Protein AF-0000000080280065 (afdb_homodimer)

Structure (mmCIF, N/CA/C/O backbone):
data_AF-0000000080280065-model_v1
#
loop_
_entity.id
_entity.type
_entity.pdbx_description
1 polymer 'Pyrroloquinoline-quinone synthase'
#
loop_
_atom_site.group_PDB
_atom_site.id
_atom_site.type_symbol
_atom_site.label_atom_id
_atom_site.label_alt_id
_atom_site.label_comp_id
_atom_site.label_asym_id
_atom_site.label_entity_id
_atom_site.label_seq_id
_atom_site.pdbx_PDB_ins_code
_atom_site.Cartn_x
_atom_site.Cartn_y
_atom_site.Cartn_z
_atom_site.occupancy
_atom_site.B_iso_or_equiv
_atom_site.auth_seq_id
_atom_site.auth_comp_id
_atom_site.auth_asym_id
_atom_site.auth_atom_id
_atom_site.pdbx_PDB_model_num
ATOM 1 N N . MET A 1 1 ? 25.406 16.094 -6.355 1 91 1 MET A N 1
ATOM 2 C CA . MET A 1 1 ? 25.875 16.781 -5.152 1 91 1 MET A CA 1
ATOM 3 C C . MET A 1 1 ? 26.5 15.789 -4.176 1 91 1 MET A C 1
ATOM 5 O O . MET A 1 1 ? 26.156 14.602 -4.191 1 91 1 MET A O 1
ATOM 9 N N . SER A 1 2 ? 27.453 16.297 -3.426 1 95.06 2 SER A N 1
ATOM 10 C CA . SER A 1 2 ? 27.906 15.477 -2.312 1 95.06 2 SER A CA 1
ATOM 11 C C . SER A 1 2 ? 26.766 15.188 -1.338 1 95.06 2 SER A C 1
ATOM 13 O O . SER A 1 2 ? 25.75 15.891 -1.328 1 95.06 2 SER A O 1
ATOM 15 N N . SER A 1 3 ? 26.875 14.117 -0.602 1 95 3 SER A N 1
ATOM 16 C CA . SER A 1 3 ? 25.859 13.797 0.395 1 95 3 SER A CA 1
ATOM 17 C C . SER A 1 3 ? 25.609 14.969 1.327 1 95 3 SER A C 1
ATOM 19 O O . SER A 1 3 ? 24.453 15.273 1.656 1 95 3 SER A O 1
ATOM 21 N N . SER A 1 4 ? 26.656 15.617 1.758 1 95.94 4 SER A N 1
ATOM 22 C CA . SER A 1 4 ? 26.531 16.75 2.668 1 95.94 4 SER A CA 1
ATOM 23 C C . SER A 1 4 ? 25.797 17.906 2.01 1 95.94 4 SER A C 1
ATOM 25 O O . SER A 1 4 ? 24.938 18.547 2.635 1 95.94 4 SER A O 1
ATOM 27 N N . ASP A 1 5 ? 26.125 18.188 0.78 1 97.25 5 ASP A N 1
ATOM 28 C CA . ASP A 1 5 ? 25.453 19.266 0.049 1 97.25 5 ASP A CA 1
ATOM 29 C C . ASP A 1 5 ? 23.969 18.938 -0.176 1 97.25 5 ASP A C 1
ATOM 31 O O . ASP A 1 5 ? 23.125 19.828 -0.107 1 97.25 5 ASP A O 1
ATOM 35 N N . PHE A 1 6 ? 23.812 17.672 -0.521 1 97.94 6 PHE A N 1
ATOM 36 C CA . PHE A 1 6 ? 22.438 17.219 -0.75 1 97.94 6 PHE A CA 1
ATOM 37 C C . PHE A 1 6 ? 21.594 17.375 0.51 1 97.94 6 PHE A C 1
ATOM 39 O O . PHE A 1 6 ? 20.5 17.922 0.461 1 97.94 6 PHE A O 1
ATOM 46 N N . ILE A 1 7 ? 22.109 16.938 1.633 1 97.44 7 ILE A N 1
ATOM 47 C CA . ILE A 1 7 ? 21.422 17.047 2.916 1 97.44 7 ILE A CA 1
ATOM 48 C C . ILE A 1 7 ? 21.172 18.516 3.252 1 97.44 7 ILE A C 1
ATOM 50 O O . ILE A 1 7 ? 20.094 18.875 3.721 1 97.44 7 ILE A O 1
ATOM 54 N N . ALA A 1 8 ? 22.125 19.359 2.992 1 97.44 8 ALA A N 1
ATOM 55 C CA . ALA A 1 8 ? 21.984 20.797 3.244 1 97.44 8 ALA A CA 1
ATOM 56 C C . ALA A 1 8 ? 20.875 21.391 2.395 1 97.44 8 ALA A C 1
ATOM 58 O O . ALA A 1 8 ? 20.125 22.266 2.859 1 97.44 8 ALA A O 1
ATOM 59 N N . ALA A 1 9 ? 20.812 21 1.175 1 97.69 9 ALA A N 1
ATOM 60 C CA . ALA A 1 9 ? 19.766 21.484 0.283 1 97.69 9 ALA A CA 1
ATOM 61 C C . ALA A 1 9 ? 18.375 21.078 0.793 1 97.69 9 ALA A C 1
ATOM 63 O O . ALA A 1 9 ? 17.453 21.891 0.766 1 97.69 9 ALA A O 1
ATOM 64 N N . LEU A 1 10 ? 18.234 19.859 1.2 1 97.69 10 LEU A N 1
ATOM 65 C CA . LEU A 1 10 ? 16.969 19.375 1.753 1 97.69 10 LEU A CA 1
ATOM 66 C C . LEU A 1 10 ? 16.609 20.156 3.016 1 97.69 10 LEU A C 1
ATOM 68 O O . LEU A 1 10 ? 15.492 20.656 3.141 1 97.69 10 LEU A O 1
ATOM 72 N N . ARG A 1 11 ? 17.609 20.297 3.891 1 96.12 11 ARG A N 1
ATOM 73 C CA . ARG A 1 11 ? 17.375 21 5.148 1 96.12 11 ARG A CA 1
ATOM 74 C C . ARG A 1 11 ? 17.109 22.469 4.902 1 96.12 11 ARG A C 1
ATOM 76 O O . ARG A 1 11 ? 16.406 23.125 5.68 1 96.12 11 ARG A O 1
ATOM 83 N N . GLY A 1 12 ? 17.641 22.969 3.828 1 96.19 12 GLY A N 1
ATOM 84 C CA . GLY A 1 12 ? 17.484 24.375 3.463 1 96.19 12 GLY A CA 1
ATOM 85 C C . GLY A 1 12 ? 16.062 24.734 3.117 1 96.19 12 GLY A C 1
ATOM 86 O O . GLY A 1 12 ? 15.719 25.922 3.053 1 96.19 12 GLY A O 1
ATOM 87 N N . LEU A 1 13 ? 15.172 23.797 2.969 1 95.81 13 LEU A N 1
ATOM 88 C CA . LEU A 1 13 ? 13.773 24.047 2.625 1 95.81 13 LEU A CA 1
ATOM 89 C C . LEU A 1 13 ? 12.93 24.219 3.881 1 95.81 13 LEU A C 1
ATOM 91 O O . LEU A 1 13 ? 11.711 24.375 3.795 1 95.81 13 LEU A O 1
ATOM 95 N N . SER A 1 14 ? 13.57 24.281 5.027 1 94.12 14 SER A N 1
ATOM 96 C CA . SER A 1 14 ? 12.859 24.375 6.297 1 94.12 14 SER A CA 1
ATOM 97 C C . SER A 1 14 ? 12.023 25.656 6.363 1 94.12 14 SER A C 1
ATOM 99 O O . SER A 1 14 ? 10.969 25.672 6.996 1 94.12 14 SER A O 1
ATOM 101 N N . HIS A 1 15 ? 12.422 26.719 5.703 1 92.5 15 HIS A N 1
ATOM 102 C CA . HIS A 1 15 ? 11.727 28 5.754 1 92.5 15 HIS A CA 1
ATOM 103 C C . HIS A 1 15 ? 10.375 27.922 5.047 1 92.5 15 HIS A C 1
ATOM 105 O O . HIS A 1 15 ? 9.5 28.75 5.27 1 92.5 15 HIS A O 1
ATOM 111 N N . ARG A 1 16 ? 10.219 26.906 4.188 1 93.44 16 ARG A N 1
ATOM 112 C CA . ARG A 1 16 ? 8.977 26.734 3.439 1 93.44 16 ARG A CA 1
ATOM 113 C C . ARG A 1 16 ? 7.953 25.938 4.238 1 93.44 16 ARG A C 1
ATOM 115 O O . ARG A 1 16 ? 6.777 25.875 3.871 1 93.44 16 ARG A O 1
ATOM 122 N N . TYR A 1 17 ? 8.422 25.344 5.258 1 93 17 TYR A N 1
ATOM 123 C CA . TYR A 1 17 ? 7.535 24.531 6.086 1 93 17 TYR A CA 1
ATOM 124 C C . TYR A 1 17 ? 6.449 25.391 6.727 1 93 17 TYR A C 1
ATOM 126 O O . TYR A 1 17 ? 6.672 26.562 7.012 1 93 17 TYR A O 1
ATOM 134 N N . TRP A 1 18 ? 5.285 24.875 6.98 1 92.69 18 TRP A N 1
ATOM 135 C CA . TRP A 1 18 ? 4.074 25.625 7.301 1 92.69 18 TRP A CA 1
ATOM 136 C C . TRP A 1 18 ? 4.09 26.094 8.75 1 92.69 18 TRP A C 1
ATOM 138 O O . TRP A 1 18 ? 3.156 26.766 9.203 1 92.69 18 TRP A O 1
ATOM 148 N N . GLY A 1 19 ? 5.137 25.875 9.461 1 89.75 19 GLY A N 1
ATOM 149 C CA . GLY A 1 19 ? 5.254 26.359 10.828 1 89.75 19 GLY A CA 1
ATOM 150 C C . GLY A 1 19 ? 5.172 27.875 10.938 1 89.75 19 GLY A C 1
ATOM 151 O O . GLY A 1 19 ? 4.723 28.406 11.953 1 89.75 19 GLY A O 1
ATOM 152 N N . THR A 1 20 ? 5.52 28.609 9.914 1 91.44 20 THR A N 1
ATOM 153 C CA . THR A 1 20 ? 5.555 30.062 9.938 1 91.44 20 THR A CA 1
ATOM 154 C C . THR A 1 20 ? 4.277 30.656 9.344 1 91.44 20 THR A C 1
ATOM 156 O O . THR A 1 20 ? 4.137 31.875 9.234 1 91.44 20 THR A O 1
ATOM 159 N N . HIS A 1 21 ? 3.412 29.812 8.898 1 96.31 21 HIS A N 1
ATOM 160 C CA . HIS A 1 21 ? 2.145 30.297 8.359 1 96.31 21 HIS A CA 1
ATOM 161 C C . HIS A 1 21 ? 1.402 31.156 9.383 1 96.31 21 HIS A C 1
ATOM 163 O O . HIS A 1 21 ? 1.38 30.828 10.57 1 96.31 21 HIS A O 1
ATOM 169 N N . PRO A 1 22 ? 0.741 32.219 8.945 1 96.5 22 PRO A N 1
ATOM 170 C CA . PRO A 1 22 ? 0.054 33.125 9.875 1 96.5 22 PRO A CA 1
ATOM 171 C C . PRO A 1 22 ? -0.961 32.406 10.758 1 96.5 22 PRO A C 1
ATOM 173 O O . PRO A 1 22 ? -1.106 32.719 11.938 1 96.5 22 PRO A O 1
ATOM 176 N N . PHE A 1 23 ? -1.636 31.484 10.258 1 96.88 23 PHE A N 1
ATOM 177 C CA . PHE A 1 23 ? -2.613 30.734 11.039 1 96.88 23 PHE A CA 1
ATOM 178 C C . PHE A 1 23 ? -1.943 30.031 12.219 1 96.88 23 PHE A C 1
ATOM 180 O O . PHE A 1 23 ? -2.449 30.062 13.336 1 96.88 23 PHE A O 1
ATOM 187 N N . HIS A 1 24 ? -0.822 29.359 11.969 1 95.19 24 HIS A N 1
ATOM 188 C CA . HIS A 1 24 ? -0.097 28.672 13.031 1 95.19 24 HIS A CA 1
ATOM 189 C C . HIS A 1 24 ? 0.495 29.672 14.023 1 95.19 24 HIS A C 1
ATOM 191 O O . HIS A 1 24 ? 0.557 29.391 15.227 1 95.19 24 HIS A O 1
ATOM 197 N N . GLN A 1 25 ? 0.958 30.766 13.484 1 95.06 25 GLN A N 1
ATOM 198 C CA . GLN A 1 25 ? 1.449 31.797 14.398 1 95.06 25 GLN A CA 1
ATOM 199 C C . GLN A 1 25 ? 0.354 32.25 15.359 1 95.06 25 GLN A C 1
ATOM 201 O O . GLN A 1 25 ? 0.596 32.375 16.562 1 95.06 25 GLN A O 1
ATOM 206 N N . ARG A 1 26 ? -0.829 32.5 14.797 1 96.12 26 ARG A N 1
ATOM 207 C CA . ARG A 1 26 ? -1.962 32.844 15.648 1 96.12 26 ARG A CA 1
ATOM 208 C C . ARG A 1 26 ? -2.301 31.719 16.625 1 96.12 26 ARG A C 1
ATOM 210 O O . ARG A 1 26 ? -2.646 31.984 17.766 1 96.12 26 ARG A O 1
ATOM 217 N N . MET A 1 27 ? -2.213 30.531 16.172 1 94.56 27 MET A N 1
ATOM 218 C CA . MET A 1 27 ? -2.465 29.391 17.031 1 94.56 27 MET A CA 1
ATOM 219 C C . MET A 1 27 ? -1.502 29.391 18.219 1 94.56 27 MET A C 1
ATOM 221 O O . MET A 1 27 ? -1.921 29.234 19.375 1 94.56 27 MET A O 1
ATOM 225 N N . HIS A 1 28 ? -0.235 29.594 17.953 1 92.19 28 HIS A N 1
ATOM 226 C CA . HIS A 1 28 ? 0.788 29.609 18.984 1 92.19 28 HIS A CA 1
ATOM 227 C C . HIS A 1 28 ? 0.581 30.766 19.953 1 92.19 28 HIS A C 1
ATOM 229 O O . HIS A 1 28 ? 0.884 30.656 21.141 1 92.19 28 HIS A O 1
ATOM 235 N N . GLY A 1 29 ? 0.07 31.797 19.406 1 93.38 29 GLY A N 1
ATOM 236 C CA . GLY A 1 29 ? -0.146 33 20.219 1 93.38 29 GLY A CA 1
ATOM 237 C C . GLY A 1 29 ? -1.433 32.938 21.016 1 93.38 29 GLY A C 1
ATOM 238 O O . GLY A 1 29 ? -1.721 33.875 21.797 1 93.38 29 GLY A O 1
ATOM 239 N N . GLY A 1 30 ? -2.252 31.922 20.875 1 94.31 30 GLY A N 1
ATOM 240 C CA . GLY A 1 30 ? -3.504 31.797 21.609 1 94.31 30 GLY A CA 1
ATOM 241 C C . GLY A 1 30 ? -4.605 32.688 21.062 1 94.31 30 GLY A C 1
ATOM 242 O O . GLY A 1 30 ? -5.539 33.031 21.781 1 94.31 30 GLY A O 1
ATOM 243 N N . GLU A 1 31 ? -4.473 33 19.859 1 95.75 31 GLU A N 1
ATOM 244 C CA . GLU A 1 31 ? -5.383 33.969 19.297 1 95.75 31 GLU A CA 1
ATOM 245 C C . GLU A 1 31 ? -6.535 33.312 18.547 1 95.75 31 GLU A C 1
ATOM 247 O O . GLU A 1 31 ? -7.469 33.969 18.109 1 95.75 31 GLU A O 1
ATOM 252 N N . LEU A 1 32 ? -6.5 32 18.406 1 95.56 32 LEU A N 1
ATOM 253 C CA . LEU A 1 32 ? -7.57 31.328 17.688 1 95.56 32 LEU A CA 1
ATOM 254 C C . LEU A 1 32 ? -8.797 31.156 18.578 1 95.56 32 LEU A C 1
ATOM 256 O O . LEU A 1 32 ? -8.672 30.844 19.766 1 95.56 32 LEU A O 1
ATOM 260 N N . SER A 1 33 ? -9.969 31.469 18 1 94.31 33 SER A N 1
ATOM 261 C CA . SER A 1 33 ? -11.227 31.141 18.672 1 94.31 33 SER A CA 1
ATOM 262 C C . SER A 1 33 ? -11.469 29.641 18.703 1 94.31 33 SER A C 1
ATOM 264 O O . SER A 1 33 ? -10.797 28.875 18 1 94.31 33 SER A O 1
ATOM 266 N N . GLU A 1 34 ? -12.43 29.234 19.516 1 93.44 34 GLU A N 1
ATOM 267 C CA . GLU A 1 34 ? -12.828 27.828 19.578 1 93.44 34 GLU A CA 1
ATOM 268 C C . GLU A 1 34 ? -13.281 27.328 18.203 1 93.44 34 GLU A C 1
ATOM 270 O O . GLU A 1 34 ? -12.953 26.203 17.812 1 93.44 34 GLU A O 1
ATOM 275 N N . HIS A 1 35 ? -14.016 28.156 17.547 1 95.5 35 HIS A N 1
ATOM 276 C CA . HIS A 1 35 ? -14.5 27.797 16.219 1 95.5 35 HIS A CA 1
ATOM 277 C C . HIS A 1 35 ? -13.344 27.578 15.25 1 95.5 35 HIS A C 1
ATOM 279 O O . HIS A 1 35 ? -13.328 26.594 14.5 1 95.5 35 HIS A O 1
ATOM 285 N N . GLU A 1 36 ? -12.383 28.453 15.273 1 96.5 36 GLU A N 1
ATOM 286 C CA . GLU A 1 36 ? -11.234 28.328 14.391 1 96.5 36 GLU A CA 1
ATOM 287 C C . GLU A 1 36 ? -10.461 27.031 14.664 1 96.5 36 GLU A C 1
ATOM 289 O O . GLU A 1 36 ? -10.016 26.359 13.734 1 96.5 36 GLU A O 1
ATOM 294 N N . LEU A 1 37 ? -10.312 26.734 15.914 1 95.44 37 LEU A N 1
ATOM 295 C CA . LEU A 1 37 ? -9.602 25.516 16.281 1 95.44 37 LEU A CA 1
ATOM 296 C C . LEU A 1 37 ? -10.375 24.266 15.836 1 95.44 37 LEU A C 1
ATOM 298 O O . LEU A 1 37 ? -9.781 23.297 15.391 1 95.44 37 LEU A O 1
ATOM 302 N N . LYS A 1 38 ? -11.672 24.328 16 1 96.25 38 LYS A N 1
ATOM 303 C CA . LYS A 1 38 ? -12.516 23.234 15.539 1 96.25 38 LYS A CA 1
ATOM 304 C C . LYS A 1 38 ? -12.367 23 14.039 1 96.25 38 LYS A C 1
ATOM 306 O O . LYS A 1 38 ? -12.219 21.875 13.586 1 96.25 38 LYS A O 1
ATOM 311 N N . ILE A 1 39 ? -12.359 24.094 13.281 1 97.75 39 ILE A N 1
ATOM 312 C CA . ILE A 1 39 ? -12.227 24.016 11.828 1 97.75 39 ILE A CA 1
ATOM 313 C C . ILE A 1 39 ? -10.844 23.469 11.469 1 97.75 39 ILE A C 1
ATOM 315 O O . ILE A 1 39 ? -10.711 22.641 10.562 1 97.75 39 ILE A O 1
ATOM 319 N N . TRP A 1 40 ? -9.852 23.891 12.172 1 97.81 40 TRP A N 1
ATOM 320 C CA . TRP A 1 40 ? -8.508 23.375 11.953 1 97.81 40 TRP A CA 1
ATOM 321 C C . TRP A 1 40 ? -8.445 21.875 12.18 1 97.81 40 TRP A C 1
ATOM 323 O O . TRP A 1 40 ? -7.965 21.125 11.32 1 97.81 40 TRP A O 1
ATOM 333 N N . ALA A 1 41 ? -8.938 21.406 13.312 1 96.94 41 ALA A N 1
ATOM 334 C CA . ALA A 1 41 ? -8.891 20 13.672 1 96.94 41 ALA A CA 1
ATOM 335 C C . ALA A 1 41 ? -9.664 19.141 12.672 1 96.94 41 ALA A C 1
ATOM 337 O O . ALA A 1 41 ? -9.18 18.094 12.234 1 96.94 41 ALA A O 1
ATOM 338 N N . ALA A 1 42 ? -10.836 19.641 12.289 1 98.25 42 ALA A N 1
ATOM 339 C CA . ALA A 1 42 ? -11.688 18.906 11.359 1 98.25 42 ALA A CA 1
ATOM 340 C C . ALA A 1 42 ? -11.023 18.766 10 1 98.25 42 ALA A C 1
ATOM 342 O O . ALA A 1 42 ? -11.164 17.75 9.328 1 98.25 42 ALA A O 1
ATOM 343 N N . ASN A 1 43 ? -10.367 19.812 9.586 1 98.62 43 ASN A N 1
ATOM 344 C CA . ASN A 1 43 ? -9.711 19.781 8.281 1 98.62 43 ASN A CA 1
ATOM 345 C C . ASN A 1 43 ? -8.438 18.953 8.312 1 98.62 43 ASN A C 1
ATOM 347 O O . ASN A 1 43 ? -8.156 18.203 7.371 1 98.62 43 ASN A O 1
ATOM 351 N N . ARG A 1 44 ? -7.688 19.031 9.359 1 97.62 44 ARG A N 1
ATOM 352 C CA . ARG A 1 44 ? -6.5 18.188 9.508 1 97.62 44 ARG A CA 1
ATOM 353 C C . ARG A 1 44 ? -6.871 16.719 9.562 1 97.62 44 ARG A C 1
ATOM 355 O O . ARG A 1 44 ? -6.051 15.852 9.242 1 97.62 44 ARG A O 1
ATOM 362 N N . TRP A 1 45 ? -8.086 16.469 10 1 97.94 45 TRP A N 1
ATOM 363 C CA . TRP A 1 45 ? -8.594 15.094 10 1 97.94 45 TRP A CA 1
ATOM 364 C C . TRP A 1 45 ? -8.5 14.477 8.609 1 97.94 45 TRP A C 1
ATOM 366 O O . TRP A 1 45 ? -8.062 13.336 8.461 1 97.94 45 TRP A O 1
ATOM 376 N N . TYR A 1 46 ? -8.938 15.219 7.625 1 98.25 46 TYR A N 1
ATOM 377 C CA . TYR A 1 46 ? -8.914 14.688 6.266 1 98.25 46 TYR A CA 1
ATOM 378 C C . TYR A 1 46 ? -7.512 14.266 5.863 1 98.25 46 TYR A C 1
ATOM 380 O O . TYR A 1 46 ? -7.328 13.234 5.219 1 98.25 46 TYR A O 1
ATOM 388 N N . TYR A 1 47 ? -6.539 15.078 6.238 1 98.06 47 TYR A N 1
ATOM 389 C CA . TYR A 1 47 ? -5.137 14.758 6.004 1 98.06 47 TYR A CA 1
ATOM 390 C C . TYR A 1 47 ? -4.734 13.477 6.73 1 98.06 47 TYR A C 1
ATOM 392 O O . TYR A 1 47 ? -4.16 12.57 6.129 1 98.06 47 TYR A O 1
ATOM 400 N N . GLN A 1 48 ? -5.094 13.344 7.977 1 96.62 48 GLN A N 1
ATOM 401 C CA . GLN A 1 48 ? -4.703 12.211 8.812 1 96.62 48 GLN A CA 1
ATOM 402 C C . GLN A 1 48 ? -5.301 10.906 8.297 1 96.62 48 GLN A C 1
ATOM 404 O O . GLN A 1 48 ? -4.629 9.875 8.266 1 96.62 48 GLN A O 1
ATOM 409 N N . CYS A 1 49 ? -6.516 10.953 7.848 1 96.62 49 CYS A N 1
ATOM 410 C CA . CYS A 1 49 ? -7.246 9.719 7.578 1 96.62 49 CYS A CA 1
ATOM 411 C C . CYS A 1 49 ? -6.797 9.094 6.262 1 96.62 49 CYS A C 1
ATOM 413 O O . CYS A 1 49 ? -7.07 7.922 6 1 96.62 49 CYS A O 1
ATOM 415 N N . VAL A 1 50 ? -6.066 9.836 5.418 1 97.5 50 VAL A N 1
ATOM 416 C CA . VAL A 1 50 ? -5.707 9.281 4.121 1 97.5 50 VAL A CA 1
ATOM 417 C C . VAL A 1 50 ? -4.23 8.891 4.117 1 97.5 50 VAL A C 1
ATOM 419 O O . VAL A 1 50 ? -3.742 8.289 3.156 1 97.5 50 VAL A O 1
ATOM 422 N N . LEU A 1 51 ? -3.518 9.172 5.168 1 97.88 51 LEU A N 1
ATOM 423 C CA . LEU A 1 51 ? -2.078 8.945 5.207 1 97.88 51 LEU A CA 1
ATOM 424 C C . LEU A 1 51 ? -1.756 7.465 5.031 1 97.88 51 LEU A C 1
ATOM 426 O O . LEU A 1 51 ? -0.784 7.113 4.359 1 97.88 51 LEU A O 1
ATOM 430 N N . PRO A 1 52 ? -2.572 6.547 5.652 1 98.25 52 PRO A N 1
ATOM 431 C CA . PRO A 1 52 ? -2.275 5.137 5.402 1 98.25 52 PRO A CA 1
ATOM 432 C C . PRO A 1 52 ? -2.355 4.766 3.924 1 98.25 52 PRO A C 1
ATOM 434 O O . PRO A 1 52 ? -1.523 4.004 3.428 1 98.25 52 PRO A O 1
ATOM 437 N N . GLN A 1 53 ? -3.326 5.293 3.246 1 98.62 53 GLN A N 1
ATOM 438 C CA . GLN A 1 53 ? -3.441 5.035 1.814 1 98.62 53 GLN A CA 1
ATOM 439 C C . GLN A 1 53 ? -2.26 5.629 1.053 1 98.62 53 GLN A C 1
ATOM 441 O O . GLN A 1 53 ? -1.732 5.004 0.131 1 98.62 53 GLN A O 1
ATOM 446 N N . LYS A 1 54 ? -1.888 6.832 1.474 1 98.81 54 LYS A N 1
ATOM 447 C CA . LYS A 1 54 ? -0.718 7.465 0.869 1 98.81 54 LYS A CA 1
ATOM 448 C C . LYS A 1 54 ? 0.53 6.605 1.058 1 98.81 54 LYS A C 1
ATOM 450 O O . LYS A 1 54 ? 1.286 6.387 0.11 1 98.81 54 LYS A O 1
ATOM 455 N N . ASP A 1 55 ? 0.757 6.113 2.195 1 98.62 55 ASP A N 1
ATOM 456 C CA . ASP A 1 55 ? 1.938 5.301 2.473 1 98.62 55 ASP A CA 1
ATOM 457 C C . ASP A 1 55 ? 1.868 3.963 1.739 1 98.62 55 ASP A C 1
ATOM 459 O O . ASP A 1 55 ? 2.887 3.453 1.27 1 98.62 55 ASP A O 1
ATOM 463 N N . ALA A 1 56 ? 0.687 3.418 1.7 1 98.81 56 ALA A N 1
ATOM 464 C CA . ALA A 1 56 ? 0.515 2.184 0.94 1 98.81 56 ALA A CA 1
ATOM 465 C C . ALA A 1 56 ? 0.816 2.402 -0.54 1 98.81 56 ALA A C 1
ATOM 467 O O . ALA A 1 56 ? 1.341 1.511 -1.212 1 98.81 56 ALA A O 1
ATOM 468 N N . ALA A 1 57 ? 0.457 3.549 -1.103 1 98.75 57 ALA A N 1
ATOM 469 C CA . ALA A 1 57 ? 0.777 3.875 -2.49 1 98.75 57 ALA A CA 1
ATOM 470 C C . ALA A 1 57 ? 2.285 3.871 -2.721 1 98.75 57 ALA A C 1
ATOM 472 O O . ALA A 1 57 ? 2.764 3.367 -3.74 1 98.75 57 ALA A O 1
ATOM 473 N N . ILE A 1 58 ? 3.023 4.387 -1.771 1 98.75 58 ILE A N 1
ATOM 474 C CA . ILE A 1 58 ? 4.48 4.395 -1.871 1 98.75 58 ILE A CA 1
ATOM 475 C C . ILE A 1 58 ? 5 2.961 -1.908 1 98.75 58 ILE A C 1
ATOM 477 O O . ILE A 1 58 ? 5.824 2.615 -2.762 1 98.75 58 ILE A O 1
ATOM 481 N N . ILE A 1 59 ? 4.488 2.141 -1.04 1 98.69 59 ILE A N 1
ATOM 482 C CA . ILE A 1 59 ? 4.906 0.745 -0.963 1 98.69 59 ILE A CA 1
ATOM 483 C C . ILE A 1 59 ? 4.57 0.032 -2.27 1 98.69 59 ILE A C 1
ATOM 485 O O . ILE A 1 59 ? 5.367 -0.76 -2.777 1 98.69 59 ILE A O 1
ATOM 489 N N . SER A 1 60 ? 3.428 0.355 -2.799 1 98.62 60 SER A N 1
ATOM 490 C CA . SER A 1 60 ? 2.973 -0.303 -4.02 1 98.62 60 SER A CA 1
ATOM 491 C C . SER A 1 60 ? 3.914 -0.018 -5.184 1 98.62 60 SER A C 1
ATOM 493 O O . SER A 1 60 ? 3.973 -0.789 -6.145 1 98.62 60 SER A O 1
ATOM 495 N N . ASN A 1 61 ? 4.688 1.041 -5.129 1 98.31 61 ASN A N 1
ATOM 496 C CA . ASN A 1 61 ? 5.586 1.434 -6.211 1 98.31 61 ASN A CA 1
ATOM 497 C C . ASN A 1 61 ? 7.031 1.048 -5.91 1 98.31 61 ASN A C 1
ATOM 499 O O . ASN A 1 61 ? 7.914 1.223 -6.754 1 98.31 61 ASN A O 1
ATOM 503 N N . CYS A 1 62 ? 7.285 0.496 -4.773 1 98.5 62 CYS A N 1
ATOM 504 C CA . CYS A 1 62 ? 8.656 0.276 -4.316 1 98.5 62 CYS A CA 1
ATOM 505 C C . CYS A 1 62 ? 9.094 -1.161 -4.574 1 98.5 62 CYS A C 1
ATOM 507 O O . CYS A 1 62 ? 8.539 -2.096 -3.998 1 98.5 62 CYS A O 1
ATOM 509 N N . PRO A 1 63 ? 10.109 -1.385 -5.344 1 96.88 63 PRO A N 1
ATOM 510 C CA . PRO A 1 63 ? 10.539 -2.75 -5.645 1 96.88 63 PRO A CA 1
ATOM 511 C C . PRO A 1 63 ? 11.438 -3.336 -4.555 1 96.88 63 PRO A C 1
ATOM 513 O O . PRO A 1 63 ? 11.828 -4.504 -4.629 1 96.88 63 PRO A O 1
ATOM 516 N N . LEU A 1 64 ? 11.797 -2.635 -3.488 1 97.12 64 LEU A N 1
ATOM 517 C CA . LEU A 1 64 ? 12.781 -3.055 -2.494 1 97.12 64 LEU A CA 1
ATOM 518 C C . LEU A 1 64 ? 12.094 -3.508 -1.21 1 97.12 64 LEU A C 1
ATOM 520 O O . LEU A 1 64 ? 11.547 -2.686 -0.469 1 97.12 64 LEU A O 1
ATOM 524 N N . PRO A 1 65 ? 12.188 -4.773 -0.875 1 96.94 65 PRO A N 1
ATOM 525 C CA . PRO A 1 65 ? 11.492 -5.289 0.306 1 96.94 65 PRO A CA 1
ATOM 526 C C . PRO A 1 65 ? 11.945 -4.613 1.599 1 96.94 65 PRO A C 1
ATOM 528 O O . PRO A 1 65 ? 11.141 -4.43 2.516 1 96.94 65 PRO A O 1
ATOM 531 N N . GLU A 1 66 ? 13.219 -4.254 1.69 1 96.38 66 GLU A N 1
ATOM 532 C CA . GLU A 1 66 ? 13.727 -3.635 2.912 1 96.38 66 GLU A CA 1
ATOM 533 C C . GLU A 1 66 ? 13.062 -2.287 3.168 1 96.38 66 GLU A C 1
ATOM 535 O O . GLU A 1 66 ? 12.789 -1.931 4.316 1 96.38 66 GLU A O 1
ATOM 540 N N . ILE A 1 67 ? 12.836 -1.546 2.098 1 97.5 67 ILE A N 1
ATOM 541 C CA . ILE A 1 67 ? 12.164 -0.255 2.223 1 97.5 67 ILE A CA 1
ATOM 542 C C . ILE A 1 67 ? 10.688 -0.469 2.547 1 97.5 67 ILE A C 1
ATOM 544 O O . ILE A 1 67 ? 10.125 0.225 3.398 1 97.5 67 ILE A O 1
ATOM 548 N N . ARG A 1 68 ? 10.078 -1.458 1.885 1 98.06 68 ARG A N 1
ATOM 549 C CA . ARG A 1 68 ? 8.664 -1.742 2.141 1 98.06 68 ARG A CA 1
ATOM 550 C C . ARG A 1 68 ? 8.445 -2.148 3.594 1 98.06 68 ARG A C 1
ATOM 552 O O . ARG A 1 68 ? 7.512 -1.672 4.242 1 98.06 68 ARG A O 1
ATOM 559 N N . ARG A 1 69 ? 9.336 -2.941 4.188 1 96.38 69 ARG A N 1
ATOM 560 C CA . ARG A 1 69 ? 9.242 -3.359 5.582 1 96.38 69 ARG A CA 1
ATOM 561 C C . ARG A 1 69 ? 9.281 -2.156 6.516 1 96.38 69 ARG A C 1
ATOM 563 O O . ARG A 1 69 ? 8.477 -2.053 7.441 1 96.38 69 ARG A O 1
ATOM 570 N N . GLU A 1 70 ? 10.219 -1.315 6.199 1 94.5 70 GLU A N 1
ATOM 571 C CA . GLU A 1 70 ? 10.406 -0.137 7.043 1 94.5 70 GLU A CA 1
ATOM 572 C C . GLU A 1 70 ? 9.195 0.79 6.961 1 94.5 70 GLU A C 1
ATOM 574 O O . GLU A 1 70 ? 8.773 1.362 7.969 1 94.5 70 GLU A O 1
ATOM 579 N N . TRP A 1 71 ? 8.633 0.856 5.82 1 96.62 71 TRP A N 1
ATOM 580 C CA . TRP A 1 71 ? 7.598 1.852 5.57 1 96.62 71 TRP A CA 1
ATOM 581 C C . TRP A 1 71 ? 6.242 1.366 6.074 1 96.62 71 TRP A C 1
ATOM 583 O O . TRP A 1 71 ? 5.316 2.16 6.242 1 96.62 71 TRP A O 1
ATOM 593 N N . LEU A 1 72 ? 6.039 0.075 6.348 1 96.38 72 LEU A N 1
ATOM 594 C CA . LEU A 1 72 ? 4.789 -0.512 6.809 1 96.38 72 LEU A CA 1
ATOM 595 C C . LEU A 1 72 ? 4.391 0.057 8.164 1 96.38 72 LEU A C 1
ATOM 597 O O . LEU A 1 72 ? 3.201 0.189 8.461 1 96.38 72 LEU A O 1
ATOM 601 N N . ASP A 1 73 ? 5.395 0.408 8.93 1 94.38 73 ASP A N 1
ATOM 602 C CA . ASP A 1 73 ? 5.152 0.91 10.281 1 94.38 73 ASP A CA 1
ATOM 603 C C . ASP A 1 73 ? 4.309 2.182 10.25 1 94.38 73 ASP A C 1
ATOM 605 O O . ASP A 1 73 ? 3.535 2.441 11.18 1 94.38 73 ASP A O 1
ATOM 609 N N . ARG A 1 74 ? 4.438 2.92 9.219 1 95.56 74 ARG A N 1
ATOM 610 C CA . ARG A 1 74 ? 3.705 4.18 9.109 1 95.56 74 ARG A CA 1
ATOM 611 C C . ARG A 1 74 ? 2.209 3.928 8.945 1 95.56 74 ARG A C 1
ATOM 613 O O . ARG A 1 74 ? 1.387 4.688 9.461 1 95.56 74 ARG A O 1
ATOM 620 N N . ILE A 1 75 ? 1.876 2.871 8.188 1 97.5 75 ILE A N 1
ATOM 621 C CA . ILE A 1 75 ? 0.474 2.498 8.031 1 97.5 75 ILE A CA 1
ATOM 622 C C . ILE A 1 75 ? -0.081 2.018 9.375 1 97.5 75 ILE A C 1
ATOM 624 O O . ILE A 1 75 ? -1.151 2.453 9.797 1 97.5 75 ILE A O 1
ATOM 628 N N . VAL A 1 76 ? 0.704 1.242 10.07 1 96.31 76 VAL A N 1
ATOM 629 C CA . VAL A 1 76 ? 0.286 0.677 11.352 1 96.31 76 VAL A CA 1
ATOM 630 C C . VAL A 1 76 ? 0.125 1.793 12.375 1 96.31 76 VAL A C 1
ATOM 632 O O . VAL A 1 76 ? -0.796 1.762 13.195 1 96.31 76 VAL A O 1
ATOM 635 N N . TYR A 1 77 ? 0.999 2.727 12.375 1 94.69 77 TYR A N 1
ATOM 636 C CA . TYR A 1 77 ? 0.915 3.846 13.305 1 94.69 77 TYR A CA 1
ATOM 637 C C . TYR A 1 77 ? -0.437 4.543 13.203 1 94.69 77 TYR A C 1
ATOM 639 O O . TYR A 1 77 ? -1.048 4.883 14.219 1 94.69 77 TYR A O 1
ATOM 647 N N . HIS A 1 78 ? -0.928 4.75 12 1 96.06 78 HIS A N 1
ATOM 648 C CA . HIS A 1 78 ? -2.154 5.512 11.789 1 96.06 78 HIS A CA 1
ATOM 649 C C . HIS A 1 78 ? -3.387 4.629 11.969 1 96.06 78 HIS A C 1
ATOM 651 O O . HIS A 1 78 ? -4.309 4.984 12.711 1 96.06 78 HIS A O 1
ATOM 657 N N . ASP A 1 79 ? -3.348 3.475 11.352 1 96.94 79 ASP A N 1
ATOM 658 C CA . ASP A 1 79 ? -4.516 2.6 11.375 1 96.94 79 ASP A CA 1
ATOM 659 C C . ASP A 1 79 ? -4.633 1.87 12.711 1 96.94 79 ASP A C 1
ATOM 661 O O . ASP A 1 79 ? -5.711 1.404 13.078 1 96.94 79 ASP A O 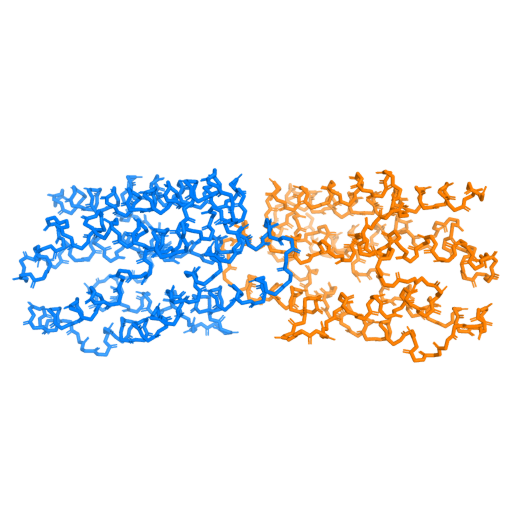1
ATOM 665 N N . GLY A 1 80 ? -3.479 1.739 13.406 1 94.75 80 GLY A N 1
ATOM 666 C CA . GLY A 1 80 ? -3.438 0.908 14.594 1 94.75 80 GLY A CA 1
ATOM 667 C C . GLY A 1 80 ? -3.344 -0.574 14.289 1 94.75 80 GLY A C 1
ATOM 668 O O . GLY A 1 80 ? -3.607 -0.996 13.164 1 94.75 80 GLY A O 1
ATOM 669 N N . ALA A 1 81 ? -2.977 -1.402 15.281 1 91.69 81 ALA A N 1
ATOM 670 C CA . ALA A 1 81 ? -2.939 -2.857 15.148 1 91.69 81 ALA A CA 1
ATOM 671 C C . ALA A 1 81 ? -4.32 -3.463 15.375 1 91.69 81 ALA A C 1
ATOM 673 O O . ALA A 1 81 ? -4.602 -4.57 14.906 1 91.69 81 ALA A O 1
ATOM 674 N N . GLN A 1 82 ? -5.094 -2.713 16.094 1 94 82 GLN A N 1
ATOM 675 C CA . GLN A 1 82 ? -6.473 -3.115 16.344 1 94 82 GLN A CA 1
ATOM 676 C C . GLN A 1 82 ? -7.414 -1.913 16.312 1 94 82 GLN A C 1
ATOM 678 O O . GLN A 1 82 ? -6.961 -0.767 16.375 1 94 82 GLN A O 1
ATOM 683 N N . ALA A 1 83 ? -8.672 -2.256 16.266 1 91.19 83 ALA A N 1
ATOM 684 C CA . ALA A 1 83 ? -9.68 -1.194 16.297 1 91.19 83 ALA A CA 1
ATOM 685 C C . ALA A 1 83 ? -9.523 -0.319 17.531 1 91.19 83 ALA A C 1
ATOM 687 O O . ALA A 1 83 ? -9.297 -0.825 18.625 1 91.19 83 ALA A O 1
ATOM 688 N N . GLY A 1 84 ? -9.656 0.959 17.297 1 89.75 84 GLY A N 1
ATOM 689 C CA . GLY A 1 84 ? -9.641 1.876 18.438 1 89.75 84 GLY A CA 1
ATOM 690 C C . GLY A 1 84 ? -8.25 2.377 18.781 1 89.75 84 GLY A C 1
ATOM 691 O O . GLY A 1 84 ? -8.094 3.234 19.641 1 89.75 84 GLY A O 1
ATOM 692 N N . ASP A 1 85 ? -7.312 1.793 18.078 1 90.19 85 ASP A N 1
ATOM 693 C CA . ASP A 1 85 ? -5.938 2.234 18.297 1 90.19 85 ASP A CA 1
ATOM 694 C C . ASP A 1 85 ? -5.383 2.938 17.062 1 90.19 85 ASP A C 1
ATOM 696 O O . ASP A 1 85 ? -6.059 3.033 16.047 1 90.19 85 ASP A O 1
ATOM 700 N N . GLY A 1 86 ? -4.207 3.641 17.25 1 92.25 86 GLY A N 1
ATOM 701 C CA . GLY A 1 86 ? -3.521 4.254 16.125 1 92.25 86 GLY A CA 1
ATOM 702 C C . GLY A 1 86 ? -3.67 5.766 16.094 1 92.25 86 GLY A C 1
ATOM 703 O O . GLY A 1 86 ? -4.41 6.34 16.891 1 92.25 86 GLY A O 1
ATOM 704 N N . GLY A 1 87 ? -2.969 6.324 15.219 1 92.94 87 GLY A N 1
ATOM 705 C CA . GLY A 1 87 ? -2.951 7.77 15.078 1 92.94 87 GLY A CA 1
ATOM 706 C C . GLY A 1 87 ? -4.293 8.344 14.656 1 92.94 87 GLY A C 1
ATOM 707 O O . GLY A 1 87 ? -4.668 9.438 15.094 1 92.94 87 GLY A O 1
ATOM 708 N N . ILE A 1 88 ? -5.008 7.648 13.828 1 94.38 88 ILE A N 1
ATOM 709 C CA . ILE A 1 88 ? -6.312 8.094 13.344 1 94.38 88 ILE A CA 1
ATOM 710 C C . ILE A 1 88 ? -7.285 8.211 14.516 1 94.38 88 ILE A C 1
ATOM 712 O O . ILE A 1 88 ? -7.973 9.227 14.664 1 94.38 88 ILE A O 1
ATOM 716 N N . GLU A 1 89 ? -7.305 7.191 15.359 1 94.06 89 GLU A N 1
ATOM 717 C CA . GLU A 1 89 ? -8.188 7.227 16.516 1 94.06 89 GLU A CA 1
ATOM 718 C C . GLU A 1 89 ? -7.773 8.328 17.5 1 94.06 89 GLU A C 1
ATOM 720 O O . GLU A 1 89 ? -8.625 9 18.078 1 94.06 89 GLU A O 1
ATOM 725 N N . ARG A 1 90 ? -6.504 8.492 17.688 1 92.56 90 ARG A N 1
ATOM 726 C CA . ARG A 1 90 ? -6.016 9.547 18.578 1 92.56 90 ARG A CA 1
ATOM 727 C C . ARG A 1 90 ? -6.402 10.922 18.047 1 92.56 90 ARG A C 1
ATOM 729 O O . ARG A 1 90 ? -6.746 11.812 18.828 1 92.56 90 ARG A O 1
ATOM 736 N N . TRP A 1 91 ? -6.395 11.086 16.75 1 94.75 91 TRP A N 1
ATOM 737 C CA . TRP A 1 91 ? -6.801 12.367 16.172 1 94.75 91 TRP A CA 1
ATOM 738 C C . TRP A 1 91 ? -8.289 12.602 16.375 1 94.75 91 TRP A C 1
ATOM 740 O O . TRP A 1 91 ? -8.711 13.727 16.656 1 94.75 91 TRP A O 1
ATOM 750 N N . LEU A 1 92 ? -9.055 11.578 16.219 1 95.06 92 LEU A N 1
ATOM 751 C CA . LEU A 1 92 ? -10.484 11.711 16.453 1 95.06 92 LEU A CA 1
ATOM 752 C C . LEU A 1 92 ? -10.773 12.117 17.891 1 95.06 92 LEU A C 1
ATOM 754 O O . LEU A 1 92 ? -11.68 12.922 18.141 1 95.06 92 LEU A O 1
ATOM 758 N N . ARG A 1 93 ? -10.008 11.578 18.797 1 92.31 93 ARG A N 1
ATOM 759 C CA . ARG A 1 93 ? -10.148 11.977 20.203 1 92.31 93 ARG A CA 1
ATOM 760 C C . ARG A 1 93 ? -9.812 13.453 20.375 1 92.31 93 ARG A C 1
ATOM 762 O O . ARG A 1 93 ? -10.469 14.156 21.156 1 92.31 93 ARG A O 1
ATOM 769 N N . LEU A 1 94 ? -8.789 13.859 19.688 1 91.5 94 LEU A N 1
ATOM 770 C CA . LEU A 1 94 ? -8.43 15.273 19.734 1 91.5 94 LEU A CA 1
ATOM 771 C C . LEU A 1 94 ? -9.57 16.125 19.188 1 91.5 94 LEU A C 1
ATOM 773 O O . LEU A 1 94 ? -9.875 17.188 19.75 1 91.5 94 LEU A O 1
ATOM 777 N N . CYS A 1 95 ? -10.148 15.719 18.094 1 95.56 95 CYS A N 1
ATOM 778 C CA . CYS A 1 95 ? -11.281 16.453 17.531 1 95.56 95 CYS A CA 1
ATOM 779 C C . CYS A 1 95 ? -12.406 16.562 18.547 1 95.56 95 CYS A C 1
ATOM 781 O O . CYS A 1 95 ? -13 17.641 18.703 1 95.56 95 CYS A O 1
ATOM 783 N N . THR A 1 96 ? -12.672 15.477 19.25 1 93.62 96 THR A N 1
ATOM 784 C CA . THR A 1 96 ? -13.703 15.484 20.281 1 93.62 96 THR A CA 1
ATOM 785 C C . THR A 1 96 ? -13.328 16.453 21.406 1 93.62 96 THR A C 1
ATOM 787 O O . THR A 1 96 ? -14.18 17.172 21.922 1 93.62 96 THR A O 1
ATOM 790 N N . ALA A 1 97 ? -12.109 16.469 21.719 1 89.88 97 ALA A N 1
ATOM 791 C CA . ALA A 1 97 ? -11.617 17.312 22.812 1 89.88 97 ALA A CA 1
ATOM 792 C C . ALA A 1 97 ? -11.812 18.797 22.5 1 89.88 97 ALA A C 1
ATOM 794 O O . ALA A 1 97 ? -12.023 19.594 23.406 1 89.88 97 ALA A O 1
ATOM 795 N N . VAL A 1 98 ? -11.805 19.156 21.266 1 91.81 98 VAL A N 1
ATOM 796 C CA . VAL A 1 98 ? -11.93 20.578 20.922 1 91.81 98 VAL A CA 1
ATOM 797 C C . VAL A 1 98 ? -13.398 20.906 20.656 1 91.81 98 VAL A C 1
ATOM 799 O O . VAL A 1 98 ? -13.727 22.016 20.219 1 91.81 98 VAL A O 1
ATOM 802 N N . GLY A 1 99 ? -14.281 19.891 20.797 1 93.12 99 GLY A N 1
ATOM 803 C CA . GLY A 1 99 ? -15.703 20.188 20.828 1 93.12 99 GLY A CA 1
ATOM 804 C C . GLY A 1 99 ? -16.438 19.688 19.594 1 93.12 99 GLY A C 1
ATOM 805 O O . GLY A 1 99 ? -17.594 20.047 19.375 1 93.12 99 GLY A O 1
ATOM 806 N N . LEU A 1 100 ? -15.781 18.875 18.797 1 96.38 100 LEU A N 1
ATOM 807 C CA . LEU A 1 100 ? -16.438 18.312 17.625 1 96.38 100 LEU A CA 1
ATOM 808 C C . LEU A 1 100 ? -17.062 16.953 17.953 1 96.38 100 LEU A C 1
ATOM 810 O O . LEU A 1 100 ? -16.484 16.156 18.688 1 96.38 100 LEU A O 1
ATOM 814 N N . ASP A 1 101 ? -18.203 16.75 17.391 1 96.44 101 ASP A N 1
ATOM 815 C CA . ASP A 1 101 ? -18.766 15.398 17.422 1 96.44 101 ASP A CA 1
ATOM 816 C C . ASP A 1 101 ? -18.031 14.469 16.469 1 96.44 101 ASP A C 1
ATOM 818 O O . ASP A 1 101 ? -17.688 14.867 15.352 1 96.44 101 ASP A O 1
ATOM 822 N N . ARG A 1 102 ? -17.859 13.297 16.938 1 96 102 ARG A N 1
ATOM 823 C CA . ARG A 1 102 ? -17.156 12.312 16.109 1 96 102 ARG A CA 1
ATOM 824 C C . ARG A 1 102 ? -17.812 12.164 14.75 1 96 102 ARG A C 1
ATOM 826 O O . ARG A 1 102 ? -17.109 12.117 13.727 1 96 102 ARG A O 1
ATOM 833 N N . GLU A 1 103 ? -19.094 12.102 14.711 1 96.5 103 GLU A N 1
ATOM 834 C CA . GLU A 1 103 ? -19.844 11.891 13.477 1 96.5 103 GLU A CA 1
ATOM 835 C C . GLU A 1 103 ? -19.609 13.039 12.5 1 96.5 103 GLU A C 1
ATOM 837 O O . GLU A 1 103 ? -19.5 12.828 11.289 1 96.5 103 GLU A O 1
ATOM 842 N N . GLU A 1 104 ? -19.531 14.305 12.977 1 96 104 GLU A N 1
ATOM 843 C CA . GLU A 1 104 ? -19.359 15.445 12.086 1 96 104 GLU A CA 1
ATOM 844 C C . GLU A 1 104 ? -17.953 15.484 11.5 1 96 104 GLU A C 1
ATOM 846 O O . GLU A 1 104 ? -17.734 16.094 10.453 1 96 104 GLU A O 1
ATOM 851 N N . VAL A 1 105 ? -17 14.891 12.266 1 97.75 105 VAL A N 1
ATOM 852 C CA . VAL A 1 105 ? -15.641 14.781 11.734 1 97.75 105 VAL A CA 1
ATOM 853 C C . VAL A 1 105 ? -15.594 13.711 10.648 1 97.75 105 VAL A C 1
ATOM 855 O O . VAL A 1 105 ? -15.047 13.938 9.57 1 97.75 105 VAL A O 1
ATOM 858 N N . LEU A 1 106 ? -16.266 12.594 10.867 1 96.81 106 LEU A N 1
ATOM 859 C CA . LEU A 1 106 ? -16.203 11.422 10 1 96.81 106 LEU A CA 1
ATOM 860 C C . LEU A 1 106 ? -16.922 11.68 8.688 1 96.81 106 LEU A C 1
ATOM 862 O O . LEU A 1 106 ? -16.531 11.164 7.637 1 96.81 106 LEU A O 1
ATOM 866 N N . ASP A 1 107 ? -17.953 12.477 8.742 1 96.62 107 ASP A N 1
ATOM 867 C CA . ASP A 1 107 ? -18.656 12.719 7.496 1 96.62 107 ASP A CA 1
ATOM 868 C C . ASP A 1 107 ? -18.047 13.883 6.727 1 96.62 107 ASP A C 1
ATOM 870 O O . ASP A 1 107 ? -18.531 14.25 5.652 1 96.62 107 ASP A O 1
ATOM 874 N N . GLN A 1 108 ? -17.094 14.609 7.289 1 97.69 108 GLN A N 1
ATOM 875 C CA . GLN A 1 108 ? -16.203 15.562 6.637 1 97.69 108 GLN A CA 1
ATOM 876 C C . GLN A 1 108 ? -16.969 16.812 6.176 1 97.69 108 GLN A C 1
ATOM 878 O O . GLN A 1 108 ? -16.609 17.422 5.164 1 97.69 108 GLN A O 1
ATOM 883 N N . ARG A 1 109 ? -18 17.172 6.891 1 97.69 109 ARG A N 1
ATOM 884 C CA . ARG A 1 109 ? -18.844 18.297 6.465 1 97.69 109 ARG A CA 1
ATOM 885 C C . ARG A 1 109 ? -18.109 19.625 6.617 1 97.69 109 ARG A C 1
ATOM 887 O O . ARG A 1 109 ? -18.469 20.609 5.969 1 97.69 109 ARG A O 1
ATOM 894 N N . HIS A 1 110 ? -17.047 19.625 7.445 1 97.44 110 HIS A N 1
ATOM 895 C CA . HIS A 1 110 ? -16.359 20.875 7.707 1 97.44 110 HIS A CA 1
ATOM 896 C C . HIS A 1 110 ? -15.094 21 6.859 1 97.44 110 HIS A C 1
ATOM 898 O O . HIS A 1 110 ? -14.383 22 6.941 1 97.44 110 HIS A O 1
ATOM 904 N N . VAL A 1 111 ? -14.797 19.984 6.074 1 98.5 111 VAL A N 1
ATOM 905 C CA . VAL A 1 111 ? -13.562 19.984 5.293 1 98.5 111 VAL A CA 1
ATOM 906 C C . VAL A 1 111 ? -13.688 20.969 4.129 1 98.5 111 VAL A C 1
ATOM 908 O O . VAL A 1 111 ? -14.633 20.875 3.336 1 98.5 111 VAL A O 1
ATOM 911 N N . ALA A 1 112 ? -12.766 21.891 4.082 1 98.44 112 ALA A N 1
ATOM 912 C CA . ALA A 1 112 ? -12.758 22.891 3.014 1 98.44 112 ALA A CA 1
ATOM 913 C C . ALA A 1 112 ? -12.305 22.281 1.693 1 98.44 112 ALA A C 1
ATOM 915 O O . ALA A 1 112 ? -11.438 21.406 1.675 1 98.44 112 ALA A O 1
ATOM 916 N N . PRO A 1 113 ? -12.891 22.734 0.531 1 98.12 113 PRO A N 1
ATOM 917 C CA . PRO A 1 113 ? -12.484 22.188 -0.769 1 98.12 113 PRO A CA 1
ATOM 918 C C . PRO A 1 113 ? -10.984 22.312 -1.018 1 98.12 113 PRO A C 1
ATOM 920 O O . PRO A 1 113 ? -10.375 21.391 -1.569 1 98.12 113 PRO A O 1
ATOM 923 N N . GLY A 1 114 ? -10.359 23.422 -0.608 1 98.56 114 GLY A N 1
ATOM 924 C CA . GLY A 1 114 ? -8.93 23.609 -0.798 1 98.56 114 GLY A CA 1
ATOM 925 C C . GLY A 1 114 ? -8.102 22.562 -0.072 1 98.56 114 GLY A C 1
ATOM 926 O O . GLY A 1 114 ? -7.055 22.141 -0.567 1 98.56 114 GLY A O 1
ATOM 927 N N . VAL A 1 115 ? -8.555 22.141 1.138 1 98.75 115 VAL A N 1
ATOM 928 C CA . VAL A 1 115 ? -7.875 21.094 1.891 1 98.75 115 VAL A CA 1
ATOM 929 C C . VAL A 1 115 ? -7.996 19.766 1.151 1 98.75 115 VAL A C 1
ATOM 931 O O . VAL A 1 115 ? -7.008 19.047 0.983 1 98.75 115 VAL A O 1
ATOM 934 N N . ARG A 1 116 ? -9.203 19.469 0.657 1 98.44 116 ARG A N 1
ATOM 935 C CA . ARG A 1 116 ? -9.422 18.234 -0.086 1 98.44 116 ARG A CA 1
ATOM 936 C C . ARG A 1 116 ? -8.508 18.172 -1.31 1 98.44 116 ARG A C 1
ATOM 938 O O . ARG A 1 116 ? -7.883 17.141 -1.568 1 98.44 116 ARG A O 1
ATOM 945 N N . PHE A 1 117 ? -8.414 19.25 -2.051 1 98.62 117 PHE A N 1
ATOM 946 C CA . PHE A 1 117 ? -7.605 19.281 -3.264 1 98.62 117 PHE A CA 1
ATOM 947 C C . PHE A 1 117 ? -6.125 19.109 -2.93 1 98.62 117 PHE A C 1
ATOM 949 O O . PHE A 1 117 ? -5.41 18.375 -3.611 1 98.62 117 PHE A O 1
ATOM 956 N N . ALA A 1 118 ? -5.668 19.766 -1.917 1 98.75 118 ALA A N 1
ATOM 957 C CA . ALA A 1 118 ? -4.262 19.688 -1.539 1 98.75 118 ALA A CA 1
ATOM 958 C C . ALA A 1 118 ? -3.895 18.281 -1.078 1 98.75 118 ALA A C 1
ATOM 960 O O . ALA A 1 118 ? -2.893 17.703 -1.524 1 98.75 118 ALA A O 1
ATOM 961 N N . VAL A 1 119 ? -4.723 17.719 -0.215 1 98.75 119 VAL A N 1
ATOM 962 C CA . VAL A 1 119 ? -4.457 16.406 0.342 1 98.75 119 VAL A CA 1
ATOM 963 C C . VAL A 1 119 ? -4.543 15.352 -0.761 1 98.75 119 VAL A C 1
ATOM 965 O O . VAL A 1 119 ? -3.701 14.453 -0.839 1 98.75 119 VAL A O 1
ATOM 968 N N . ASP A 1 120 ? -5.543 15.484 -1.641 1 98.44 120 ASP A N 1
ATOM 969 C CA . ASP A 1 120 ? -5.684 14.547 -2.752 1 98.44 120 ASP A CA 1
ATOM 970 C C . ASP A 1 120 ? -4.48 14.625 -3.689 1 98.44 120 ASP A C 1
ATOM 972 O O . ASP A 1 120 ? -4.066 13.617 -4.258 1 98.44 120 ASP A O 1
ATOM 976 N N . ALA A 1 121 ? -3.996 15.789 -3.891 1 98.75 121 ALA A N 1
ATOM 977 C CA . ALA A 1 121 ? -2.807 15.953 -4.719 1 98.75 121 ALA A CA 1
ATOM 978 C C . ALA A 1 121 ? -1.62 15.195 -4.133 1 98.75 121 ALA A C 1
ATOM 980 O O . ALA A 1 121 ? -0.827 14.602 -4.871 1 98.75 121 ALA A O 1
ATOM 981 N N . TYR A 1 122 ? -1.497 15.219 -2.857 1 98.75 122 TYR A N 1
ATOM 982 C CA . TYR A 1 122 ? -0.413 14.516 -2.178 1 98.75 122 TYR A CA 1
ATOM 983 C C . TYR A 1 122 ? -0.545 13.008 -2.352 1 98.75 122 TYR A C 1
ATOM 985 O O . TYR A 1 122 ? 0.426 12.328 -2.697 1 98.75 122 TYR A O 1
ATOM 993 N N . VAL A 1 123 ? -1.767 12.461 -2.125 1 98.5 123 VAL A N 1
ATOM 994 C CA . VAL A 1 123 ? -2.01 11.039 -2.295 1 98.5 123 VAL A CA 1
ATOM 995 C C . VAL A 1 123 ? -1.756 10.633 -3.746 1 98.5 123 VAL A C 1
ATOM 997 O O . VAL A 1 123 ? -1.117 9.617 -4.012 1 98.5 123 VAL A O 1
ATOM 1000 N N . ASN A 1 124 ? -2.232 11.492 -4.645 1 98.25 124 ASN A N 1
ATOM 1001 C CA . ASN A 1 124 ? -2.018 11.219 -6.062 1 98.25 124 ASN A CA 1
ATOM 1002 C C . ASN A 1 124 ? -0.536 11.258 -6.422 1 98.25 124 ASN A C 1
ATOM 1004 O O . ASN A 1 124 ? -0.073 10.477 -7.254 1 98.25 124 ASN A O 1
ATOM 1008 N N . PHE A 1 125 ? 0.172 12.203 -5.867 1 98.75 125 PHE A N 1
ATOM 1009 C CA . PHE A 1 125 ? 1.615 12.281 -6.055 1 98.75 125 PHE A CA 1
ATOM 1010 C C . PHE A 1 125 ? 2.281 10.961 -5.668 1 98.75 125 PHE A C 1
ATOM 1012 O O . PHE A 1 125 ? 3.072 10.414 -6.438 1 98.75 125 PHE A O 1
ATOM 1019 N N . ALA A 1 126 ? 1.927 10.414 -4.484 1 98.38 126 ALA A N 1
ATOM 1020 C CA . ALA A 1 126 ? 2.498 9.164 -3.992 1 98.38 126 ALA A CA 1
ATOM 1021 C C . ALA A 1 126 ? 2.131 7.996 -4.906 1 98.38 126 ALA A C 1
ATOM 1023 O O . ALA A 1 126 ? 2.924 7.066 -5.082 1 98.38 126 ALA A O 1
ATOM 1024 N N . ARG A 1 127 ? 0.953 8.062 -5.508 1 97.38 127 ARG A N 1
ATOM 1025 C CA . ARG A 1 127 ? 0.451 6.992 -6.359 1 97.38 127 ARG A CA 1
ATOM 1026 C C . ARG A 1 127 ? 1.174 6.98 -7.703 1 97.38 127 ARG A C 1
ATOM 1028 O O . ARG A 1 127 ? 1.409 5.914 -8.273 1 97.38 127 ARG A O 1
ATOM 1035 N N . THR A 1 128 ? 1.623 8.164 -8.188 1 97.56 128 THR A N 1
ATOM 1036 C CA . THR A 1 128 ? 1.97 8.242 -9.609 1 97.56 128 THR A CA 1
ATOM 1037 C C . THR A 1 128 ? 3.463 8.5 -9.781 1 97.56 128 THR A C 1
ATOM 1039 O O . THR A 1 128 ? 4.02 8.242 -10.852 1 97.56 128 THR A O 1
ATOM 1042 N N . LYS A 1 129 ? 4.078 9.016 -8.812 1 98.19 129 LYS A N 1
ATOM 1043 C CA . LYS A 1 129 ? 5.508 9.289 -8.914 1 98.19 129 LYS A CA 1
ATOM 1044 C C . LYS A 1 129 ? 6.332 8.07 -8.508 1 98.19 129 LYS A C 1
ATOM 1046 O O . LYS A 1 129 ? 5.828 7.172 -7.828 1 98.19 129 LYS A O 1
ATOM 1051 N N . PRO A 1 130 ? 7.629 8.039 -8.977 1 98.12 130 PRO A N 1
ATOM 1052 C CA . PRO A 1 130 ? 8.516 6.98 -8.492 1 98.12 130 PRO A CA 1
ATOM 1053 C C . PRO A 1 130 ? 8.609 6.945 -6.965 1 98.12 130 PRO A C 1
ATOM 1055 O O . PRO A 1 130 ? 8.547 7.996 -6.316 1 98.12 130 PRO A O 1
ATOM 1058 N N . TRP A 1 131 ? 8.82 5.766 -6.438 1 98.56 131 TRP A N 1
ATOM 1059 C CA . TRP A 1 131 ? 8.766 5.547 -4.996 1 98.56 131 TRP A CA 1
ATOM 1060 C C . TRP A 1 131 ? 9.742 6.465 -4.266 1 98.56 131 TRP A C 1
ATOM 1062 O O . TRP A 1 131 ? 9.43 6.977 -3.188 1 98.56 131 TRP A O 1
ATOM 1072 N N . LEU A 1 132 ? 10.898 6.715 -4.832 1 98.69 132 LEU A N 1
ATOM 1073 C CA . LEU A 1 132 ? 11.922 7.527 -4.18 1 98.69 132 LEU A CA 1
ATOM 1074 C C . LEU A 1 132 ? 11.453 8.969 -4.027 1 98.69 132 LEU A C 1
ATOM 1076 O O . LEU A 1 132 ? 11.641 9.578 -2.975 1 98.69 132 LEU A O 1
ATOM 1080 N N . GLU A 1 133 ? 10.805 9.523 -5.059 1 98.81 133 GLU A N 1
ATOM 1081 C CA . GLU A 1 133 ? 10.234 10.867 -4.98 1 98.81 133 GLU A CA 1
ATOM 1082 C C . GLU A 1 133 ? 9.117 10.93 -3.945 1 98.81 133 GLU A C 1
ATOM 1084 O O . GLU A 1 133 ? 9.039 11.891 -3.172 1 98.81 133 GLU A O 1
ATOM 1089 N N . ALA A 1 134 ? 8.32 9.914 -3.953 1 98.81 134 ALA A N 1
ATOM 1090 C CA . ALA A 1 134 ? 7.211 9.867 -2.998 1 98.81 134 ALA A CA 1
ATOM 1091 C C . ALA A 1 134 ? 7.727 9.789 -1.564 1 98.81 134 ALA A C 1
ATOM 1093 O O . ALA A 1 134 ? 7.195 10.453 -0.672 1 98.81 134 ALA A O 1
ATOM 1094 N N . VAL A 1 135 ? 8.766 8.984 -1.317 1 98.69 135 VAL A N 1
ATOM 1095 C CA . VAL A 1 135 ? 9.398 8.922 -0.007 1 98.69 135 VAL A CA 1
ATOM 1096 C C . VAL A 1 135 ? 9.969 10.289 0.361 1 98.69 135 VAL A C 1
ATOM 1098 O O . VAL A 1 135 ? 9.797 10.758 1.49 1 98.69 135 VAL A O 1
ATOM 1101 N N . ALA A 1 136 ? 10.594 10.953 -0.591 1 98.69 136 ALA A N 1
ATOM 1102 C CA . ALA A 1 136 ? 11.227 12.25 -0.344 1 98.69 136 ALA A CA 1
ATOM 1103 C C . ALA A 1 136 ? 10.188 13.297 0.056 1 98.69 136 ALA A C 1
ATOM 1105 O O . ALA A 1 136 ? 10.484 14.203 0.831 1 98.69 136 ALA A O 1
ATOM 1106 N N . SER A 1 137 ? 9 13.141 -0.476 1 98.38 137 SER A N 1
ATOM 1107 C CA . SER A 1 137 ? 7.941 14.07 -0.085 1 98.38 137 SER A CA 1
ATOM 1108 C C . SER A 1 137 ? 7.633 13.953 1.405 1 98.38 137 SER A C 1
ATOM 1110 O O . SER A 1 137 ? 7.09 14.891 2.002 1 98.38 137 SER A O 1
ATOM 1112 N N . GLY A 1 138 ? 8 12.867 2.064 1 96.94 138 GLY A N 1
ATOM 1113 C CA . GLY A 1 138 ? 7.797 12.664 3.49 1 96.94 138 GLY A CA 1
ATOM 1114 C C . GLY A 1 138 ? 8.875 13.305 4.34 1 96.94 138 GLY A C 1
ATOM 1115 O O . GLY A 1 138 ? 8.805 13.281 5.57 1 96.94 138 GLY A O 1
ATOM 1116 N N . LEU A 1 139 ? 9.82 13.969 3.795 1 96.69 139 LEU A N 1
ATOM 1117 C CA . LEU A 1 139 ? 10.984 14.508 4.492 1 96.69 139 LEU A CA 1
ATOM 1118 C C . LEU A 1 139 ? 10.602 15.727 5.324 1 96.69 139 LEU A C 1
ATOM 1120 O O . LEU A 1 139 ? 11.406 16.219 6.117 1 96.69 139 LEU A O 1
ATOM 1124 N N . THR A 1 140 ? 9.375 16.203 5.148 1 94 140 THR A N 1
ATOM 1125 C CA . THR A 1 140 ? 8.938 17.297 6.008 1 94 140 THR A CA 1
ATOM 1126 C C . THR A 1 140 ? 9.023 16.906 7.477 1 94 140 THR A C 1
ATOM 1128 O O . THR A 1 140 ? 9.047 17.766 8.359 1 94 140 THR A O 1
ATOM 1131 N N . GLU A 1 141 ? 9.078 15.648 7.723 1 89.94 141 GLU A N 1
ATOM 1132 C CA . GLU A 1 141 ? 9.219 15.133 9.078 1 89.94 141 GLU A CA 1
ATOM 1133 C C . GLU A 1 141 ? 10.492 15.664 9.734 1 89.94 141 GLU A C 1
ATOM 1135 O O . GLU A 1 141 ? 10.594 15.719 10.961 1 89.94 141 GLU A O 1
ATOM 1140 N N . MET A 1 142 ? 11.414 16.016 8.938 1 89 142 MET A N 1
ATOM 1141 C CA . MET A 1 142 ? 12.656 16.594 9.461 1 89 142 MET A CA 1
ATOM 1142 C C . MET A 1 142 ? 12.391 17.891 10.195 1 89 142 MET A C 1
ATOM 1144 O O . MET A 1 142 ? 13.156 18.266 11.086 1 89 142 MET A O 1
ATOM 1148 N N . PHE A 1 143 ? 11.305 18.516 9.836 1 88.81 143 PHE A N 1
ATOM 1149 C CA . PHE A 1 143 ? 10.992 19.844 10.359 1 88.81 143 PHE A CA 1
ATOM 1150 C C . PHE A 1 143 ? 9.922 19.766 11.438 1 88.81 143 PHE A C 1
ATOM 1152 O O . PHE A 1 143 ? 9.719 20.734 12.188 1 88.81 143 PHE A O 1
ATOM 1159 N N . ALA A 1 144 ? 9.25 18.641 11.562 1 85.38 144 ALA A N 1
ATOM 1160 C CA . ALA A 1 144 ? 7.98 18.547 12.281 1 85.38 144 ALA A CA 1
ATOM 1161 C C . ALA A 1 144 ? 8.203 18.469 13.789 1 85.38 144 ALA A C 1
ATOM 1163 O O . ALA A 1 144 ? 7.379 18.938 14.57 1 85.38 144 ALA A O 1
ATOM 1164 N N . GLY A 1 145 ? 9.312 17.859 14.203 1 80.69 145 GLY A N 1
ATOM 1165 C CA . GLY A 1 145 ? 9.516 17.578 15.617 1 80.69 145 GLY A CA 1
ATOM 1166 C C . GLY A 1 145 ? 9.438 18.828 16.484 1 80.69 145 GLY A C 1
ATOM 1167 O O . GLY A 1 145 ? 8.641 18.875 17.438 1 80.69 145 GLY A O 1
ATOM 1168 N N . HIS A 1 146 ? 10.086 19.812 16.203 1 78.94 146 HIS A N 1
ATOM 1169 C CA . HIS A 1 146 ? 10.125 21.047 16.984 1 78.94 146 HIS A CA 1
ATOM 1170 C C . HIS A 1 146 ? 8.781 21.766 16.953 1 78.94 146 HIS A C 1
ATOM 1172 O O . HIS A 1 146 ? 8.336 22.281 17.984 1 78.94 146 HIS A O 1
ATOM 1178 N N . LEU A 1 147 ? 8.172 21.719 15.836 1 82.19 147 LEU A N 1
ATOM 1179 C CA . LEU A 1 147 ? 6.879 22.391 15.703 1 82.19 147 LEU A CA 1
ATOM 1180 C C . LEU A 1 147 ? 5.816 21.703 16.547 1 82.19 147 LEU A C 1
ATOM 1182 O O . LEU A 1 147 ? 5 22.375 17.188 1 82.19 147 LEU A O 1
ATOM 1186 N N . MET A 1 148 ? 5.824 20.438 16.531 1 84.19 148 MET A N 1
ATOM 1187 C CA . MET A 1 148 ? 4.828 19.688 17.312 1 84.19 148 MET A CA 1
ATOM 1188 C C . MET A 1 148 ? 5.02 19.906 18.797 1 84.19 148 MET A C 1
ATOM 1190 O O . MET A 1 148 ? 4.047 20.078 19.547 1 84.19 148 MET A O 1
ATOM 1194 N N . GLN A 1 149 ? 6.254 19.891 19.219 1 82.19 149 GLN A N 1
ATOM 1195 C CA . GLN A 1 149 ? 6.543 20.172 20.609 1 82.19 149 GLN A CA 1
ATOM 1196 C C . GLN A 1 149 ? 6.047 21.562 21.016 1 82.19 149 GLN A C 1
ATOM 1198 O O . GLN A 1 149 ? 5.41 21.719 22.062 1 82.19 149 GLN A O 1
ATOM 1203 N N . ARG A 1 150 ? 6.312 22.484 20.219 1 84.88 150 ARG A N 1
ATOM 1204 C CA . ARG A 1 150 ? 5.855 23.844 20.469 1 84.88 150 ARG A CA 1
ATOM 1205 C C . ARG A 1 150 ? 4.332 23.922 20.484 1 84.88 150 ARG A C 1
ATOM 1207 O O . ARG A 1 150 ? 3.746 24.594 21.328 1 84.88 150 ARG A O 1
ATOM 1214 N N . ARG A 1 151 ? 3.729 23.25 19.547 1 87.06 151 ARG A N 1
ATOM 1215 C CA . ARG A 1 151 ? 2.271 23.266 19.453 1 87.06 151 ARG A CA 1
ATOM 1216 C C . ARG A 1 151 ? 1.635 22.75 20.734 1 87.06 151 ARG A C 1
ATOM 1218 O O . ARG A 1 151 ? 0.721 23.375 21.281 1 87.06 151 ARG A O 1
ATOM 1225 N N . VAL A 1 152 ? 2.139 21.641 21.25 1 85.06 152 VAL A N 1
ATOM 1226 C CA . VAL A 1 152 ? 1.594 21.062 22.469 1 85.06 152 VAL A CA 1
ATOM 1227 C C . VAL A 1 152 ? 1.726 22.062 23.609 1 85.06 152 VAL A C 1
ATOM 1229 O O . VAL A 1 152 ? 0.751 22.328 24.312 1 85.06 152 VAL A O 1
ATOM 1232 N N . ALA A 1 153 ? 2.902 22.625 23.75 1 86.06 153 ALA A N 1
ATOM 1233 C CA . ALA A 1 153 ? 3.162 23.578 24.828 1 86.06 153 ALA A CA 1
ATOM 1234 C C . ALA A 1 153 ? 2.262 24.797 24.719 1 86.06 153 ALA A C 1
ATOM 1236 O O . ALA A 1 153 ? 1.642 25.219 25.703 1 86.06 153 ALA A O 1
ATOM 1237 N N . ASP A 1 154 ? 2.189 25.344 23.594 1 89.44 154 ASP A N 1
ATOM 1238 C CA . ASP A 1 154 ? 1.421 26.578 23.359 1 89.44 154 ASP A CA 1
ATOM 1239 C C . ASP A 1 154 ? -0.077 26.312 23.516 1 89.44 154 ASP A C 1
ATOM 1241 O O . ASP A 1 154 ? -0.808 27.156 24.031 1 89.44 154 ASP A O 1
ATOM 1245 N N . MET A 1 155 ? -0.53 25.203 23.016 1 87.25 155 MET A N 1
ATOM 1246 C CA . MET A 1 155 ? -1.946 24.875 23.156 1 87.25 155 MET A CA 1
ATOM 1247 C C . MET A 1 155 ? -2.332 24.719 24.625 1 87.25 155 MET A C 1
ATOM 1249 O O . MET A 1 155 ? -3.379 25.219 25.047 1 87.25 155 MET A O 1
ATOM 1253 N N . LEU A 1 156 ? -1.486 24.078 25.391 1 86.31 156 LEU A N 1
ATOM 1254 C CA . LEU A 1 156 ? -1.743 23.906 26.812 1 86.31 156 LEU A CA 1
ATOM 1255 C C . LEU A 1 156 ? -1.73 25.25 27.531 1 86.31 156 LEU A C 1
ATOM 1257 O O . LEU A 1 156 ? -2.518 25.469 28.453 1 86.31 156 LEU A O 1
ATOM 1261 N N . ALA A 1 157 ? -0.969 26.141 27.094 1 89.88 157 ALA A N 1
ATOM 1262 C CA . ALA A 1 157 ? -0.803 27.438 27.75 1 89.88 157 ALA A CA 1
ATOM 1263 C C . ALA A 1 157 ? -1.929 28.391 27.359 1 89.88 157 ALA A C 1
ATOM 1265 O O . ALA A 1 157 ? -2.363 29.203 28.172 1 89.88 157 ALA A O 1
ATOM 1266 N N . ASN A 1 158 ? -2.412 28.25 26.172 1 91.75 158 ASN A N 1
ATOM 1267 C CA . ASN A 1 158 ? -3.229 29.328 25.641 1 91.75 158 ASN A CA 1
ATOM 1268 C C . ASN A 1 158 ? -4.684 28.906 25.469 1 91.75 158 ASN A C 1
ATOM 1270 O O . ASN A 1 158 ? -5.566 29.75 25.297 1 91.75 158 ASN A O 1
ATOM 1274 N N . TYR A 1 159 ? -4.891 27.672 25.469 1 91.75 159 TYR A N 1
ATOM 1275 C CA . TYR A 1 159 ? -6.246 27.172 25.297 1 91.75 159 TYR A CA 1
ATOM 1276 C C . TYR A 1 159 ? -6.656 26.281 26.469 1 91.75 159 TYR A C 1
ATOM 1278 O O . TYR A 1 159 ? -6.734 25.062 26.328 1 91.75 159 TYR A O 1
ATOM 1286 N N . PRO A 1 160 ? -7.055 26.844 27.547 1 88.06 160 PRO A N 1
ATOM 1287 C CA . PRO A 1 160 ? -7.25 26.141 28.812 1 88.06 160 PRO A CA 1
ATOM 1288 C C . PRO A 1 160 ? -8.406 25.156 28.781 1 88.06 160 PRO A C 1
ATOM 1290 O O . PRO A 1 160 ? -8.508 24.266 29.641 1 88.06 160 PRO A O 1
ATOM 1293 N N . TRP A 1 161 ? -9.195 25.297 27.844 1 84.31 161 TRP A N 1
ATOM 1294 C CA . TRP A 1 161 ? -10.344 24.406 27.766 1 84.31 161 TRP A CA 1
ATOM 1295 C C . TRP A 1 161 ? -9.953 23.062 27.141 1 84.31 161 TRP A C 1
ATOM 1297 O O . TRP A 1 161 ? -10.781 22.156 27.047 1 84.31 161 TRP A O 1
ATOM 1307 N N . ILE A 1 162 ? -8.789 22.984 26.641 1 85.69 162 ILE A N 1
ATOM 1308 C CA . ILE A 1 162 ? -8.266 21.719 26.141 1 85.69 162 ILE A CA 1
ATOM 1309 C C . ILE A 1 162 ? -7.516 20.984 27.266 1 85.69 162 ILE A C 1
ATOM 1311 O O . ILE A 1 162 ? -6.574 21.531 27.844 1 85.69 162 ILE A O 1
ATOM 1315 N N . ALA A 1 163 ? -7.992 19.766 27.531 1 84.75 163 ALA A N 1
ATOM 1316 C CA . ALA A 1 163 ? -7.324 18.969 28.562 1 84.75 163 ALA A CA 1
ATOM 1317 C C . ALA A 1 163 ? -6.012 18.391 28.047 1 84.75 163 ALA A C 1
ATOM 1319 O O . ALA A 1 163 ? -5.898 18.047 26.875 1 84.75 163 ALA A O 1
ATOM 1320 N N . ARG A 1 164 ? -5.113 18.25 28.953 1 83.88 164 ARG A N 1
ATOM 1321 C CA . ARG A 1 164 ? -3.793 17.719 28.625 1 83.88 164 ARG A CA 1
ATOM 1322 C C . ARG A 1 164 ? -3.902 16.328 28 1 83.88 164 ARG A C 1
ATOM 1324 O O . ARG A 1 164 ? -3.184 16.016 27.047 1 83.88 164 ARG A O 1
ATOM 1331 N N . GLU A 1 165 ? -4.703 15.516 28.516 1 83.62 165 GLU A N 1
ATOM 1332 C CA . GLU A 1 165 ? -4.863 14.141 28.047 1 83.62 165 GLU A CA 1
ATOM 1333 C C . GLU A 1 165 ? -5.324 14.109 26.594 1 83.62 165 GLU A C 1
ATOM 1335 O O . GLU A 1 165 ? -5.008 13.172 25.859 1 83.62 165 GLU A O 1
ATOM 1340 N N . ASP A 1 166 ? -5.949 15.18 26.25 1 81.25 166 ASP A N 1
ATOM 1341 C CA . ASP A 1 166 ? -6.484 15.234 24.906 1 81.25 166 ASP A CA 1
ATOM 1342 C C . ASP A 1 166 ? -5.391 15.578 23.891 1 81.25 166 ASP A C 1
ATOM 1344 O O . ASP A 1 166 ? -5.574 15.406 22.688 1 81.25 166 ASP A O 1
ATOM 1348 N N . LEU A 1 167 ? -4.312 16.078 24.359 1 82.25 167 LEU A N 1
ATOM 1349 C CA . LEU A 1 167 ? -3.197 16.438 23.484 1 82.25 167 LEU A CA 1
ATOM 1350 C C . LEU A 1 167 ? -2.191 15.289 23.406 1 82.25 167 LEU A C 1
ATOM 1352 O O . LEU A 1 167 ? -1.115 15.445 22.812 1 82.25 167 LEU A O 1
ATOM 1356 N N . ALA A 1 168 ? -2.559 14.164 23.922 1 78.5 168 ALA A N 1
ATOM 1357 C CA . ALA A 1 168 ? -1.708 12.977 23.953 1 78.5 168 ALA A CA 1
ATOM 1358 C C . ALA A 1 168 ? -1.296 12.555 22.547 1 78.5 168 ALA A C 1
ATOM 1360 O O . ALA A 1 168 ? -0.205 12.016 22.359 1 78.5 168 ALA A O 1
ATOM 1361 N N . TYR A 1 169 ? -2.086 12.781 21.594 1 76.31 169 TYR A N 1
ATOM 1362 C CA . TYR A 1 169 ? -1.743 12.492 20.203 1 76.31 169 TYR A CA 1
ATOM 1363 C C . TYR A 1 169 ? -0.413 13.125 19.828 1 76.31 169 TYR A C 1
ATOM 1365 O O . TYR A 1 169 ? 0.454 12.469 19.25 1 76.31 169 TYR A O 1
ATOM 1373 N N . PHE A 1 170 ? -0.325 14.352 20.125 1 79.69 170 PHE A N 1
ATOM 1374 C CA . PHE A 1 170 ? 0.858 15.086 19.688 1 79.69 170 PHE A CA 1
ATOM 1375 C C . PHE A 1 170 ? 2.1 14.594 20.422 1 79.69 170 PHE A C 1
ATOM 1377 O O . PHE A 1 170 ? 3.174 14.484 19.828 1 79.69 170 PHE A O 1
ATOM 1384 N N . THR A 1 171 ? 1.951 14.336 21.703 1 77 171 THR A N 1
ATOM 1385 C CA . THR A 1 171 ? 3.1 13.875 22.484 1 77 171 THR A CA 1
ATOM 1386 C C . THR A 1 171 ? 3.586 12.523 21.969 1 77 171 THR A C 1
ATOM 1388 O O . THR A 1 171 ? 4.789 12.297 21.844 1 77 171 THR A O 1
ATOM 1391 N N . ASN A 1 172 ? 2.734 11.688 21.594 1 77.44 172 ASN A N 1
ATOM 1392 C CA . ASN A 1 172 ? 3.08 10.391 21.016 1 77.44 172 ASN A CA 1
ATOM 1393 C C . ASN A 1 172 ? 3.682 10.539 19.625 1 77.44 172 ASN A C 1
ATOM 1395 O O . ASN A 1 172 ? 4.602 9.805 19.266 1 77.44 172 ASN A O 1
ATOM 1399 N N . ARG A 1 173 ? 3.197 11.43 18.922 1 78.75 173 ARG A N 1
ATOM 1400 C CA . ARG A 1 173 ? 3.615 11.609 17.531 1 78.75 173 ARG A CA 1
ATOM 1401 C C . ARG A 1 173 ? 5.027 12.18 17.453 1 78.75 173 ARG A C 1
ATOM 1403 O O . ARG A 1 173 ? 5.793 11.828 16.547 1 78.75 173 ARG A O 1
ATOM 1410 N N . ILE A 1 174 ? 5.438 12.992 18.422 1 75.69 174 ILE A N 1
ATOM 1411 C CA . ILE A 1 174 ? 6.742 13.641 18.438 1 75.69 174 ILE A CA 1
ATOM 1412 C C . ILE A 1 174 ? 7.848 12.594 18.469 1 75.69 174 ILE A C 1
ATOM 1414 O O . ILE A 1 174 ? 8.789 12.648 17.672 1 75.69 174 ILE A O 1
ATOM 1418 N N . ASP A 1 175 ? 7.699 11.648 19.297 1 72.5 175 ASP A N 1
ATOM 1419 C CA . ASP A 1 175 ? 8.711 10.602 19.406 1 72.5 175 ASP A CA 1
ATOM 1420 C C . ASP A 1 175 ? 8.805 9.797 18.125 1 72.5 175 ASP A C 1
ATOM 1422 O O . ASP A 1 175 ? 9.898 9.492 17.656 1 72.5 175 ASP A O 1
ATOM 1426 N N . LYS A 1 176 ? 7.719 9.562 17.531 1 74.81 176 LYS A N 1
ATOM 1427 C CA . LYS A 1 176 ? 7.668 8.75 16.312 1 74.81 176 LYS A CA 1
ATOM 1428 C C . LYS A 1 176 ? 8.242 9.5 15.125 1 74.81 176 LYS A C 1
ATOM 1430 O O . LYS A 1 176 ? 9.008 8.945 14.336 1 74.81 176 LYS A O 1
ATOM 1435 N N . VAL A 1 177 ? 7.977 10.695 15.07 1 76.88 177 VAL A N 1
ATOM 1436 C CA . VAL A 1 177 ? 8.32 11.5 13.898 1 76.88 177 VAL A CA 1
ATOM 1437 C C . VAL A 1 177 ? 9.828 11.734 13.867 1 76.88 177 VAL A C 1
ATOM 1439 O O . VAL A 1 177 ? 10.43 11.805 12.789 1 76.88 177 VAL A O 1
ATOM 1442 N N . SER A 1 178 ? 10.43 11.938 15.023 1 74.75 178 SER A N 1
ATOM 1443 C CA . SER A 1 178 ? 11.875 12.148 15.047 1 74.75 178 SER A CA 1
ATOM 1444 C C . SER A 1 178 ? 12.617 10.961 14.438 1 74.75 178 SER A C 1
ATOM 1446 O O . SER A 1 178 ? 13.523 11.141 13.617 1 74.75 178 SER A O 1
ATOM 1448 N N . GLY A 1 179 ? 12.273 9.797 14.797 1 77.81 179 GLY A N 1
ATOM 1449 C CA . GLY A 1 179 ? 12.875 8.602 14.227 1 77.81 179 GLY A CA 1
ATOM 1450 C C . GLY A 1 179 ? 12.578 8.43 12.75 1 77.81 179 GLY A C 1
ATOM 1451 O O . GLY A 1 179 ? 13.469 8.094 11.969 1 77.81 179 GLY A O 1
ATOM 1452 N N . GLU A 1 180 ? 11.445 8.789 12.383 1 82.81 180 GLU A N 1
ATOM 1453 C CA . GLU A 1 180 ? 11.023 8.648 10.992 1 82.81 180 GLU A CA 1
ATOM 1454 C C . GLU A 1 180 ? 11.773 9.617 10.086 1 82.81 180 GLU A C 1
ATOM 1456 O O . GLU A 1 180 ? 12.109 9.281 8.953 1 82.81 180 GLU A O 1
ATOM 1461 N N . GLY A 1 181 ? 11.961 10.844 10.617 1 89 181 GLY A N 1
ATOM 1462 C CA . GLY A 1 181 ? 12.688 11.836 9.836 1 89 181 GLY A CA 1
ATOM 1463 C C . GLY A 1 181 ? 14.094 11.406 9.484 1 89 181 GLY A C 1
ATOM 1464 O O . GLY A 1 181 ? 14.516 11.531 8.328 1 89 181 GLY A O 1
ATOM 1465 N N . LYS A 1 182 ? 14.773 10.922 10.461 1 90.56 182 LYS A N 1
ATOM 1466 C CA . LYS A 1 182 ? 16.125 10.445 10.234 1 90.56 182 LYS A CA 1
ATOM 1467 C C . LYS A 1 182 ? 16.141 9.258 9.281 1 90.56 182 LYS A C 1
ATOM 1469 O O . LYS A 1 182 ? 16.953 9.203 8.352 1 90.56 182 LYS A O 1
ATOM 1474 N N . GLY A 1 183 ? 15.242 8.367 9.508 1 93.38 183 GLY A N 1
ATOM 1475 C CA . GLY A 1 183 ? 15.148 7.207 8.633 1 93.38 183 GLY A CA 1
ATOM 1476 C C . GLY A 1 183 ? 14.844 7.566 7.195 1 93.38 183 GLY A C 1
ATOM 1477 O O . GLY A 1 183 ? 15.461 7.035 6.27 1 93.38 183 GLY A O 1
ATOM 1478 N N . THR A 1 184 ? 13.891 8.414 7.012 1 96.94 184 THR A N 1
ATOM 1479 C CA . THR A 1 184 ? 13.508 8.852 5.676 1 96.94 184 THR A CA 1
ATOM 1480 C C . THR A 1 184 ? 14.672 9.547 4.977 1 96.94 184 THR A C 1
ATOM 1482 O O . THR A 1 184 ? 14.922 9.32 3.791 1 96.94 184 THR A O 1
ATOM 1485 N N . LEU A 1 185 ? 15.367 10.398 5.723 1 96.81 185 LEU A N 1
ATOM 1486 C CA . LEU A 1 185 ? 16.531 11.078 5.156 1 96.81 185 LEU A CA 1
ATOM 1487 C C . LEU A 1 185 ? 17.578 10.078 4.707 1 96.81 185 LEU A C 1
ATOM 1489 O O . LEU A 1 185 ? 18.156 10.219 3.621 1 96.81 185 LEU A O 1
ATOM 1493 N N . ASP A 1 186 ? 17.844 9.078 5.527 1 96.81 186 ASP A N 1
ATOM 1494 C CA . ASP A 1 186 ? 18.828 8.047 5.191 1 96.81 186 ASP A CA 1
ATOM 1495 C C . ASP A 1 186 ? 18.438 7.328 3.896 1 96.81 186 ASP A C 1
ATOM 1497 O O . ASP A 1 186 ? 19.297 7.086 3.041 1 96.81 186 ASP A O 1
ATOM 1501 N N . ILE A 1 187 ? 17.188 7 3.742 1 97.94 187 ILE A N 1
ATOM 1502 C CA . ILE A 1 187 ? 16.703 6.324 2.545 1 97.94 187 ILE A CA 1
ATOM 1503 C C . ILE A 1 187 ? 16.953 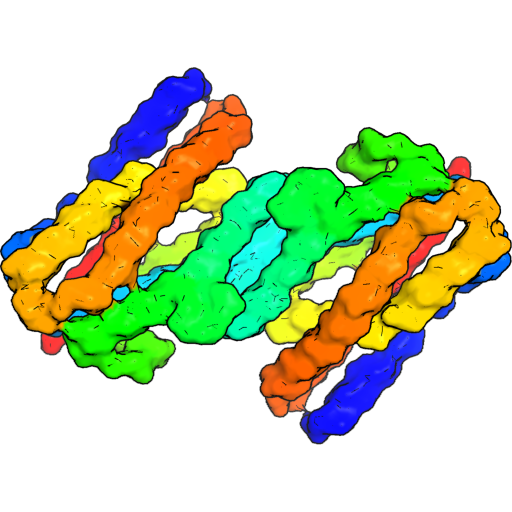7.199 1.32 1 97.94 187 ILE A C 1
ATOM 1505 O O . ILE A 1 187 ? 17.516 6.742 0.322 1 97.94 187 ILE A O 1
ATOM 1509 N N . VAL A 1 188 ? 16.547 8.453 1.391 1 98.56 188 VAL A N 1
ATOM 1510 C CA . VAL A 1 188 ? 16.609 9.359 0.251 1 98.56 188 VAL A CA 1
ATOM 1511 C C . VAL A 1 188 ? 18.062 9.594 -0.137 1 98.56 188 VAL A C 1
ATOM 1513 O O . VAL A 1 188 ? 18.422 9.547 -1.319 1 98.56 188 VAL A O 1
ATOM 1516 N N . VAL A 1 189 ? 18.922 9.781 0.848 1 98.12 189 VAL A N 1
ATOM 1517 C CA . VAL A 1 189 ? 20.328 10.062 0.569 1 98.12 189 VAL A CA 1
ATOM 1518 C C . VAL A 1 189 ? 20.984 8.82 -0.025 1 98.12 189 VAL A C 1
ATOM 1520 O O . VAL A 1 189 ? 21.797 8.93 -0.946 1 98.12 189 VAL A O 1
ATOM 1523 N N . ARG A 1 190 ? 20.656 7.688 0.4 1 97.5 190 ARG A N 1
ATOM 1524 C CA . ARG A 1 190 ? 21.234 6.43 -0.047 1 97.5 190 ARG A CA 1
ATOM 1525 C C . ARG A 1 190 ? 20.797 6.098 -1.47 1 97.5 190 ARG A C 1
ATOM 1527 O O . ARG A 1 190 ? 21.578 5.539 -2.248 1 97.5 190 ARG A O 1
ATOM 1534 N N . HIS A 1 191 ? 19.625 6.496 -1.836 1 98.44 191 HIS A N 1
ATOM 1535 C CA . HIS A 1 191 ? 19.062 5.969 -3.078 1 98.44 191 HIS A CA 1
ATOM 1536 C C . HIS A 1 191 ? 19.047 7.039 -4.168 1 98.44 191 HIS A C 1
ATOM 1538 O O . HIS A 1 191 ? 18.953 6.719 -5.355 1 98.44 191 HIS A O 1
ATOM 1544 N N . ALA A 1 192 ? 18.953 8.32 -3.766 1 98.19 192 ALA A N 1
ATOM 1545 C CA . ALA A 1 192 ? 19.078 9.391 -4.758 1 98.19 192 ALA A CA 1
ATOM 1546 C C . ALA A 1 192 ? 20.547 9.641 -5.098 1 98.19 192 ALA A C 1
ATOM 1548 O O . ALA A 1 192 ? 21.156 10.586 -4.59 1 98.19 192 ALA A O 1
ATOM 1549 N N . VAL A 1 193 ? 21.016 8.898 -6.047 1 96.06 193 VAL A N 1
ATOM 1550 C CA . VAL A 1 193 ? 22.453 8.859 -6.27 1 96.06 193 VAL A CA 1
ATOM 1551 C C . VAL A 1 193 ? 22.828 9.812 -7.402 1 96.06 193 VAL A C 1
ATOM 1553 O O . VAL A 1 193 ? 23.922 10.406 -7.391 1 96.06 193 VAL A O 1
ATOM 1556 N N . THR A 1 194 ? 21.984 10.031 -8.367 1 97.56 194 THR A N 1
ATOM 1557 C CA . THR A 1 194 ? 22.297 10.938 -9.469 1 97.56 194 THR A CA 1
ATOM 1558 C C . THR A 1 194 ? 21.797 12.344 -9.164 1 97.56 194 THR A C 1
ATOM 1560 O O . THR A 1 194 ? 20.891 12.523 -8.352 1 97.56 194 THR A O 1
ATOM 1563 N N . ARG A 1 195 ? 22.406 13.305 -9.82 1 97.56 195 ARG A N 1
ATOM 1564 C CA . ARG A 1 195 ? 21.984 14.688 -9.672 1 97.56 195 ARG A CA 1
ATOM 1565 C C . ARG A 1 195 ? 20.5 14.852 -10 1 97.56 195 ARG A C 1
ATOM 1567 O O . ARG A 1 195 ? 19.781 15.578 -9.312 1 97.56 195 ARG A O 1
ATOM 1574 N N . GLU A 1 196 ? 20.078 14.219 -10.992 1 98.06 196 GLU A N 1
ATOM 1575 C CA . GLU A 1 196 ? 18.672 14.281 -11.398 1 98.06 196 GLU A CA 1
ATOM 1576 C C . GLU A 1 196 ? 17.766 13.766 -10.297 1 98.06 196 GLU A C 1
ATOM 1578 O O . GLU A 1 196 ? 16.75 14.391 -9.977 1 98.06 196 GLU A O 1
ATOM 1583 N N . GLN A 1 197 ? 18.109 12.586 -9.727 1 98.31 197 GLN A N 1
ATOM 1584 C CA . GLN A 1 197 ? 17.344 12.016 -8.625 1 98.31 197 GLN A CA 1
ATOM 1585 C C . GLN A 1 197 ? 17.312 12.945 -7.422 1 98.31 197 GLN A C 1
ATOM 1587 O O . GLN A 1 197 ? 16.297 13.094 -6.758 1 98.31 197 GLN A O 1
ATOM 1592 N N . GLN A 1 198 ? 18.422 13.523 -7.125 1 98.56 198 GLN A N 1
ATOM 1593 C CA . GLN A 1 198 ? 18.531 14.445 -6 1 98.56 198 GLN A CA 1
ATOM 1594 C C . GLN A 1 198 ? 17.641 15.672 -6.211 1 98.56 198 GLN A C 1
ATOM 1596 O O . GLN A 1 198 ? 16.922 16.094 -5.301 1 98.56 198 GLN A O 1
ATOM 1601 N N . GLU A 1 199 ? 17.656 16.219 -7.371 1 98.56 199 GLU A N 1
ATOM 1602 C CA . GLU A 1 199 ? 16.828 17.375 -7.684 1 98.56 199 GLU A CA 1
ATOM 1603 C C . GLU A 1 199 ? 15.344 17.031 -7.602 1 98.56 199 GLU A C 1
ATOM 1605 O O . GLU A 1 199 ? 14.539 17.844 -7.137 1 98.56 199 GLU A O 1
ATOM 1610 N N . LYS A 1 200 ? 14.992 15.844 -8.039 1 98.69 200 LYS A N 1
ATOM 1611 C CA . LYS A 1 200 ? 13.602 15.391 -7.949 1 98.69 200 LYS A CA 1
ATOM 1612 C C . LYS A 1 200 ? 13.172 15.219 -6.496 1 98.69 200 LYS A C 1
ATOM 1614 O O . LYS A 1 200 ? 12.023 15.492 -6.141 1 98.69 200 LYS A O 1
ATOM 1619 N N . ALA A 1 201 ? 14.133 14.703 -5.703 1 98.75 201 ALA A N 1
ATOM 1620 C CA . ALA A 1 201 ? 13.844 14.57 -4.277 1 98.75 201 ALA A CA 1
ATOM 1621 C C . ALA A 1 201 ? 13.617 15.938 -3.641 1 98.75 201 ALA A C 1
ATOM 1623 O O . ALA A 1 201 ? 12.688 16.109 -2.848 1 98.75 201 ALA A O 1
ATOM 1624 N N . ILE A 1 202 ? 14.43 16.906 -3.986 1 98.69 202 ILE A N 1
ATOM 1625 C CA . ILE A 1 202 ? 14.281 18.266 -3.477 1 98.69 202 ILE A CA 1
ATOM 1626 C C . ILE A 1 202 ? 12.945 18.844 -3.92 1 98.69 202 ILE A C 1
ATOM 1628 O O . ILE A 1 202 ? 12.227 19.453 -3.119 1 98.69 202 ILE A O 1
ATOM 1632 N N . ALA A 1 203 ? 12.609 18.625 -5.148 1 98.75 203 ALA A N 1
ATOM 1633 C CA . ALA A 1 203 ? 11.336 19.109 -5.688 1 98.75 203 ALA A CA 1
ATOM 1634 C C . ALA A 1 203 ? 10.156 18.453 -4.977 1 98.75 203 ALA A C 1
ATOM 1636 O O . ALA A 1 203 ? 9.133 19.094 -4.738 1 98.75 203 ALA A O 1
ATOM 1637 N N . ALA A 1 204 ? 10.281 17.172 -4.688 1 98.81 204 ALA A N 1
ATOM 1638 C CA . ALA A 1 204 ? 9.227 16.438 -3.988 1 98.81 204 ALA A CA 1
ATOM 1639 C C . ALA A 1 204 ? 8.992 17.016 -2.594 1 98.81 204 ALA A C 1
ATOM 1641 O O . ALA A 1 204 ? 7.848 17.188 -2.17 1 98.81 204 ALA A O 1
ATOM 1642 N N . LEU A 1 205 ? 10.109 17.266 -1.889 1 98.56 205 LEU A N 1
ATOM 1643 C CA . LEU A 1 205 ? 10 17.891 -0.575 1 98.56 205 LEU A CA 1
ATOM 1644 C C . LEU A 1 205 ? 9.352 19.266 -0.681 1 98.56 205 LEU A C 1
ATOM 1646 O O . LEU A 1 205 ? 8.477 19.625 0.124 1 98.56 205 LEU A O 1
ATOM 1650 N N . SER A 1 206 ? 9.758 20.031 -1.658 1 98.44 206 SER A N 1
ATOM 1651 C CA . SER A 1 206 ? 9.156 21.344 -1.904 1 98.44 206 SER A CA 1
ATOM 1652 C C . SER A 1 206 ? 7.664 21.219 -2.189 1 98.44 206 SER A C 1
ATOM 1654 O O . SER A 1 206 ? 6.859 22 -1.682 1 98.44 206 SER A O 1
ATOM 1656 N N . PHE A 1 207 ? 7.324 20.281 -2.967 1 98.69 207 PHE A N 1
ATOM 1657 C CA . PHE A 1 207 ? 5.926 19.984 -3.268 1 98.69 207 PHE A CA 1
ATOM 1658 C C . PHE A 1 207 ? 5.137 19.75 -1.988 1 98.69 207 PHE A C 1
ATOM 1660 O O . PHE A 1 207 ? 4.039 20.281 -1.819 1 98.69 207 PHE A O 1
ATOM 1667 N N . LYS A 1 208 ? 5.664 18.953 -1.139 1 98.5 208 LYS A N 1
ATOM 1668 C CA . LYS A 1 208 ? 4.977 18.641 0.109 1 98.5 208 LYS A CA 1
ATOM 1669 C C . LYS A 1 208 ? 4.773 19.891 0.956 1 98.5 208 LYS A C 1
ATOM 1671 O O . LYS A 1 208 ? 3.74 20.047 1.607 1 98.5 208 LYS A O 1
ATOM 1676 N N . THR A 1 209 ? 5.766 20.781 1.017 1 98 209 THR A N 1
ATOM 1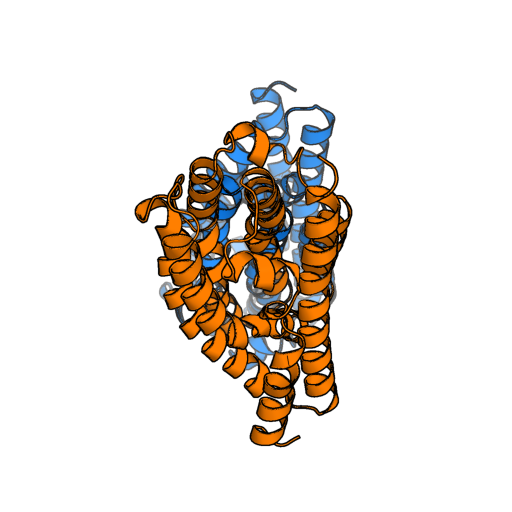677 C CA . THR A 1 209 ? 5.598 22.031 1.751 1 98 209 THR A CA 1
ATOM 1678 C C . THR A 1 209 ? 4.477 22.875 1.145 1 98 209 THR A C 1
ATOM 1680 O O . THR A 1 209 ? 3.717 23.516 1.869 1 98 209 THR A O 1
ATOM 1683 N N . ASP A 1 210 ? 4.352 22.844 -0.19 1 98.38 210 ASP A N 1
ATOM 1684 C CA . ASP A 1 210 ? 3.26 23.547 -0.86 1 98.38 210 ASP A CA 1
ATOM 1685 C C . ASP A 1 210 ? 1.906 22.969 -0.466 1 98.38 210 ASP A C 1
ATOM 1687 O O . ASP A 1 210 ? 0.932 23.703 -0.293 1 98.38 210 ASP A O 1
ATOM 1691 N N . VAL A 1 211 ? 1.849 21.641 -0.339 1 98.69 211 VAL A N 1
ATOM 1692 C CA . VAL A 1 211 ? 0.623 20.953 0.068 1 98.69 211 VAL A CA 1
ATOM 1693 C C . VAL A 1 211 ? 0.2 21.438 1.454 1 98.69 211 VAL A C 1
ATOM 1695 O O . VAL A 1 211 ? -0.94 21.859 1.649 1 98.69 211 VAL A O 1
ATOM 1698 N N . LEU A 1 212 ? 1.129 21.438 2.35 1 98.12 212 LEU A N 1
ATOM 1699 C CA . LEU A 1 212 ? 0.845 21.828 3.729 1 98.12 212 LEU A CA 1
ATOM 1700 C C . LEU A 1 212 ? 0.452 23.297 3.816 1 98.12 212 LEU A C 1
ATOM 1702 O O . LEU A 1 212 ? -0.52 23.641 4.492 1 98.12 212 LEU A O 1
ATOM 1706 N N . TRP A 1 213 ? 1.18 24.141 3.111 1 98.19 213 TRP A N 1
ATOM 1707 C CA . TRP A 1 213 ? 0.892 25.578 3.117 1 98.19 213 TRP A CA 1
ATOM 1708 C C . TRP A 1 213 ? -0.492 25.844 2.541 1 98.19 213 TRP A C 1
ATOM 1710 O O . TRP A 1 213 ? -1.259 26.641 3.102 1 98.19 213 TRP A O 1
ATOM 1720 N N . SER A 1 214 ? -0.785 25.172 1.471 1 98.5 214 SER A N 1
ATOM 1721 C CA . SER A 1 214 ? -2.084 25.328 0.824 1 98.5 214 SER A CA 1
ATOM 1722 C C . SER A 1 214 ? -3.217 24.875 1.737 1 98.5 214 SER A C 1
ATOM 1724 O O . SER A 1 214 ? -4.301 25.453 1.733 1 98.5 214 SER A O 1
ATOM 1726 N N . MET A 1 215 ? -3.031 23.844 2.506 1 98.62 215 MET A N 1
ATOM 1727 C CA . MET A 1 215 ? -4.027 23.391 3.479 1 98.62 215 MET A CA 1
ATOM 1728 C C . MET A 1 215 ? -4.348 24.516 4.473 1 98.62 215 MET A C 1
ATOM 1730 O O . MET A 1 215 ? -5.52 24.797 4.723 1 98.62 215 MET A O 1
ATOM 1734 N N . LEU A 1 216 ? -3.305 25.156 4.977 1 98.25 216 LEU A N 1
ATOM 1735 C CA . LEU A 1 216 ? -3.529 26.188 5.992 1 98.25 216 LEU A CA 1
ATOM 1736 C C . LEU A 1 216 ? -4.199 27.406 5.387 1 98.25 216 LEU A C 1
ATOM 1738 O O . LEU A 1 216 ? -5.016 28.062 6.043 1 98.25 216 LEU A O 1
ATOM 1742 N N . ASP A 1 217 ? -3.811 27.75 4.109 1 98.38 217 ASP A N 1
ATOM 1743 C CA . ASP A 1 217 ? -4.535 28.812 3.428 1 98.38 217 ASP A CA 1
ATOM 1744 C C . ASP A 1 217 ? -6.035 28.531 3.402 1 98.38 217 ASP A C 1
ATOM 1746 O O . ASP A 1 217 ? -6.848 29.406 3.715 1 98.38 217 ASP A O 1
ATOM 1750 N N . ALA A 1 218 ? -6.371 27.359 3.068 1 98.5 218 ALA A N 1
ATOM 1751 C CA . ALA A 1 218 ? -7.77 26.969 2.947 1 98.5 218 ALA A CA 1
ATOM 1752 C C . ALA A 1 218 ? -8.453 26.938 4.312 1 98.5 218 ALA A C 1
ATOM 1754 O O . ALA A 1 218 ? -9.602 27.344 4.449 1 98.5 218 ALA A O 1
ATOM 1755 N N . ILE A 1 219 ? -7.75 26.438 5.297 1 98.44 219 ILE A N 1
ATOM 1756 C CA . ILE A 1 219 ? -8.289 26.344 6.648 1 98.44 219 ILE A CA 1
ATOM 1757 C C . ILE A 1 219 ? -8.562 27.734 7.195 1 98.44 219 ILE A C 1
ATOM 1759 O O . ILE A 1 219 ? -9.625 28 7.758 1 98.44 219 ILE A O 1
ATOM 1763 N N . GLU A 1 220 ? -7.582 28.625 7.016 1 97.94 220 GLU A N 1
ATOM 1764 C CA . GLU A 1 220 ? -7.75 30 7.492 1 97.94 220 GLU A CA 1
ATOM 1765 C C . GLU A 1 220 ? -8.977 30.656 6.863 1 97.94 220 GLU A C 1
ATOM 1767 O O . GLU A 1 220 ? -9.758 31.297 7.555 1 97.94 220 GLU A O 1
ATOM 1772 N N . ARG A 1 221 ? -9.109 30.469 5.582 1 97.31 221 ARG A N 1
ATOM 1773 C CA . ARG A 1 221 ? -10.258 31.047 4.883 1 97.31 221 ARG A CA 1
ATOM 1774 C C . ARG A 1 221 ? -11.562 30.438 5.383 1 97.31 221 ARG A C 1
ATOM 1776 O O . ARG A 1 221 ? -12.547 31.156 5.59 1 97.31 221 ARG A O 1
ATOM 1783 N N . ALA A 1 222 ? -11.648 29.141 5.566 1 97.06 222 ALA A N 1
ATOM 1784 C CA . ALA A 1 222 ? -12.844 28.438 6.016 1 97.06 222 ALA A CA 1
ATOM 1785 C C . ALA A 1 222 ? -13.227 28.859 7.434 1 97.06 222 ALA A C 1
ATOM 1787 O O . ALA A 1 222 ? -14.406 28.953 7.762 1 97.06 222 ALA A O 1
ATOM 1788 N N . ALA A 1 223 ? -12.242 29.047 8.25 1 95.75 223 ALA A N 1
ATOM 1789 C CA . ALA A 1 223 ? -12.469 29.391 9.648 1 95.75 223 ALA A CA 1
ATOM 1790 C C . ALA A 1 223 ? -12.953 30.844 9.781 1 95.75 223 ALA A C 1
ATOM 1792 O O . ALA A 1 223 ? -13.578 31.203 10.789 1 95.75 223 ALA A O 1
ATOM 1793 N N . ALA A 1 224 ? -12.641 31.656 8.781 1 91.31 224 ALA A N 1
ATOM 1794 C CA . ALA A 1 224 ? -13.062 33.062 8.82 1 91.31 224 ALA A CA 1
ATOM 1795 C C . ALA A 1 224 ? -14.555 33.188 8.5 1 91.31 224 ALA A C 1
ATOM 1797 O O . ALA A 1 224 ? -15.172 34.219 8.82 1 91.31 224 ALA A O 1
ATOM 1798 N N . LYS A 1 225 ? -15.078 32.219 7.75 1 78.81 225 LYS A N 1
ATOM 1799 C CA . LYS A 1 225 ? -16.484 32.281 7.34 1 78.81 225 LYS A CA 1
ATOM 1800 C C . LYS A 1 225 ? -17.406 31.844 8.477 1 78.81 225 LYS A C 1
ATOM 1802 O O . LYS A 1 225 ? -17.609 30.641 8.688 1 78.81 225 LYS A O 1
ATOM 1807 N N . GLU A 1 226 ? -17.484 32.594 9.695 1 64.12 226 GLU A N 1
ATOM 1808 C CA . GLU A 1 226 ? -18.453 32.188 10.719 1 64.12 226 GLU A CA 1
ATOM 1809 C C . GLU A 1 226 ? -19.891 32.281 10.195 1 64.12 226 GLU A C 1
ATOM 1811 O O . GLU A 1 226 ? -20.203 33.188 9.406 1 64.12 226 GLU A O 1
ATOM 1816 N N . MET B 1 1 ? -27.922 -10.75 -5.938 1 91 1 MET B N 1
ATOM 1817 C CA . MET B 1 1 ? -28.016 -12.156 -5.578 1 91 1 MET B CA 1
ATOM 1818 C C . MET B 1 1 ?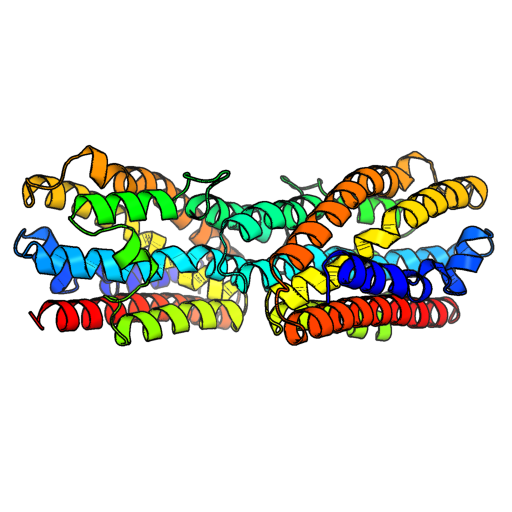 -28.031 -12.336 -4.062 1 91 1 MET B C 1
ATOM 1820 O O . MET B 1 1 ? -27.516 -11.484 -3.33 1 91 1 MET B O 1
ATOM 1824 N N . SER B 1 2 ? -28.703 -13.391 -3.658 1 95.06 2 SER B N 1
ATOM 1825 C CA . SER B 1 2 ? -28.531 -13.75 -2.252 1 95.06 2 SER B CA 1
ATOM 1826 C C . SER B 1 2 ? -27.078 -14.062 -1.926 1 95.06 2 SER B C 1
ATOM 1828 O O . SER B 1 2 ? -26.281 -14.352 -2.822 1 95.06 2 SER B O 1
ATOM 1830 N N . SER B 1 3 ? -26.719 -13.93 -0.693 1 95.06 3 SER B N 1
ATOM 1831 C CA . SER B 1 3 ? -25.359 -14.266 -0.281 1 95.06 3 SER B CA 1
ATOM 1832 C C . SER B 1 3 ? -24.984 -15.672 -0.718 1 95.06 3 SER B C 1
ATOM 1834 O O . SER B 1 3 ? -23.859 -15.906 -1.193 1 95.06 3 SER B O 1
ATOM 1836 N N . SER B 1 4 ? -25.891 -16.594 -0.549 1 95.94 4 SER B N 1
ATOM 1837 C CA . SER B 1 4 ? -25.625 -17.984 -0.916 1 95.94 4 SER B CA 1
ATOM 1838 C C . SER B 1 4 ? -25.406 -18.125 -2.418 1 95.94 4 SER B C 1
ATOM 1840 O O . SER B 1 4 ? -24.516 -18.844 -2.855 1 95.94 4 SER B O 1
ATOM 1842 N N . ASP B 1 5 ? -26.234 -17.469 -3.191 1 97.19 5 ASP B N 1
ATOM 1843 C CA . ASP B 1 5 ? -26.094 -17.516 -4.645 1 97.19 5 ASP B CA 1
ATOM 1844 C C . ASP B 1 5 ? -24.781 -16.875 -5.09 1 97.19 5 ASP B C 1
ATOM 1846 O O . ASP B 1 5 ? -24.141 -17.359 -6.023 1 97.19 5 ASP B O 1
ATOM 1850 N N . PHE B 1 6 ? -24.547 -15.773 -4.422 1 97.94 6 PHE B N 1
ATOM 1851 C CA . PHE B 1 6 ? -23.312 -15.055 -4.727 1 97.94 6 PHE B CA 1
ATOM 1852 C C . PHE B 1 6 ? -22.094 -15.93 -4.457 1 97.94 6 PHE B C 1
ATOM 1854 O O . PHE B 1 6 ? -21.203 -16.062 -5.309 1 97.94 6 PHE B O 1
ATOM 1861 N N . ILE B 1 7 ? -22.047 -16.562 -3.324 1 97.38 7 ILE B N 1
ATOM 1862 C CA . ILE B 1 7 ? -20.953 -17.453 -2.939 1 97.38 7 ILE B CA 1
ATOM 1863 C C . ILE B 1 7 ? -20.859 -18.609 -3.922 1 97.38 7 ILE B C 1
ATOM 1865 O O . ILE B 1 7 ? -19.766 -19 -4.336 1 97.38 7 ILE B O 1
ATOM 1869 N N . ALA B 1 8 ? -21.969 -19.141 -4.332 1 97.38 8 ALA B N 1
ATOM 1870 C CA . ALA B 1 8 ? -22 -20.25 -5.293 1 97.38 8 ALA B CA 1
ATOM 1871 C C . ALA B 1 8 ? -21.422 -19.812 -6.637 1 97.38 8 ALA B C 1
ATOM 1873 O O . ALA B 1 8 ? -20.719 -20.594 -7.293 1 97.38 8 ALA B O 1
ATOM 1874 N N . ALA B 1 9 ? -21.766 -18.641 -7.047 1 97.62 9 ALA B N 1
ATOM 1875 C CA . ALA B 1 9 ? -21.234 -18.125 -8.305 1 97.62 9 ALA B CA 1
ATOM 1876 C C . ALA B 1 9 ? -19.719 -18 -8.25 1 97.62 9 ALA B C 1
ATOM 1878 O O . ALA B 1 9 ? -19.016 -18.344 -9.211 1 97.62 9 ALA B O 1
ATOM 1879 N N . LEU B 1 10 ? -19.203 -17.469 -7.176 1 97.69 10 LEU B N 1
ATOM 1880 C CA . LEU B 1 10 ? -17.766 -17.328 -6.996 1 97.69 10 LEU B CA 1
ATOM 1881 C C . LEU B 1 10 ? -17.094 -18.703 -6.988 1 97.69 10 LEU B C 1
ATOM 1883 O O . LEU B 1 10 ? -16.109 -18.922 -7.711 1 97.69 10 LEU B O 1
ATOM 1887 N N . ARG B 1 11 ? -17.688 -19.609 -6.219 1 96 11 ARG B N 1
ATOM 1888 C CA . ARG B 1 11 ? -17.125 -20.953 -6.117 1 96 11 ARG B CA 1
ATOM 1889 C C . ARG B 1 11 ? -17.25 -21.688 -7.441 1 96 11 ARG B C 1
ATOM 1891 O O . ARG B 1 11 ? -16.422 -22.562 -7.75 1 96 11 ARG B O 1
ATOM 1898 N N . GLY B 1 12 ? -18.219 -21.328 -8.211 1 96 12 GLY B N 1
ATOM 1899 C CA . GLY B 1 12 ? -18.469 -21.953 -9.5 1 96 12 GLY B CA 1
ATOM 1900 C C . GLY B 1 12 ? -17.375 -21.688 -10.516 1 96 12 GLY B C 1
ATOM 1901 O O . GLY B 1 12 ? -17.297 -22.344 -11.547 1 96 12 GLY B O 1
ATOM 1902 N N . LEU B 1 13 ? -16.453 -20.797 -10.234 1 95.69 13 LEU B N 1
ATOM 1903 C CA . LEU B 1 13 ? -15.367 -20.453 -11.148 1 95.69 13 LEU B CA 1
ATOM 1904 C C . LEU B 1 13 ? -14.156 -21.344 -10.898 1 95.69 13 LEU B C 1
ATOM 1906 O O . LEU B 1 13 ? -13.109 -21.156 -11.523 1 95.69 13 LEU B O 1
ATOM 1910 N N . SER B 1 14 ? -14.297 -22.328 -10.055 1 93.94 14 SER B N 1
ATOM 1911 C CA . SER B 1 14 ? -13.188 -23.203 -9.68 1 93.94 14 SER B CA 1
ATOM 1912 C C . SER B 1 14 ? -12.633 -23.938 -10.898 1 93.94 14 SER B C 1
ATOM 1914 O O . SER B 1 14 ? -11.43 -24.219 -10.953 1 93.94 14 SER B O 1
ATOM 1916 N N . HIS B 1 15 ? -13.445 -24.219 -11.898 1 92.12 15 HIS B N 1
ATOM 1917 C CA . HIS B 1 15 ? -13.016 -24.969 -13.07 1 92.12 15 HIS B CA 1
ATOM 1918 C C . HIS B 1 15 ? -12.047 -24.156 -13.922 1 92.12 15 HIS B C 1
ATOM 1920 O O . HIS B 1 15 ? -11.312 -24.703 -14.742 1 92.12 15 HIS B O 1
ATOM 1926 N N . ARG B 1 16 ? -12.047 -22.844 -13.719 1 93.25 16 ARG B N 1
ATOM 1927 C CA . ARG B 1 16 ? -11.18 -21.953 -14.492 1 93.25 16 ARG B CA 1
ATOM 1928 C C . ARG B 1 16 ? -9.805 -21.828 -13.852 1 93.25 16 ARG B C 1
ATOM 1930 O O . ARG B 1 16 ? -8.867 -21.312 -14.461 1 93.25 16 ARG B O 1
ATOM 1937 N N . TYR B 1 17 ? -9.734 -22.281 -12.656 1 92.81 17 TYR B N 1
ATOM 1938 C CA . TYR B 1 17 ? -8.469 -22.188 -11.93 1 92.81 17 TYR B CA 1
ATOM 1939 C C . TYR B 1 17 ? -7.391 -23.031 -12.609 1 92.81 17 TYR B C 1
ATOM 1941 O O . TYR B 1 17 ? -7.691 -24.047 -13.227 1 92.81 17 TYR B O 1
ATOM 1949 N N . TRP B 1 18 ? -6.152 -22.672 -12.539 1 92.5 18 TRP B N 1
ATOM 1950 C CA . TRP B 1 18 ? -5.062 -23.172 -13.367 1 92.5 18 TRP B CA 1
ATOM 1951 C C . TRP B 1 18 ? -4.613 -24.547 -12.891 1 92.5 18 TRP B C 1
ATOM 1953 O O . TRP B 1 18 ? -3.717 -25.156 -13.484 1 92.5 18 TRP B O 1
ATOM 1963 N N . GLY B 1 19 ? -5.258 -25.109 -11.938 1 89.5 19 GLY B N 1
ATOM 1964 C CA . GLY B 1 19 ? -4.93 -26.453 -11.469 1 89.5 19 GLY B CA 1
ATOM 1965 C C . GLY B 1 19 ? -5.086 -27.5 -12.547 1 89.5 19 GLY B C 1
ATOM 1966 O O . GLY B 1 19 ? -4.387 -28.516 -12.539 1 89.5 19 GLY B O 1
ATOM 1967 N N . THR B 1 20 ? -5.922 -27.297 -13.531 1 91.31 20 THR B N 1
ATOM 1968 C CA . THR B 1 20 ? -6.203 -28.281 -14.57 1 91.31 20 THR B CA 1
ATOM 1969 C C . THR B 1 20 ? -5.375 -28 -15.82 1 91.31 20 THR B C 1
ATOM 1971 O O . THR B 1 20 ? -5.512 -28.703 -16.828 1 91.31 20 THR B O 1
ATOM 1974 N N . HIS B 1 21 ? -4.613 -26.969 -15.797 1 96.19 21 HIS B N 1
ATOM 1975 C CA . HIS B 1 21 ? -3.756 -26.672 -16.938 1 96.19 21 HIS B CA 1
ATOM 1976 C C . HIS B 1 21 ? -2.848 -27.844 -17.266 1 96.19 21 HIS B C 1
ATOM 1978 O O . HIS B 1 21 ? -2.312 -28.5 -16.375 1 96.19 21 HIS B O 1
ATOM 1984 N N . PRO B 1 22 ? -2.607 -28.109 -18.562 1 96.44 22 PRO B N 1
ATOM 1985 C CA . PRO B 1 22 ? -1.792 -29.25 -18.953 1 96.44 22 PRO B CA 1
ATOM 1986 C C . PRO B 1 22 ? -0.404 -29.25 -18.312 1 96.44 22 PRO B C 1
ATOM 1988 O O . PRO B 1 22 ? 0.118 -30.297 -17.953 1 96.44 22 PRO B O 1
ATOM 1991 N N . PHE B 1 23 ? 0.189 -28.156 -18.188 1 96.81 23 PHE B N 1
ATOM 1992 C CA . PHE B 1 23 ? 1.509 -28.062 -17.578 1 96.81 23 PHE B CA 1
ATOM 1993 C C . PHE B 1 23 ? 1.477 -28.594 -16.141 1 96.81 23 PHE B C 1
ATOM 1995 O O . PHE B 1 23 ? 2.357 -29.344 -15.727 1 96.81 23 PHE B O 1
ATOM 2002 N N . HIS B 1 24 ? 0.48 -28.172 -15.359 1 95 24 HIS B N 1
ATOM 2003 C CA . HIS B 1 24 ? 0.352 -28.641 -13.977 1 95 24 HIS B CA 1
ATOM 2004 C C . HIS B 1 24 ? 0.016 -30.125 -13.922 1 95 24 HIS B C 1
ATOM 2006 O O . HIS B 1 24 ? 0.469 -30.828 -13.023 1 95 24 HIS B O 1
ATOM 2012 N N . GLN B 1 25 ? -0.803 -30.531 -14.852 1 94.88 25 GLN B N 1
ATOM 2013 C CA . GLN B 1 25 ? -1.084 -31.953 -14.914 1 94.88 25 GLN B CA 1
ATOM 2014 C C . GLN B 1 25 ? 0.196 -32.75 -15.117 1 94.88 25 GLN B C 1
ATOM 2016 O O . GLN B 1 25 ? 0.41 -33.781 -14.453 1 94.88 25 GLN B O 1
ATOM 2021 N N . ARG B 1 26 ? 1.001 -32.312 -16.062 1 96 26 ARG B N 1
ATOM 2022 C CA . ARG B 1 26 ? 2.287 -32.938 -16.281 1 96 26 ARG B CA 1
ATOM 2023 C C . ARG B 1 26 ? 3.166 -32.875 -15.039 1 96 26 ARG B C 1
ATOM 2025 O O . ARG B 1 26 ? 3.881 -33.812 -14.711 1 96 26 ARG B O 1
ATOM 2032 N N . MET B 1 27 ? 3.125 -31.766 -14.391 1 94.38 27 MET B N 1
ATOM 2033 C CA . MET B 1 27 ? 3.893 -31.625 -13.164 1 94.38 27 MET B CA 1
ATOM 2034 C C . MET B 1 27 ? 3.473 -32.656 -12.125 1 94.38 27 MET B C 1
ATOM 2036 O O . MET B 1 27 ? 4.32 -33.312 -11.523 1 94.38 27 MET B O 1
ATOM 2040 N N . HIS B 1 28 ? 2.189 -32.812 -11.938 1 91.88 28 HIS B N 1
ATOM 2041 C CA . HIS B 1 28 ? 1.656 -33.781 -10.977 1 91.88 28 HIS B CA 1
ATOM 2042 C C . HIS B 1 28 ? 2.004 -35.219 -11.375 1 91.88 28 HIS B C 1
ATOM 2044 O O . HIS B 1 28 ? 2.205 -36.062 -10.508 1 91.88 28 HIS B O 1
ATOM 2050 N N . GLY B 1 29 ? 2.084 -35.375 -12.625 1 93 29 GLY B N 1
ATOM 2051 C CA . GLY B 1 29 ? 2.373 -36.719 -13.141 1 93 29 GLY B CA 1
ATOM 2052 C C . GLY B 1 29 ? 3.855 -37.062 -13.148 1 93 29 GLY B C 1
ATOM 2053 O O . GLY B 1 29 ? 4.246 -38.156 -13.5 1 93 29 GLY B O 1
ATOM 2054 N N . GLY B 1 30 ? 4.73 -36.125 -12.766 1 94.12 30 GLY B N 1
ATOM 2055 C CA . GLY B 1 30 ? 6.168 -36.375 -12.742 1 94.12 30 GLY B CA 1
ATOM 2056 C C . GLY B 1 30 ? 6.797 -36.344 -14.125 1 94.12 30 GLY B C 1
ATOM 2057 O O . GLY B 1 30 ? 7.855 -36.906 -14.344 1 94.12 30 GLY B O 1
ATOM 2058 N N . GLU B 1 31 ? 6.156 -35.688 -14.977 1 95.56 31 GLU B N 1
ATOM 2059 C CA . GLU B 1 31 ? 6.586 -35.75 -16.375 1 95.56 31 GLU B CA 1
ATOM 2060 C C . GLU B 1 31 ? 7.473 -34.562 -16.719 1 95.56 31 GLU B C 1
ATOM 2062 O O . GLU B 1 31 ? 8.023 -34.5 -17.828 1 95.56 31 GLU B O 1
ATOM 2067 N N . LEU B 1 32 ? 7.613 -33.625 -15.844 1 95.5 32 LEU B N 1
ATOM 2068 C CA . LEU B 1 32 ? 8.438 -32.438 -16.141 1 95.5 32 LEU B CA 1
ATOM 2069 C C . LEU B 1 32 ? 9.922 -32.781 -15.992 1 95.5 32 LEU B C 1
ATOM 2071 O O . LEU B 1 32 ? 10.312 -33.469 -15.047 1 95.5 32 LEU B O 1
ATOM 2075 N N . SER B 1 33 ? 10.703 -32.344 -17 1 94.19 33 SER B N 1
ATOM 2076 C CA . SER B 1 33 ? 12.156 -32.406 -16.859 1 94.19 33 SER B CA 1
ATOM 2077 C C . SER B 1 33 ? 12.656 -31.391 -15.836 1 94.19 33 SER B C 1
ATOM 2079 O O . SER B 1 33 ? 11.914 -30.5 -15.414 1 94.19 33 SER B O 1
ATOM 2081 N N . GLU B 1 34 ? 13.914 -31.547 -15.43 1 93.38 34 GLU B N 1
ATOM 2082 C CA . GLU B 1 34 ? 14.539 -30.594 -14.516 1 93.38 34 GLU B CA 1
ATOM 2083 C C . GLU B 1 34 ? 14.523 -29.188 -15.094 1 93.38 34 GLU B C 1
ATOM 2085 O O . GLU B 1 34 ? 14.266 -28.219 -14.367 1 93.38 34 GLU B O 1
ATOM 2090 N N . HIS B 1 35 ? 14.797 -29.109 -16.359 1 95.44 35 HIS B N 1
ATOM 2091 C CA . HIS B 1 35 ? 14.789 -27.812 -17.016 1 95.44 35 HIS B CA 1
ATOM 2092 C C . HIS B 1 35 ? 13.414 -27.172 -16.969 1 95.44 35 HIS B C 1
ATOM 2094 O O . HIS B 1 35 ? 13.297 -25.984 -16.656 1 95.44 35 HIS B O 1
ATOM 2100 N N . GLU B 1 36 ? 12.398 -27.938 -17.234 1 96.44 36 GLU B N 1
ATOM 2101 C CA . GLU B 1 36 ? 11.039 -27.406 -17.203 1 96.44 36 GLU B CA 1
ATOM 2102 C C . GLU B 1 36 ? 10.672 -26.906 -15.812 1 96.44 36 GLU B C 1
ATOM 2104 O O . GLU B 1 36 ? 10.031 -25.859 -15.672 1 96.44 36 GLU B O 1
ATOM 2109 N N . LEU B 1 37 ? 11.07 -27.641 -14.828 1 95.25 37 LEU B N 1
ATOM 2110 C CA . LEU B 1 37 ? 10.781 -27.234 -13.453 1 95.25 37 LEU B CA 1
ATOM 2111 C C . LEU B 1 37 ? 11.531 -25.969 -13.094 1 95.25 37 LEU B C 1
ATOM 2113 O O . LEU B 1 37 ? 10.992 -25.094 -12.398 1 95.25 37 LEU B O 1
ATOM 2117 N N . LYS B 1 38 ? 12.758 -25.875 -13.523 1 96.12 38 LYS B N 1
ATOM 2118 C CA . LYS B 1 38 ? 13.555 -24.672 -13.297 1 96.12 38 LYS B CA 1
ATOM 2119 C C . LYS B 1 38 ? 12.883 -23.453 -13.922 1 96.12 38 LYS B C 1
ATOM 2121 O O . LYS B 1 38 ? 12.781 -22.406 -13.289 1 96.12 38 LYS B O 1
ATOM 2126 N N . ILE B 1 39 ? 12.391 -23.609 -15.148 1 97.69 39 ILE B N 1
ATOM 2127 C CA . ILE B 1 39 ? 11.734 -22.516 -15.852 1 97.69 39 ILE B CA 1
ATOM 2128 C C . ILE B 1 39 ? 10.438 -22.141 -15.141 1 97.69 39 ILE B C 1
ATOM 2130 O O . ILE B 1 39 ? 10.125 -20.953 -14.984 1 97.69 39 ILE B O 1
ATOM 2134 N N . TRP B 1 40 ? 9.742 -23.109 -14.656 1 97.69 40 TRP B N 1
ATOM 2135 C CA . TRP B 1 40 ? 8.523 -22.859 -13.898 1 97.69 40 TRP B CA 1
ATOM 2136 C C . TRP B 1 40 ? 8.82 -22.047 -12.641 1 97.69 40 TRP B C 1
ATOM 2138 O O . TRP B 1 40 ? 8.195 -21.016 -12.398 1 97.69 40 TRP B O 1
ATOM 2148 N N . ALA B 1 41 ? 9.781 -22.484 -11.867 1 96.81 41 ALA B N 1
ATOM 2149 C CA . ALA B 1 41 ? 10.133 -21.828 -10.602 1 96.81 41 ALA B CA 1
ATOM 2150 C C . ALA B 1 41 ? 10.602 -20.406 -10.836 1 96.81 41 ALA B C 1
ATOM 2152 O O . ALA B 1 41 ? 10.188 -19.484 -10.133 1 96.81 41 ALA B O 1
ATOM 2153 N N . ALA B 1 42 ? 11.43 -20.234 -11.859 1 98.19 42 ALA B N 1
ATOM 2154 C CA . ALA B 1 42 ? 11.984 -18.922 -12.164 1 98.19 42 ALA B CA 1
ATOM 2155 C C . ALA B 1 42 ? 10.883 -17.953 -12.586 1 98.19 42 ALA B C 1
ATOM 2157 O O . ALA B 1 42 ? 10.938 -16.75 -12.266 1 98.19 42 ALA B O 1
ATOM 2158 N N . ASN B 1 43 ? 9.938 -18.453 -13.328 1 98.62 43 ASN B N 1
ATOM 2159 C CA . ASN B 1 43 ? 8.859 -17.578 -13.789 1 98.62 43 ASN B CA 1
ATOM 2160 C C . ASN B 1 43 ? 7.859 -17.297 -12.672 1 98.62 43 ASN B C 1
ATOM 2162 O O . ASN B 1 43 ? 7.375 -16.172 -12.547 1 98.62 43 ASN B O 1
ATOM 2166 N N . ARG B 1 44 ? 7.555 -18.25 -11.859 1 97.56 44 ARG B N 1
ATOM 2167 C CA . ARG B 1 44 ? 6.688 -18.031 -10.711 1 97.56 44 ARG B CA 1
ATOM 2168 C C . ARG B 1 44 ? 7.305 -17.031 -9.742 1 97.56 44 ARG B C 1
ATOM 2170 O O . ARG B 1 44 ? 6.594 -16.359 -8.984 1 97.56 44 ARG B O 1
ATOM 2177 N N . TRP B 1 45 ? 8.625 -16.953 -9.766 1 97.88 45 TRP B N 1
ATOM 2178 C CA . TRP B 1 45 ? 9.328 -15.969 -8.953 1 97.88 45 TRP B CA 1
ATOM 2179 C C . TRP B 1 45 ? 8.82 -14.562 -9.258 1 97.88 45 TRP B C 1
ATOM 2181 O O . TRP B 1 45 ? 8.562 -13.781 -8.336 1 97.88 45 TRP B O 1
ATOM 2191 N N . TYR B 1 46 ? 8.711 -14.258 -10.523 1 98.25 46 TYR B N 1
ATOM 2192 C CA . TYR B 1 46 ? 8.266 -12.914 -10.898 1 98.25 46 TYR B CA 1
ATOM 2193 C C . TYR B 1 46 ? 6.914 -12.594 -10.273 1 98.25 46 TYR B C 1
ATOM 2195 O O . TYR B 1 46 ? 6.688 -11.477 -9.812 1 98.25 46 TYR B O 1
ATOM 2203 N N . TYR B 1 47 ? 6.035 -13.578 -10.289 1 98 47 TYR B N 1
ATOM 2204 C CA . TYR B 1 47 ? 4.727 -13.445 -9.656 1 98 47 TYR B CA 1
ATOM 2205 C C . TYR B 1 47 ? 4.867 -13.219 -8.156 1 98 47 TYR B C 1
ATOM 2207 O O . TYR B 1 47 ? 4.273 -12.289 -7.605 1 98 47 TYR B O 1
ATOM 2215 N N . GLN B 1 48 ? 5.691 -13.969 -7.492 1 96.5 48 GLN B N 1
ATOM 2216 C CA . GLN B 1 48 ? 5.855 -13.922 -6.043 1 96.5 48 GLN B CA 1
ATOM 2217 C C . GLN B 1 48 ? 6.43 -12.578 -5.598 1 96.5 48 GLN B C 1
ATOM 2219 O O . GLN B 1 48 ? 5.988 -12.008 -4.598 1 96.5 48 GLN B O 1
ATOM 2224 N N . CYS B 1 49 ? 7.355 -12.055 -6.34 1 96.5 49 CYS B N 1
ATOM 2225 C CA . CYS B 1 49 ? 8.133 -10.914 -5.859 1 96.5 49 CYS B CA 1
ATOM 2226 C C . CYS B 1 49 ? 7.336 -9.625 -5.973 1 96.5 49 CYS B C 1
ATOM 2228 O O . CYS B 1 49 ? 7.691 -8.617 -5.359 1 96.5 49 CYS B O 1
ATOM 2230 N N . VAL B 1 50 ? 6.211 -9.633 -6.719 1 97.44 50 VAL B N 1
ATOM 2231 C CA . VAL B 1 50 ? 5.492 -8.375 -6.906 1 97.44 50 VAL B CA 1
ATOM 2232 C C . VAL B 1 50 ? 4.223 -8.383 -6.059 1 97.44 50 VAL B C 1
ATOM 2234 O O . VAL B 1 50 ? 3.52 -7.367 -5.977 1 97.44 50 VAL B O 1
ATOM 2237 N N . LEU B 1 51 ? 3.934 -9.453 -5.395 1 97.81 51 LEU B N 1
ATOM 2238 C CA . LEU B 1 51 ? 2.682 -9.594 -4.656 1 97.81 51 LEU B CA 1
ATOM 2239 C C . LEU B 1 51 ? 2.588 -8.547 -3.547 1 97.81 51 LEU B C 1
ATOM 2241 O O . LEU B 1 51 ? 1.513 -8 -3.297 1 97.81 51 LEU B O 1
ATOM 2245 N N . PRO B 1 52 ? 3.732 -8.266 -2.844 1 98.25 52 PRO B N 1
ATOM 2246 C CA . PRO B 1 52 ? 3.619 -7.211 -1.833 1 98.25 52 PRO B CA 1
ATOM 2247 C C . PRO B 1 52 ? 3.193 -5.867 -2.424 1 98.25 52 PRO B C 1
AT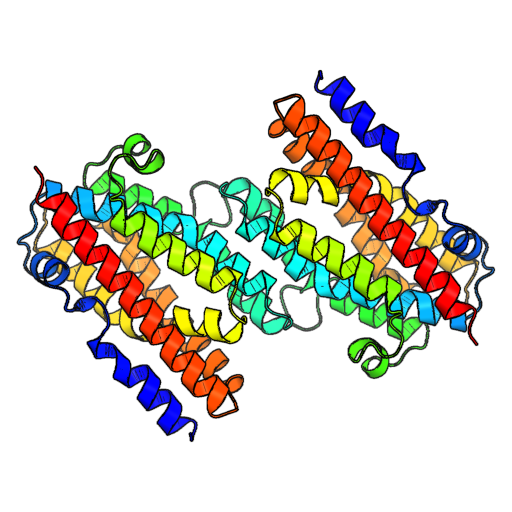OM 2249 O O . PRO B 1 52 ? 2.387 -5.152 -1.824 1 98.25 52 PRO B O 1
ATOM 2252 N N . GLN B 1 53 ? 3.717 -5.539 -3.564 1 98.62 53 GLN B N 1
ATOM 2253 C CA . GLN B 1 53 ? 3.318 -4.301 -4.227 1 98.62 53 GLN B CA 1
ATOM 2254 C C . GLN B 1 53 ? 1.85 -4.34 -4.637 1 98.62 53 GLN B C 1
ATOM 2256 O O . GLN B 1 53 ? 1.13 -3.352 -4.488 1 98.62 53 GLN B O 1
ATOM 2261 N N . LYS B 1 54 ? 1.458 -5.5 -5.137 1 98.81 54 LYS B N 1
ATOM 2262 C CA . LYS B 1 54 ? 0.054 -5.68 -5.492 1 98.81 54 LYS B CA 1
ATOM 2263 C C . LYS B 1 54 ? -0.851 -5.48 -4.281 1 98.81 54 LYS B C 1
ATOM 2265 O O . LYS B 1 54 ? -1.859 -4.777 -4.359 1 98.81 54 LYS B O 1
ATOM 2270 N N . ASP B 1 55 ? -0.53 -6.039 -3.195 1 98.62 55 ASP B N 1
ATOM 2271 C CA . ASP B 1 55 ? -1.346 -5.922 -1.99 1 98.62 55 ASP B CA 1
ATOM 2272 C C . ASP B 1 55 ? -1.325 -4.492 -1.449 1 98.62 55 ASP B C 1
ATOM 2274 O O . ASP B 1 55 ? -2.338 -3.998 -0.952 1 98.62 55 ASP B O 1
ATOM 2278 N N . ALA B 1 56 ? -0.173 -3.893 -1.521 1 98.81 56 ALA B N 1
ATOM 2279 C CA . ALA B 1 56 ? -0.083 -2.494 -1.107 1 98.81 56 ALA B CA 1
ATOM 2280 C C . ALA B 1 56 ? -0.963 -1.606 -1.982 1 98.81 56 ALA B C 1
ATOM 2282 O O . ALA B 1 56 ? -1.536 -0.625 -1.504 1 98.81 56 ALA B O 1
ATOM 2283 N N . ALA B 1 57 ? -1.062 -1.881 -3.275 1 98.75 57 ALA B N 1
ATOM 2284 C CA . ALA B 1 57 ? -1.941 -1.136 -4.172 1 98.75 57 ALA B CA 1
ATOM 2285 C C . ALA B 1 57 ? -3.396 -1.237 -3.723 1 98.75 57 ALA B C 1
ATOM 2287 O O . ALA B 1 57 ? -4.129 -0.246 -3.742 1 98.75 57 ALA B O 1
ATOM 2288 N N . ILE B 1 58 ? -3.793 -2.4 -3.291 1 98.75 58 ILE B N 1
ATOM 2289 C CA . ILE B 1 58 ? -5.148 -2.598 -2.795 1 98.75 58 ILE B CA 1
ATOM 2290 C C . ILE B 1 58 ? -5.379 -1.729 -1.561 1 98.75 58 ILE B C 1
ATOM 2292 O O . ILE B 1 58 ? -6.391 -1.026 -1.468 1 98.75 58 ILE B O 1
ATOM 2296 N N . ILE B 1 59 ? -4.438 -1.735 -0.672 1 98.69 59 ILE B N 1
ATOM 2297 C CA . ILE B 1 59 ? -4.535 -0.955 0.557 1 98.69 59 ILE B CA 1
ATOM 2298 C C . ILE B 1 59 ? -4.602 0.533 0.219 1 98.69 59 ILE B C 1
ATOM 2300 O O . ILE B 1 59 ? -5.379 1.277 0.821 1 98.69 59 ILE B O 1
ATOM 2304 N N . SER B 1 60 ? -3.828 0.92 -0.752 1 98.62 60 SER B N 1
ATOM 2305 C CA . SER B 1 60 ? -3.764 2.328 -1.13 1 98.62 60 SER B CA 1
ATOM 2306 C C . SER B 1 60 ? -5.113 2.826 -1.637 1 98.62 60 SER B C 1
ATOM 2308 O O . SER B 1 60 ? -5.398 4.023 -1.585 1 98.62 60 SER B O 1
ATOM 2310 N N . ASN B 1 61 ? -5.984 1.956 -2.088 1 98.31 61 ASN B N 1
ATOM 2311 C CA . ASN B 1 61 ? -7.277 2.332 -2.645 1 98.31 61 ASN B CA 1
ATOM 2312 C C . ASN B 1 61 ? -8.406 2.104 -1.645 1 98.31 61 ASN B C 1
ATOM 2314 O O . ASN B 1 61 ? -9.555 2.453 -1.911 1 98.31 61 ASN B O 1
ATOM 2318 N N . CYS B 1 62 ? -8.109 1.575 -0.5 1 98.5 62 CYS B N 1
ATOM 2319 C CA . CYS B 1 62 ? -9.141 1.143 0.438 1 98.5 62 CYS B CA 1
ATOM 2320 C C . CYS B 1 62 ? -9.383 2.197 1.513 1 98.5 62 CYS B C 1
ATOM 2322 O O . CYS B 1 62 ? -8.484 2.486 2.312 1 98.5 62 CYS B O 1
ATOM 2324 N N . PRO B 1 63 ? -10.547 2.727 1.626 1 96.88 63 PRO B N 1
ATOM 2325 C CA . PRO B 1 63 ? -10.812 3.766 2.625 1 96.88 63 PRO B CA 1
ATOM 2326 C C . PRO B 1 63 ? -11.109 3.193 4.008 1 96.88 63 PRO B C 1
ATOM 2328 O O . PRO B 1 63 ? -11.281 3.947 4.969 1 96.88 63 PRO B O 1
ATOM 2331 N N . LEU B 1 64 ? -11.148 1.884 4.23 1 97.12 64 LEU B N 1
ATOM 2332 C CA . LEU B 1 64 ? -11.578 1.255 5.473 1 97.12 64 LEU B CA 1
ATOM 2333 C C . LEU B 1 64 ? -10.383 0.734 6.266 1 97.12 64 LEU B C 1
ATOM 2335 O O . LEU B 1 64 ? -9.758 -0.255 5.879 1 97.12 64 LEU B O 1
ATOM 2339 N N . PRO B 1 65 ? -10.117 1.305 7.418 1 96.94 65 PRO B N 1
ATOM 2340 C CA . PRO B 1 65 ? -8.945 0.903 8.195 1 96.94 65 PRO B CA 1
ATOM 2341 C C . PRO B 1 65 ? -8.984 -0.57 8.602 1 96.94 65 PRO B C 1
ATOM 2343 O O . PRO B 1 65 ? -7.938 -1.219 8.672 1 96.94 65 PRO B O 1
ATOM 2346 N N . GLU B 1 66 ? -10.172 -1.112 8.883 1 96.44 66 GLU B N 1
ATOM 2347 C CA . GLU B 1 66 ? -10.281 -2.504 9.305 1 96.44 66 GLU B CA 1
ATOM 2348 C C . GLU B 1 66 ? -9.812 -3.455 8.211 1 96.44 66 GLU B C 1
ATOM 2350 O O . GLU B 1 66 ? -9.195 -4.48 8.492 1 96.44 66 GLU B O 1
ATOM 2355 N N . ILE B 1 67 ? -10.148 -3.119 6.977 1 97.5 67 ILE B N 1
ATOM 2356 C CA . ILE B 1 67 ? -9.727 -3.936 5.848 1 97.5 67 ILE B CA 1
ATOM 2357 C C . ILE B 1 67 ? -8.227 -3.768 5.621 1 97.5 67 ILE B C 1
ATOM 2359 O O . ILE B 1 67 ? -7.516 -4.746 5.379 1 97.5 67 ILE B O 1
ATOM 2363 N N . ARG B 1 68 ? -7.75 -2.514 5.734 1 98.06 68 ARG B N 1
ATOM 2364 C CA . ARG B 1 68 ? -6.324 -2.262 5.547 1 98.06 68 ARG B CA 1
ATOM 2365 C C . ARG B 1 68 ? -5.496 -3.02 6.578 1 98.06 68 ARG B C 1
ATOM 2367 O O . ARG B 1 68 ? -4.484 -3.639 6.238 1 98.06 68 ARG B O 1
ATOM 2374 N N . ARG B 1 69 ? -5.934 -3.098 7.836 1 96.44 69 ARG B N 1
ATOM 2375 C CA . ARG B 1 69 ? -5.238 -3.83 8.891 1 96.44 69 ARG B CA 1
ATOM 2376 C C . ARG B 1 69 ? -5.133 -5.312 8.547 1 96.44 69 ARG B C 1
ATOM 2378 O O . ARG B 1 69 ? -4.062 -5.91 8.688 1 96.44 69 ARG B O 1
ATOM 2385 N N . GLU B 1 70 ? -6.25 -5.801 8.117 1 94.5 70 GLU B N 1
ATOM 2386 C CA . GLU B 1 70 ? -6.301 -7.223 7.793 1 94.5 70 GLU B CA 1
ATOM 2387 C C . GLU B 1 70 ? -5.398 -7.555 6.605 1 94.5 70 GLU B C 1
ATOM 2389 O O . GLU B 1 70 ? -4.723 -8.586 6.598 1 94.5 70 GLU B O 1
ATOM 2394 N N . TRP B 1 71 ? -5.348 -6.66 5.703 1 96.56 71 TRP B N 1
ATOM 2395 C CA . TRP B 1 71 ? -4.68 -6.941 4.438 1 96.56 71 TRP B CA 1
ATOM 2396 C C . TRP B 1 71 ? -3.174 -6.75 4.562 1 96.56 71 TRP B C 1
ATOM 2398 O O . TRP B 1 71 ? -2.408 -7.227 3.719 1 96.56 71 TRP B O 1
ATOM 2408 N N . LEU B 1 72 ? -2.662 -6.062 5.578 1 96.38 72 LEU B N 1
ATOM 2409 C CA . LEU B 1 72 ? -1.245 -5.793 5.793 1 96.38 72 LEU B CA 1
ATOM 2410 C C . LEU B 1 72 ? -0.469 -7.094 5.988 1 96.38 72 LEU B C 1
ATOM 2412 O O . LEU B 1 72 ? 0.699 -7.188 5.605 1 96.38 72 LEU B O 1
ATOM 2416 N N . ASP B 1 73 ? -1.152 -8.062 6.543 1 94.25 73 ASP B N 1
ATOM 2417 C CA . ASP B 1 73 ? -0.511 -9.344 6.848 1 94.25 73 ASP B CA 1
ATOM 2418 C C . ASP B 1 73 ? 0.019 -10 5.574 1 94.25 73 ASP B C 1
ATOM 2420 O O . ASP B 1 73 ? 1.026 -10.711 5.613 1 94.25 73 ASP B O 1
ATOM 2424 N N . ARG B 1 74 ? -0.617 -9.758 4.504 1 95.5 74 ARG B N 1
ATOM 2425 C CA . ARG B 1 74 ? -0.215 -10.367 3.242 1 95.5 74 ARG B CA 1
ATOM 2426 C C . ARG B 1 74 ? 1.121 -9.812 2.762 1 95.5 74 ARG B C 1
ATOM 2428 O O . ARG B 1 74 ? 1.928 -10.539 2.178 1 95.5 74 ARG B O 1
ATOM 2435 N N . ILE B 1 75 ? 1.321 -8.5 2.982 1 97.44 75 ILE B N 1
ATOM 2436 C CA . ILE B 1 75 ? 2.602 -7.895 2.637 1 97.44 75 ILE B CA 1
ATOM 2437 C C . ILE B 1 75 ? 3.701 -8.461 3.531 1 97.44 75 ILE B C 1
ATOM 2439 O O . ILE B 1 75 ? 4.758 -8.867 3.043 1 97.44 75 ILE B O 1
ATOM 2443 N N . VAL B 1 76 ? 3.396 -8.609 4.789 1 96.25 76 VAL B N 1
ATOM 2444 C CA . VAL B 1 76 ? 4.363 -9.102 5.766 1 96.25 76 VAL B CA 1
ATOM 2445 C C . VAL B 1 76 ? 4.703 -10.562 5.465 1 96.25 76 VAL B C 1
ATOM 2447 O O . VAL B 1 76 ? 5.855 -10.977 5.598 1 96.25 76 VAL B O 1
ATOM 2450 N N . TYR B 1 77 ? 3.736 -11.32 5.109 1 94.56 77 TYR B N 1
ATOM 2451 C CA . TYR B 1 77 ? 3.967 -12.727 4.781 1 94.56 77 TYR B CA 1
ATOM 2452 C C . TYR B 1 77 ? 5.027 -12.859 3.697 1 94.56 77 TYR B C 1
ATOM 2454 O O . TYR B 1 77 ? 5.91 -13.719 3.789 1 94.56 77 TYR B O 1
ATOM 2462 N N . HIS B 1 78 ? 4.977 -12.031 2.68 1 95.94 78 HIS B N 1
ATOM 2463 C CA . HIS B 1 78 ? 5.875 -12.156 1.538 1 95.94 78 HIS B CA 1
ATOM 2464 C C . HIS B 1 78 ? 7.219 -11.492 1.816 1 95.94 78 HIS B C 1
ATOM 2466 O O . HIS B 1 78 ? 8.273 -12.102 1.627 1 95.94 78 HIS B O 1
ATOM 2472 N N . ASP B 1 79 ? 7.156 -10.289 2.334 1 97 79 ASP B N 1
ATOM 2473 C CA . ASP B 1 79 ? 8.383 -9.523 2.543 1 97 79 ASP B CA 1
ATOM 2474 C C . ASP B 1 79 ? 9.125 -10 3.789 1 97 79 ASP B C 1
ATOM 2476 O O . ASP B 1 79 ? 10.328 -9.766 3.93 1 97 79 ASP B O 1
ATOM 2480 N N . GLY B 1 80 ? 8.367 -10.633 4.719 1 94.75 80 GLY B N 1
ATOM 2481 C CA . GLY B 1 80 ? 8.938 -10.977 6.012 1 94.75 80 GLY B CA 1
ATO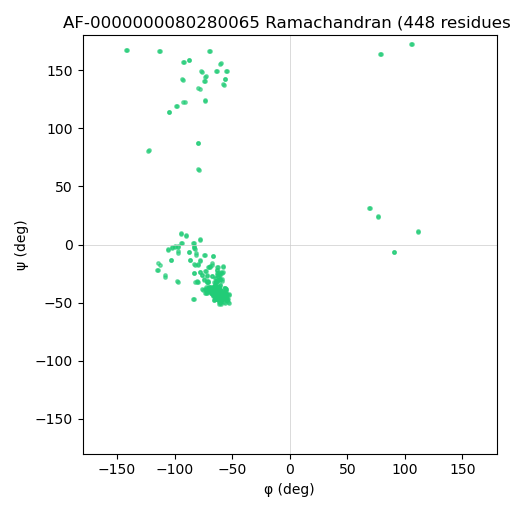M 2482 C C . GLY B 1 80 ? 8.992 -9.797 6.969 1 94.75 80 GLY B C 1
ATOM 2483 O O . GLY B 1 80 ? 8.867 -8.648 6.547 1 94.75 80 GLY B O 1
ATOM 2484 N N . ALA B 1 81 ? 9.188 -10.055 8.273 1 91.75 81 ALA B N 1
ATOM 2485 C CA . ALA B 1 81 ? 9.367 -9.016 9.289 1 91.75 81 ALA B CA 1
ATOM 2486 C C . ALA B 1 81 ? 10.812 -8.531 9.328 1 91.75 81 ALA B C 1
ATOM 2488 O O . ALA B 1 81 ? 11.086 -7.414 9.773 1 91.75 81 ALA B O 1
ATOM 2489 N N . GLN B 1 82 ? 11.656 -9.398 8.875 1 94 82 GLN B N 1
ATOM 2490 C CA . GLN B 1 82 ? 13.078 -9.07 8.789 1 94 82 GLN B CA 1
ATOM 2491 C C . GLN B 1 82 ? 13.703 -9.672 7.535 1 94 82 GLN B C 1
ATOM 2493 O O . GLN B 1 82 ? 13.109 -10.531 6.891 1 94 82 GLN B O 1
ATOM 2498 N N . ALA B 1 83 ? 14.891 -9.188 7.285 1 91.25 83 ALA B N 1
ATOM 2499 C CA . ALA B 1 83 ? 15.617 -9.719 6.133 1 91.25 83 ALA B CA 1
ATOM 2500 C C . ALA B 1 83 ? 15.797 -11.227 6.246 1 91.25 83 ALA B C 1
ATOM 2502 O O . ALA B 1 83 ? 16.094 -11.75 7.324 1 91.25 83 ALA B O 1
ATOM 2503 N N . GLY B 1 84 ? 15.602 -11.867 5.137 1 89.81 84 GLY B N 1
ATOM 2504 C CA . GLY B 1 84 ? 15.859 -13.297 5.105 1 89.81 84 GLY B CA 1
ATOM 2505 C C . GLY B 1 84 ? 14.633 -14.125 5.453 1 89.81 84 GLY B C 1
ATOM 2506 O O . GLY B 1 84 ? 14.672 -15.352 5.363 1 89.81 84 GLY B O 1
ATOM 2507 N N . ASP B 1 85 ? 13.625 -13.398 5.84 1 90.25 85 ASP B N 1
ATOM 2508 C CA . ASP B 1 85 ? 12.391 -14.094 6.164 1 90.25 85 ASP B CA 1
ATOM 2509 C C . ASP B 1 85 ? 11.281 -13.75 5.164 1 90.25 85 ASP B C 1
ATOM 2511 O O . ASP B 1 85 ? 11.492 -12.93 4.262 1 90.25 85 ASP B O 1
ATOM 2515 N N . GLY B 1 86 ? 10.156 -14.57 5.203 1 92.25 86 GLY B N 1
ATOM 2516 C CA . GLY B 1 86 ? 8.992 -14.273 4.379 1 92.25 86 GLY B CA 1
ATOM 2517 C C . GLY B 1 86 ? 8.852 -15.203 3.189 1 92.25 86 GLY B C 1
ATOM 2518 O O . GLY B 1 86 ? 9.727 -16.031 2.938 1 92.25 86 GLY B O 1
ATOM 2519 N N . GLY B 1 87 ? 7.777 -15.055 2.561 1 92.94 87 GLY B N 1
ATOM 2520 C CA . GLY B 1 87 ? 7.457 -15.906 1.423 1 92.94 87 GLY B CA 1
ATOM 2521 C C . GLY B 1 87 ? 8.414 -15.734 0.259 1 92.94 87 GLY B C 1
ATOM 2522 O O . GLY B 1 87 ? 8.727 -16.703 -0.44 1 92.94 87 GLY B O 1
ATOM 2523 N N . ILE B 1 88 ? 8.867 -14.547 0.029 1 94.31 88 ILE B N 1
ATOM 2524 C CA . ILE B 1 88 ? 9.789 -14.242 -1.061 1 94.31 88 ILE B CA 1
ATOM 2525 C C . ILE B 1 88 ? 11.094 -15.008 -0.856 1 94.31 88 ILE B C 1
ATOM 2527 O O . ILE B 1 88 ? 11.594 -15.656 -1.78 1 94.31 88 ILE B O 1
ATOM 2531 N N . GLU B 1 89 ? 11.617 -14.953 0.363 1 94.12 89 GLU B N 1
ATOM 2532 C CA . GLU B 1 89 ? 12.859 -15.672 0.657 1 94.12 89 GLU B CA 1
ATOM 2533 C C . GLU B 1 89 ? 12.656 -17.172 0.553 1 94.12 89 GLU B C 1
ATOM 2535 O O . GLU B 1 89 ? 13.523 -17.891 0.059 1 94.12 89 GLU B O 1
ATOM 2540 N N . ARG B 1 90 ? 11.555 -17.656 1.019 1 92.62 90 ARG B N 1
ATOM 2541 C CA . ARG B 1 90 ? 11.258 -19.078 0.928 1 92.62 90 ARG B CA 1
ATOM 2542 C C . ARG B 1 90 ? 11.164 -19.531 -0.526 1 92.62 90 ARG B C 1
ATOM 2544 O O . ARG B 1 90 ? 11.609 -20.625 -0.873 1 92.62 90 ARG B O 1
ATOM 2551 N N . TRP B 1 91 ? 10.625 -18.688 -1.38 1 94.75 91 TRP B N 1
ATOM 2552 C CA . TRP B 1 91 ? 10.547 -19.031 -2.795 1 94.75 91 TRP B CA 1
ATOM 2553 C C . TRP B 1 91 ? 11.938 -19.078 -3.418 1 94.75 91 TRP B C 1
ATOM 2555 O O . TRP B 1 91 ? 12.234 -19.938 -4.242 1 94.75 91 TRP B O 1
ATOM 2565 N N . LEU B 1 92 ? 12.75 -18.141 -3.037 1 95.06 92 LEU B N 1
ATOM 2566 C CA . LEU B 1 92 ? 14.117 -18.141 -3.553 1 95.06 92 LEU B CA 1
ATOM 2567 C C . LEU B 1 92 ? 14.852 -19.406 -3.15 1 95.06 92 LEU B C 1
ATOM 2569 O O . LEU B 1 92 ? 15.625 -19.969 -3.938 1 95.06 92 LEU B O 1
ATOM 2573 N N . ARG B 1 93 ? 14.594 -19.859 -1.947 1 92.31 93 ARG B N 1
ATOM 2574 C CA . ARG B 1 93 ? 15.188 -21.125 -1.508 1 92.31 93 ARG B CA 1
ATOM 2575 C C . ARG B 1 93 ? 14.688 -22.281 -2.359 1 92.31 93 ARG B C 1
ATOM 2577 O O . ARG B 1 93 ? 15.461 -23.188 -2.691 1 92.31 93 ARG B O 1
ATOM 2584 N N . LEU B 1 94 ? 13.43 -22.234 -2.662 1 91.56 94 LEU B N 1
ATOM 2585 C CA . LEU B 1 94 ? 12.875 -23.25 -3.545 1 91.56 94 LEU B CA 1
ATOM 2586 C C . LEU B 1 94 ? 13.547 -23.219 -4.91 1 91.56 94 LEU B C 1
ATOM 2588 O O . LEU B 1 94 ? 13.859 -24.266 -5.484 1 91.56 94 LEU B O 1
ATOM 2592 N N . CYS B 1 95 ? 13.727 -22.031 -5.449 1 95.44 95 CYS B N 1
ATOM 2593 C CA . CYS B 1 95 ? 14.406 -21.891 -6.734 1 95.44 95 CYS B CA 1
ATOM 2594 C C . CYS B 1 95 ? 15.797 -22.516 -6.68 1 95.44 95 CYS B C 1
ATOM 2596 O O . CYS B 1 95 ? 16.203 -23.219 -7.602 1 95.44 95 CYS B O 1
ATOM 2598 N N . THR B 1 96 ? 16.5 -22.266 -5.578 1 93.56 96 THR B N 1
ATOM 2599 C CA . THR B 1 96 ? 17.828 -22.844 -5.395 1 93.56 96 THR B CA 1
ATOM 2600 C C . THR B 1 96 ? 17.75 -24.359 -5.32 1 93.56 96 THR B C 1
ATOM 2602 O O . THR B 1 96 ? 18.594 -25.062 -5.891 1 93.56 96 THR B O 1
ATOM 2605 N N . ALA B 1 97 ? 16.75 -24.828 -4.703 1 89.69 97 ALA B N 1
ATOM 2606 C CA . ALA B 1 97 ? 16.578 -26.266 -4.516 1 89.69 97 ALA B CA 1
ATOM 2607 C C . ALA B 1 97 ? 16.375 -26.984 -5.852 1 89.69 97 ALA B C 1
ATOM 2609 O O . ALA B 1 97 ? 16.766 -28.141 -6.016 1 89.69 97 ALA B O 1
ATOM 2610 N N . VAL B 1 98 ? 15.82 -26.312 -6.805 1 91.62 98 VAL B N 1
ATOM 2611 C CA . VAL B 1 98 ? 15.555 -26.969 -8.086 1 91.62 98 VAL B CA 1
ATOM 2612 C C . VAL B 1 98 ? 16.719 -26.734 -9.039 1 91.62 98 VAL B C 1
ATOM 2614 O O . VAL B 1 98 ? 16.656 -27.094 -10.219 1 91.62 98 VAL B O 1
ATOM 2617 N N . GLY B 1 99 ? 17.75 -26.016 -8.555 1 93.06 99 GLY B N 1
ATOM 2618 C CA . GLY B 1 99 ? 19 -25.969 -9.312 1 93.06 99 GLY B CA 1
ATOM 2619 C C . GLY B 1 99 ? 19.297 -24.609 -9.914 1 93.06 99 GLY B C 1
ATOM 2620 O O . GLY B 1 99 ? 20.188 -24.484 -10.75 1 93.06 99 GLY B O 1
ATOM 2621 N N . LEU B 1 100 ? 18.547 -23.609 -9.508 1 96.31 100 LEU B N 1
ATOM 2622 C CA . LEU B 1 100 ? 18.797 -22.266 -10.016 1 96.31 100 LEU B CA 1
ATOM 2623 C C . LEU B 1 100 ? 19.719 -21.5 -9.07 1 96.31 100 LEU B C 1
ATOM 2625 O O . LEU B 1 100 ? 19.609 -21.625 -7.852 1 96.31 100 LEU B O 1
ATOM 2629 N N . ASP B 1 101 ? 20.578 -20.734 -9.672 1 96.44 101 ASP B N 1
ATOM 2630 C CA . ASP B 1 101 ? 21.344 -19.781 -8.875 1 96.44 101 ASP B CA 1
ATOM 2631 C C . ASP B 1 101 ? 20.469 -18.594 -8.453 1 96.44 101 ASP B C 1
ATOM 2633 O O . ASP B 1 101 ? 19.656 -18.109 -9.234 1 96.44 101 ASP B O 1
ATOM 2637 N N . ARG B 1 102 ? 20.703 -18.203 -7.273 1 95.94 102 ARG B N 1
ATOM 2638 C CA . ARG B 1 102 ? 19.922 -17.094 -6.738 1 95.94 102 ARG B CA 1
ATOM 2639 C C . ARG B 1 102 ? 20.016 -15.867 -7.645 1 95.94 102 ARG B C 1
ATOM 2641 O O . ARG B 1 102 ? 19.016 -15.219 -7.918 1 95.94 102 ARG B O 1
ATOM 2648 N N . GLU B 1 103 ? 21.188 -15.57 -8.102 1 96.44 103 GLU B N 1
ATOM 2649 C CA . GLU B 1 103 ? 21.422 -14.391 -8.93 1 96.44 103 GLU B CA 1
ATOM 2650 C C . GLU B 1 103 ? 20.641 -14.469 -10.234 1 96.44 103 GLU B C 1
ATOM 2652 O O . GLU B 1 103 ? 20.125 -13.453 -10.719 1 96.44 103 GLU B O 1
ATOM 2657 N N . GLU B 1 104 ? 20.531 -15.664 -10.852 1 95.88 104 GLU B N 1
ATOM 2658 C CA . GLU B 1 104 ? 19.828 -15.789 -12.133 1 95.88 104 GLU B CA 1
ATOM 2659 C C . GLU B 1 104 ? 18.328 -15.641 -11.953 1 95.88 104 GLU B C 1
ATOM 2661 O O . GLU B 1 104 ? 17.609 -15.297 -12.898 1 95.88 104 GLU B O 1
ATOM 2666 N N . VAL B 1 105 ? 17.844 -15.984 -10.734 1 97.75 105 VAL B N 1
ATOM 2667 C CA . VAL B 1 105 ? 16.438 -15.773 -10.43 1 97.75 105 VAL B CA 1
ATOM 2668 C C . VAL B 1 105 ? 16.172 -14.281 -10.234 1 97.75 105 VAL B C 1
ATOM 2670 O O . VAL B 1 105 ? 15.219 -13.734 -10.797 1 97.75 105 VAL B O 1
ATOM 2673 N N . LEU B 1 106 ? 17.062 -13.586 -9.547 1 96.75 106 LEU B N 1
ATOM 2674 C CA . LEU B 1 106 ? 16.875 -12.195 -9.156 1 96.75 106 LEU B CA 1
ATOM 2675 C C . LEU B 1 106 ? 16.984 -11.266 -10.359 1 96.75 106 LEU B C 1
ATOM 2677 O O . LEU B 1 106 ? 16.312 -10.234 -10.422 1 96.75 106 LEU B O 1
ATOM 2681 N N . ASP B 1 107 ? 17.797 -11.648 -11.297 1 96.5 107 ASP B N 1
ATOM 2682 C CA . ASP B 1 107 ? 17.922 -10.758 -12.445 1 96.5 107 ASP B CA 1
ATOM 2683 C C . ASP B 1 107 ? 16.859 -11.078 -13.508 1 96.5 107 ASP B C 1
ATOM 2685 O O . ASP B 1 107 ? 16.828 -10.43 -14.555 1 96.5 107 ASP B O 1
ATOM 2689 N N . GLN B 1 108 ? 16.078 -12.141 -13.352 1 97.62 108 GLN B N 1
ATOM 2690 C CA . GLN B 1 108 ? 14.852 -12.453 -14.078 1 97.62 108 GLN B CA 1
ATOM 2691 C C . GLN B 1 108 ? 15.148 -12.781 -15.539 1 97.62 108 GLN B C 1
ATOM 2693 O O . GLN B 1 108 ? 14.336 -12.5 -16.422 1 97.62 108 GLN B O 1
ATOM 2698 N N . ARG B 1 109 ? 16.297 -13.359 -15.812 1 97.62 109 ARG B N 1
ATOM 2699 C CA . ARG B 1 109 ? 16.703 -13.625 -17.188 1 97.62 109 ARG B CA 1
ATOM 2700 C C . ARG B 1 109 ? 15.859 -14.742 -17.797 1 97.62 109 ARG B C 1
ATOM 2702 O O . ARG B 1 109 ? 15.766 -14.852 -19.031 1 97.62 109 ARG B O 1
ATOM 2709 N N . HIS B 1 110 ? 15.211 -15.539 -16.938 1 97.44 110 HIS B N 1
ATOM 2710 C CA . HIS B 1 110 ? 14.461 -16.688 -17.453 1 97.44 110 HIS B CA 1
ATOM 2711 C C . HIS B 1 110 ? 12.969 -16.359 -17.531 1 97.44 110 HIS B C 1
ATOM 2713 O O . HIS B 1 110 ? 12.172 -17.203 -17.969 1 97.44 110 HIS B O 1
ATOM 2719 N N . VAL B 1 111 ? 12.578 -15.18 -17.125 1 98.44 111 VAL B N 1
ATOM 2720 C CA . VAL B 1 111 ? 11.156 -14.836 -17.094 1 98.44 111 VAL B CA 1
ATOM 2721 C C . VAL B 1 111 ? 10.656 -14.602 -18.516 1 98.44 111 VAL B C 1
ATOM 2723 O O . VAL B 1 111 ? 11.227 -13.789 -19.25 1 98.44 111 VAL B O 1
ATOM 2726 N N . ALA B 1 112 ? 9.641 -15.336 -18.875 1 98.44 112 ALA B N 1
ATOM 2727 C CA . ALA B 1 112 ? 9.047 -15.211 -20.203 1 98.44 112 ALA B CA 1
ATOM 2728 C C . ALA B 1 112 ? 8.242 -13.914 -20.328 1 98.44 112 ALA B C 1
ATOM 2730 O O . ALA B 1 112 ? 7.598 -13.484 -19.359 1 98.44 112 ALA B O 1
ATOM 2731 N N . PRO B 1 113 ? 8.234 -13.281 -21.531 1 98.06 113 PRO B N 1
ATOM 2732 C CA . PRO B 1 113 ? 7.465 -12.047 -21.719 1 98.06 113 PRO B CA 1
ATOM 2733 C C . PRO B 1 113 ? 5.988 -12.211 -21.359 1 98.06 113 PRO B C 1
ATOM 2735 O O . PRO B 1 113 ? 5.387 -11.312 -20.766 1 98.06 113 PRO B O 1
ATOM 2738 N N . GLY B 1 114 ? 5.387 -13.352 -21.719 1 98.56 114 GLY B N 1
ATOM 2739 C CA . GLY B 1 114 ? 3.986 -13.586 -21.406 1 98.56 114 GLY B CA 1
ATOM 2740 C C . GLY B 1 114 ? 3.699 -13.586 -19.906 1 98.56 114 GLY B C 1
ATOM 2741 O O . GLY B 1 114 ? 2.637 -13.133 -19.484 1 98.56 114 GLY B O 1
ATOM 2742 N N . VAL B 1 115 ? 4.645 -14.117 -19.094 1 98.75 115 VAL B N 1
ATOM 2743 C CA . VAL B 1 115 ? 4.504 -14.102 -17.641 1 98.75 115 VAL B CA 1
ATOM 2744 C C . VAL B 1 115 ? 4.57 -12.664 -17.125 1 98.75 115 VAL B C 1
ATOM 2746 O O . VAL B 1 115 ? 3.736 -12.242 -16.328 1 98.75 115 VAL B O 1
ATOM 2749 N N . ARG B 1 116 ? 5.531 -11.891 -17.672 1 98.44 116 ARG B N 1
ATOM 2750 C CA . ARG B 1 116 ? 5.664 -10.5 -17.25 1 98.44 116 ARG B CA 1
ATOM 2751 C C . ARG B 1 116 ? 4.387 -9.719 -17.547 1 98.44 116 ARG B C 1
ATOM 2753 O O . ARG B 1 116 ? 3.906 -8.961 -16.703 1 98.44 116 ARG B O 1
ATOM 2760 N N . PHE B 1 117 ? 3.822 -9.906 -18.719 1 98.56 117 PHE B N 1
ATOM 2761 C CA . PHE B 1 117 ? 2.619 -9.18 -19.109 1 98.56 117 PHE B CA 1
ATOM 2762 C C . PHE B 1 117 ? 1.437 -9.586 -18.234 1 98.56 117 PHE B C 1
ATOM 2764 O O . PHE B 1 117 ? 0.66 -8.727 -17.797 1 98.56 117 PHE B O 1
ATOM 2771 N N . ALA B 1 118 ? 1.294 -10.828 -17.969 1 98.75 118 ALA B N 1
ATOM 2772 C CA . ALA B 1 118 ? 0.175 -11.305 -17.156 1 98.75 118 ALA B CA 1
ATOM 2773 C C . ALA B 1 118 ? 0.272 -10.781 -15.727 1 98.75 118 ALA B C 1
ATOM 2775 O O . ALA B 1 118 ? -0.704 -10.266 -15.18 1 98.75 118 ALA B O 1
ATOM 2776 N N . VAL B 1 119 ? 1.46 -10.906 -15.164 1 98.75 119 VAL B N 1
ATOM 2777 C CA . VAL B 1 119 ? 1.667 -10.5 -13.773 1 98.75 119 VAL B CA 1
ATOM 2778 C C . VAL B 1 119 ? 1.514 -8.984 -13.656 1 98.75 119 VAL B C 1
ATOM 2780 O O . VAL B 1 119 ? 0.884 -8.484 -12.719 1 98.75 119 VAL B O 1
ATOM 2783 N N . ASP B 1 120 ? 2.061 -8.242 -14.633 1 98.44 120 ASP B N 1
ATOM 2784 C CA . ASP B 1 120 ? 1.932 -6.789 -14.625 1 98.44 120 ASP B CA 1
ATOM 2785 C C . ASP B 1 120 ? 0.469 -6.363 -14.75 1 98.44 120 ASP B C 1
ATOM 2787 O O . ASP B 1 120 ? 0.056 -5.359 -14.172 1 98.44 120 ASP B O 1
ATOM 2791 N N . ALA B 1 121 ? -0.256 -7.074 -15.523 1 98.75 121 ALA B N 1
ATOM 2792 C CA . ALA B 1 121 ? -1.682 -6.785 -15.656 1 98.75 121 ALA B CA 1
ATOM 2793 C C . ALA B 1 121 ? -2.396 -6.926 -14.32 1 98.75 121 ALA B C 1
ATOM 2795 O O . ALA B 1 121 ? -3.291 -6.141 -14 1 98.75 121 ALA B O 1
ATOM 2796 N N . TYR B 1 122 ? -2.018 -7.898 -13.57 1 98.75 122 TYR B N 1
ATOM 2797 C CA . TYR B 1 122 ? -2.617 -8.133 -12.266 1 98.75 122 TYR B CA 1
ATOM 2798 C C . TYR B 1 122 ? -2.295 -6.988 -11.305 1 98.75 122 TYR B C 1
ATOM 2800 O O . TYR B 1 122 ? -3.186 -6.465 -10.633 1 98.75 122 TYR B O 1
ATOM 2808 N N . VAL B 1 123 ? -1.004 -6.578 -11.242 1 98.5 123 VAL B N 1
ATOM 2809 C CA . VAL B 1 123 ? -0.593 -5.477 -10.383 1 98.5 123 VAL B CA 1
ATOM 2810 C C . VAL B 1 123 ? -1.307 -4.195 -10.805 1 98.5 123 VAL B C 1
ATOM 2812 O O . VAL B 1 123 ? -1.807 -3.445 -9.961 1 98.5 123 VAL B O 1
ATOM 2815 N N . ASN B 1 124 ? -1.373 -4.008 -12.125 1 98.25 124 ASN B N 1
ATOM 2816 C CA . ASN B 1 124 ? -2.059 -2.826 -12.641 1 98.25 124 ASN B CA 1
ATOM 2817 C C . ASN B 1 124 ? -3.549 -2.855 -12.305 1 98.25 124 ASN B C 1
ATOM 2819 O O . ASN B 1 124 ? -4.148 -1.816 -12.031 1 98.25 124 ASN B O 1
ATOM 2823 N N . PHE B 1 125 ? -4.152 -4.012 -12.414 1 98.75 125 PHE B N 1
ATOM 2824 C CA . PHE B 1 125 ? -5.547 -4.18 -12.023 1 98.75 125 PHE B CA 1
ATOM 2825 C C . PHE B 1 125 ? -5.773 -3.719 -10.594 1 98.75 125 PHE B C 1
ATOM 2827 O O . PHE B 1 125 ? -6.684 -2.936 -10.32 1 98.75 125 PHE B O 1
ATOM 2834 N N . ALA B 1 126 ? -4.898 -4.16 -9.656 1 98.44 126 ALA B N 1
ATOM 2835 C CA . ALA B 1 126 ? -5.008 -3.803 -8.25 1 98.44 126 ALA B CA 1
ATOM 2836 C C . ALA B 1 126 ? -4.812 -2.303 -8.047 1 98.44 126 ALA B C 1
ATOM 2838 O O . ALA B 1 126 ? -5.434 -1.703 -7.164 1 98.44 126 ALA B O 1
ATOM 2839 N N . ARG B 1 127 ? -3.982 -1.688 -8.883 1 97.38 127 ARG B N 1
ATOM 2840 C CA . ARG B 1 127 ? -3.662 -0.269 -8.766 1 97.38 127 ARG B CA 1
ATOM 2841 C C . ARG B 1 127 ? -4.828 0.596 -9.234 1 97.38 127 ARG B C 1
ATOM 2843 O O . ARG B 1 127 ? -5.062 1.677 -8.695 1 97.38 127 ARG B O 1
ATOM 2850 N N . THR B 1 128 ? -5.641 0.086 -10.203 1 97.56 128 THR B N 1
ATOM 2851 C CA . THR B 1 128 ? -6.508 1.01 -10.93 1 97.56 128 THR B CA 1
ATOM 2852 C C . THR B 1 128 ? -7.977 0.701 -10.648 1 97.56 128 THR B C 1
ATOM 2854 O O . THR B 1 128 ? -8.844 1.551 -10.859 1 97.56 128 THR B O 1
ATOM 2857 N N . LYS B 1 129 ? -8.258 -0.459 -10.242 1 98.19 129 LYS B N 1
ATOM 2858 C CA . LYS B 1 129 ? -9.641 -0.822 -9.961 1 98.19 129 LYS B CA 1
ATOM 2859 C C . LYS B 1 129 ? -10.023 -0.47 -8.523 1 98.19 129 LYS B C 1
ATOM 2861 O O . LYS B 1 129 ? -9.148 -0.283 -7.676 1 98.19 129 LYS B O 1
ATOM 2866 N N . PRO B 1 130 ? -11.367 -0.331 -8.273 1 98.12 130 PRO B N 1
ATOM 2867 C CA . PRO B 1 130 ? -11.797 -0.164 -6.883 1 98.12 130 PRO B CA 1
ATOM 2868 C C . PRO B 1 130 ? -11.297 -1.277 -5.969 1 98.12 130 PRO B C 1
ATOM 2870 O O . PRO B 1 130 ? -11.172 -2.428 -6.398 1 98.12 130 PRO B O 1
ATOM 2873 N N . TRP B 1 131 ? -11.07 -0.933 -4.723 1 98.56 131 TRP B N 1
ATOM 2874 C CA . TRP B 1 131 ? -10.43 -1.839 -3.777 1 98.56 131 TRP B CA 1
ATOM 2875 C C . TRP B 1 131 ? -11.195 -3.15 -3.668 1 98.56 131 TRP B C 1
ATOM 2877 O O . TRP B 1 131 ? -10.602 -4.223 -3.551 1 98.56 131 TRP B O 1
ATOM 2887 N N . LEU B 1 132 ? -12.508 -3.104 -3.723 1 98.69 132 LEU B N 1
ATOM 2888 C CA . LEU B 1 132 ? -13.328 -4.297 -3.562 1 98.69 132 LEU B CA 1
ATOM 2889 C C . LEU B 1 132 ? -13.102 -5.273 -4.715 1 98.69 132 LEU B C 1
ATOM 2891 O O . LEU B 1 132 ? -12.984 -6.48 -4.496 1 98.69 132 LEU B O 1
ATOM 2895 N N . GLU B 1 133 ? -13.008 -4.762 -5.945 1 98.81 133 GLU B N 1
ATOM 2896 C CA . GLU B 1 133 ? -12.703 -5.598 -7.102 1 98.81 133 GLU B CA 1
ATOM 2897 C C . GLU B 1 133 ? -11.305 -6.199 -6.992 1 98.81 133 GLU B C 1
ATOM 2899 O O . GLU B 1 133 ? -11.109 -7.379 -7.293 1 98.81 133 GLU B O 1
ATOM 2904 N N . ALA B 1 134 ? -10.398 -5.383 -6.559 1 98.81 134 ALA B N 1
ATOM 2905 C CA . ALA B 1 134 ? -9.023 -5.852 -6.406 1 98.81 134 ALA B CA 1
ATOM 2906 C C . ALA B 1 134 ? -8.93 -6.949 -5.348 1 98.81 134 ALA B C 1
ATOM 2908 O O . ALA B 1 134 ? -8.227 -7.941 -5.535 1 98.81 134 ALA B O 1
ATOM 2909 N N . VAL B 1 135 ? -9.641 -6.789 -4.223 1 98.69 135 VAL B N 1
ATOM 2910 C CA . VAL B 1 135 ? -9.711 -7.824 -3.195 1 98.69 135 VAL B CA 1
ATOM 2911 C C . VAL B 1 135 ? -10.328 -9.094 -3.781 1 98.69 135 VAL B C 1
ATOM 2913 O O . VAL B 1 135 ? -9.82 -10.195 -3.555 1 98.69 135 VAL B O 1
ATOM 2916 N N . ALA B 1 136 ? -11.383 -8.938 -4.562 1 98.69 136 ALA B N 1
ATOM 2917 C CA . ALA B 1 136 ? -12.086 -10.078 -5.137 1 98.69 136 ALA B CA 1
ATOM 2918 C C . ALA B 1 136 ? -11.18 -10.867 -6.074 1 98.69 136 ALA B C 1
ATOM 2920 O O . ALA B 1 136 ? -11.312 -12.086 -6.191 1 98.69 136 ALA B O 1
ATOM 2921 N N . SER B 1 137 ? -10.281 -10.172 -6.711 1 98.31 137 SER B N 1
ATOM 2922 C CA . SER B 1 137 ? -9.328 -10.875 -7.574 1 98.31 137 SER B CA 1
ATOM 2923 C C . SER B 1 137 ? -8.461 -11.836 -6.773 1 98.31 137 SER B C 1
ATOM 2925 O O . SER B 1 137 ? -7.898 -12.781 -7.328 1 98.31 137 SER B O 1
ATOM 2927 N N . GLY B 1 138 ? -8.352 -11.68 -5.457 1 96.88 138 GLY B N 1
ATOM 2928 C CA . GLY B 1 138 ? -7.586 -12.555 -4.586 1 96.88 138 GLY B CA 1
ATOM 2929 C C . GLY B 1 138 ? -8.352 -13.789 -4.164 1 96.88 138 GLY B C 1
ATOM 2930 O O . GLY B 1 138 ? -7.812 -14.664 -3.479 1 96.88 138 GLY B O 1
ATOM 2931 N N . LEU B 1 139 ? -9.539 -13.992 -4.59 1 96.62 139 LEU B N 1
ATOM 2932 C CA . LEU B 1 139 ? -10.422 -15.062 -4.145 1 96.62 139 LEU B CA 1
ATOM 2933 C C . LEU B 1 139 ? -9.977 -16.406 -4.707 1 96.62 139 LEU B C 1
ATOM 2935 O O . LEU B 1 139 ? -10.5 -17.453 -4.312 1 96.62 139 LEU B O 1
ATOM 2939 N N . THR B 1 140 ? -9.016 -16.375 -5.629 1 93.88 140 THR B N 1
ATOM 2940 C CA . THR B 1 140 ? -8.492 -17.656 -6.113 1 93.88 140 THR B CA 1
ATOM 2941 C C . THR B 1 140 ? -7.934 -18.484 -4.961 1 93.88 140 THR B C 1
ATOM 2943 O O . THR B 1 140 ? -7.77 -19.703 -5.082 1 93.88 140 THR B O 1
ATOM 2946 N N . GLU B 1 141 ? -7.656 -17.844 -3.893 1 89.69 141 GLU B N 1
ATOM 2947 C CA . GLU B 1 141 ? -7.18 -18.531 -2.695 1 89.69 141 GLU B CA 1
ATOM 2948 C C . GLU B 1 141 ? -8.18 -19.578 -2.23 1 89.69 141 GLU B C 1
ATOM 2950 O O . GLU B 1 141 ? -7.805 -20.547 -1.545 1 89.69 141 GLU B O 1
ATOM 2955 N N . MET B 1 142 ? -9.383 -19.406 -2.59 1 88.69 142 MET B N 1
ATOM 2956 C CA . MET B 1 142 ? -10.414 -20.375 -2.242 1 88.69 142 MET B CA 1
ATOM 2957 C C . MET B 1 142 ? -10.133 -21.734 -2.893 1 88.69 142 MET B C 1
ATOM 2959 O O . MET B 1 142 ? -10.547 -22.766 -2.381 1 88.69 142 MET B O 1
ATOM 2963 N N . PHE B 1 143 ? -9.391 -21.672 -3.969 1 88.5 143 PHE B N 1
ATOM 2964 C CA . PHE B 1 143 ? -9.148 -22.875 -4.77 1 88.5 143 PHE B CA 1
ATOM 2965 C C . PHE B 1 143 ? -7.746 -23.422 -4.508 1 88.5 143 PHE B C 1
ATOM 2967 O O . PHE B 1 143 ? -7.449 -24.562 -4.867 1 88.5 143 PHE B O 1
ATOM 2974 N N . ALA B 1 144 ? -6.891 -22.656 -3.863 1 84.88 144 ALA B N 1
ATOM 2975 C CA . ALA B 1 144 ? -5.449 -22.891 -3.881 1 84.88 144 ALA B CA 1
ATOM 2976 C C . ALA B 1 144 ? -5.059 -23.984 -2.883 1 84.88 144 ALA B C 1
ATOM 2978 O O . ALA B 1 144 ? -4.098 -24.719 -3.107 1 84.88 144 ALA B O 1
ATOM 2979 N N . GLY B 1 145 ? -5.801 -24.094 -1.778 1 80.19 145 GLY B N 1
ATOM 2980 C CA . GLY B 1 145 ? -5.387 -24.984 -0.702 1 80.19 145 GLY B CA 1
ATOM 2981 C C . GLY B 1 145 ? -5.211 -26.422 -1.146 1 80.19 145 GLY B C 1
ATOM 2982 O O . GLY B 1 145 ? -4.145 -27.016 -0.967 1 80.19 145 GLY B O 1
ATOM 2983 N N . HIS B 1 146 ? -6.094 -26.969 -1.794 1 78.31 146 HIS B N 1
ATOM 2984 C CA . HIS B 1 146 ? -6.055 -28.359 -2.234 1 78.31 146 HIS B CA 1
ATOM 2985 C C . HIS B 1 146 ? -4.977 -28.578 -3.293 1 78.31 146 HIS B C 1
ATOM 2987 O O . HIS B 1 146 ? -4.273 -29.594 -3.275 1 78.31 146 HIS B O 1
ATOM 2993 N N . LEU B 1 147 ? -4.84 -27.625 -4.113 1 81.38 1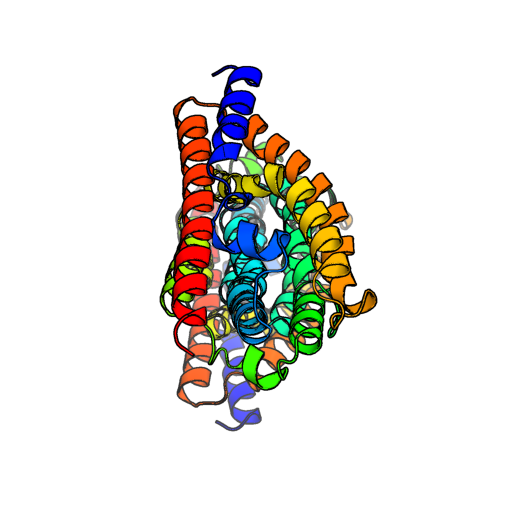47 LEU B N 1
ATOM 2994 C CA . LEU B 1 147 ? -3.852 -27.719 -5.184 1 81.38 147 LEU B CA 1
ATOM 2995 C C . LEU B 1 147 ? -2.436 -27.703 -4.617 1 81.38 147 LEU B C 1
ATOM 2997 O O . LEU B 1 147 ? -1.572 -28.453 -5.066 1 81.38 147 LEU B O 1
ATOM 3001 N N . MET B 1 148 ? -2.219 -26.875 -3.688 1 83.81 148 MET B N 1
ATOM 3002 C CA . MET B 1 148 ? -0.885 -26.766 -3.104 1 83.81 148 MET B CA 1
ATOM 3003 C C . MET B 1 148 ? -0.524 -28.047 -2.348 1 83.81 148 MET B C 1
ATOM 3005 O O . MET B 1 148 ? 0.609 -28.516 -2.43 1 83.81 148 MET B O 1
ATOM 3009 N N . GLN B 1 149 ? -1.479 -28.547 -1.637 1 81.62 149 GLN B N 1
ATOM 3010 C CA . GLN B 1 149 ? -1.251 -29.812 -0.94 1 81.62 149 GLN B CA 1
ATOM 3011 C C . GLN B 1 149 ? -0.899 -30.922 -1.922 1 81.62 149 GLN B C 1
ATOM 3013 O O . GLN B 1 149 ? 0.05 -31.672 -1.698 1 81.62 149 GLN B O 1
ATOM 3018 N N . ARG B 1 150 ? -1.604 -31 -2.939 1 84.19 150 ARG B N 1
ATOM 3019 C CA . ARG B 1 150 ? -1.34 -31.984 -3.977 1 84.19 150 ARG B CA 1
ATOM 3020 C C . ARG B 1 150 ? 0.03 -31.766 -4.609 1 84.19 150 ARG B C 1
ATOM 3022 O O . ARG B 1 150 ? 0.763 -32.719 -4.863 1 84.19 150 ARG B O 1
ATOM 3029 N N . ARG B 1 151 ? 0.334 -30.547 -4.875 1 86.75 151 ARG B N 1
ATOM 3030 C CA . ARG B 1 151 ? 1.613 -30.219 -5.5 1 86.75 151 ARG B CA 1
ATOM 3031 C C . ARG B 1 151 ? 2.777 -30.703 -4.645 1 86.75 151 ARG B C 1
ATOM 3033 O O . ARG B 1 151 ? 3.699 -31.359 -5.152 1 86.75 151 ARG B O 1
ATOM 3040 N N . VAL B 1 152 ? 2.707 -30.453 -3.361 1 84.75 152 VAL B N 1
ATOM 3041 C CA . VAL B 1 152 ? 3.775 -30.859 -2.457 1 84.75 152 VAL B CA 1
ATOM 3042 C C . VAL B 1 152 ? 3.918 -32.375 -2.49 1 84.75 152 VAL B C 1
ATOM 3044 O O . VAL B 1 152 ? 5.02 -32.906 -2.672 1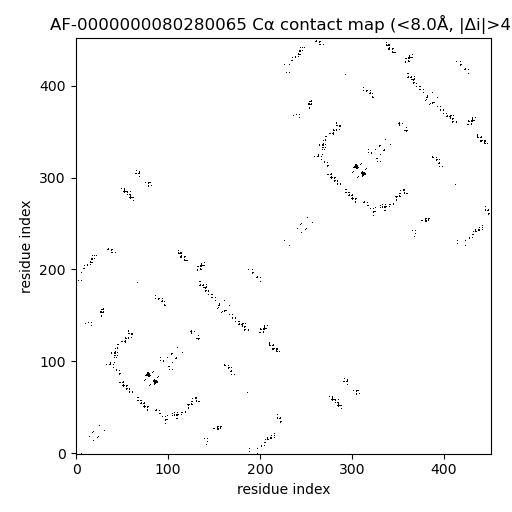 84.75 152 VAL B O 1
ATOM 3047 N N . ALA B 1 153 ? 2.803 -33.062 -2.377 1 85.56 153 ALA B N 1
ATOM 3048 C CA . ALA B 1 153 ? 2.812 -34.531 -2.367 1 85.56 153 ALA B CA 1
ATOM 3049 C C . ALA B 1 153 ? 3.361 -35.094 -3.678 1 85.56 153 ALA B C 1
ATOM 3051 O O . ALA B 1 153 ? 4.223 -35.969 -3.674 1 85.56 153 ALA B O 1
ATOM 3052 N N . ASP B 1 154 ? 2.898 -34.594 -4.734 1 89.06 154 ASP B N 1
ATOM 3053 C CA . ASP B 1 154 ? 3.287 -35.094 -6.055 1 89.06 154 ASP B CA 1
ATOM 3054 C C . ASP B 1 154 ? 4.75 -34.781 -6.352 1 89.06 154 ASP B C 1
ATOM 3056 O O . ASP B 1 154 ? 5.457 -35.562 -6.961 1 89.06 154 ASP B O 1
ATOM 3060 N N . MET B 1 155 ? 5.172 -33.594 -5.996 1 86.88 155 MET B N 1
ATOM 3061 C CA . MET B 1 155 ? 6.566 -33.219 -6.223 1 86.88 155 MET B CA 1
ATOM 3062 C C . MET B 1 155 ? 7.508 -34.125 -5.438 1 86.88 155 MET B C 1
ATOM 3064 O O . MET B 1 155 ? 8.523 -34.562 -5.965 1 86.88 155 MET B O 1
ATOM 3068 N N . LEU B 1 156 ? 7.145 -34.406 -4.203 1 85.88 156 LEU B N 1
ATOM 3069 C CA . LEU B 1 156 ? 7.957 -35.312 -3.377 1 85.88 156 LEU B CA 1
ATOM 3070 C C . LEU B 1 156 ? 7.977 -36.719 -3.951 1 85.88 156 LEU B C 1
ATOM 3072 O O . LEU B 1 156 ? 9 -37.406 -3.896 1 85.88 156 LEU B O 1
ATOM 3076 N N . ALA B 1 157 ? 6.969 -37.125 -4.543 1 89.44 157 ALA B N 1
ATOM 3077 C CA . ALA B 1 157 ? 6.832 -38.469 -5.066 1 89.44 157 ALA B CA 1
ATOM 3078 C C . ALA B 1 157 ? 7.531 -38.625 -6.414 1 89.44 157 ALA B C 1
ATOM 3080 O O . ALA B 1 157 ? 8.086 -39.688 -6.723 1 89.44 157 ALA B O 1
ATOM 3081 N N . ASN B 1 158 ? 7.539 -37.562 -7.164 1 91.44 158 ASN B N 1
ATOM 3082 C CA . ASN B 1 158 ? 7.879 -37.75 -8.57 1 91.44 158 ASN B CA 1
ATOM 3083 C C . ASN B 1 158 ? 9.203 -37.062 -8.914 1 91.44 158 ASN B C 1
ATOM 3085 O O . ASN B 1 158 ? 9.789 -37.344 -9.961 1 91.44 158 ASN B O 1
ATOM 3089 N N . TYR B 1 159 ? 9.617 -36.219 -8.094 1 91.56 159 TYR B N 1
ATOM 3090 C CA . TYR B 1 159 ? 10.875 -35.531 -8.336 1 91.56 159 TYR B CA 1
ATOM 3091 C C . TYR B 1 159 ? 11.852 -35.75 -7.184 1 91.56 159 TYR B C 1
ATOM 3093 O O . TYR B 1 159 ? 12.086 -34.812 -6.391 1 91.56 159 TYR B O 1
ATOM 3101 N N . PRO B 1 160 ? 12.516 -36.812 -7.129 1 87.62 160 PRO B N 1
ATOM 3102 C CA . PRO B 1 160 ? 13.305 -37.281 -5.977 1 87.62 160 PRO B CA 1
ATOM 3103 C C . PRO B 1 160 ? 14.516 -36.375 -5.715 1 87.62 160 PRO B C 1
ATOM 3105 O O . PRO B 1 160 ? 15.086 -36.406 -4.621 1 87.62 160 PRO B O 1
ATOM 3108 N N . TRP B 1 161 ? 14.844 -35.656 -6.637 1 83.94 161 TRP B N 1
ATOM 3109 C CA . TRP B 1 161 ? 16.016 -34.812 -6.461 1 83.94 161 TRP B CA 1
ATOM 3110 C C . TRP B 1 161 ? 15.672 -33.531 -5.684 1 83.94 161 TRP B C 1
ATOM 3112 O O . TRP B 1 161 ? 16.547 -32.719 -5.383 1 83.94 161 TRP B O 1
ATOM 3122 N N . ILE B 1 162 ? 14.445 -33.344 -5.461 1 85.38 162 ILE B N 1
ATOM 3123 C CA . ILE B 1 162 ? 14.008 -32.219 -4.613 1 85.38 162 ILE B CA 1
ATOM 3124 C C . ILE B 1 162 ? 13.875 -32.719 -3.17 1 85.38 162 ILE B C 1
ATOM 3126 O O . ILE B 1 162 ? 13.148 -33.688 -2.891 1 85.38 162 ILE B O 1
ATOM 3130 N N . ALA B 1 163 ? 14.633 -32.031 -2.279 1 84.31 163 ALA B N 1
ATOM 3131 C CA . ALA B 1 163 ? 14.555 -32.406 -0.87 1 84.31 163 ALA B CA 1
ATOM 3132 C C . ALA B 1 163 ? 13.273 -31.859 -0.231 1 84.31 163 ALA B C 1
ATOM 3134 O O . ALA B 1 163 ? 12.781 -30.797 -0.608 1 84.31 163 ALA B O 1
ATOM 3135 N N . ARG B 1 164 ? 12.828 -32.594 0.711 1 83.69 164 ARG B N 1
ATOM 3136 C CA . ARG B 1 164 ? 11.602 -32.25 1.413 1 83.69 164 ARG B CA 1
ATOM 3137 C C . ARG B 1 164 ? 11.719 -30.859 2.039 1 83.69 164 ARG B C 1
ATOM 3139 O O . ARG B 1 164 ? 10.766 -30.078 2.018 1 83.69 164 ARG B O 1
ATOM 3146 N N . GLU B 1 165 ? 12.797 -30.562 2.633 1 83.56 165 GLU B N 1
ATOM 3147 C CA . GLU B 1 165 ? 13.016 -29.281 3.311 1 83.56 165 GLU B CA 1
ATOM 3148 C C . GLU B 1 165 ? 12.891 -28.109 2.338 1 83.56 165 GLU B C 1
ATOM 3150 O O . GLU B 1 165 ? 12.492 -27.016 2.73 1 83.56 165 GLU B O 1
ATOM 3155 N N . ASP B 1 166 ? 13.117 -28.469 1.119 1 81.06 166 ASP B N 1
ATOM 3156 C CA . ASP B 1 166 ? 13.07 -27.422 0.108 1 81.06 166 ASP B CA 1
ATOM 3157 C C . ASP B 1 166 ? 11.633 -27.094 -0.286 1 81.06 166 ASP B C 1
ATOM 3159 O O . ASP B 1 166 ? 11.367 -26.062 -0.911 1 81.06 166 ASP B O 1
ATOM 3163 N N . LEU B 1 167 ? 10.75 -27.953 0.021 1 82 167 LEU B N 1
ATOM 3164 C CA . LEU B 1 167 ? 9.336 -27.75 -0.3 1 82 167 LEU B CA 1
ATOM 3165 C C . LEU B 1 167 ? 8.602 -27.125 0.878 1 82 167 LEU B C 1
ATOM 3167 O O . LEU B 1 167 ? 7.375 -26.984 0.85 1 82 167 LEU B O 1
ATOM 3171 N N . ALA B 1 168 ? 9.344 -26.703 1.867 1 78.44 168 ALA B N 1
ATOM 3172 C CA . ALA B 1 168 ? 8.797 -26.109 3.078 1 78.44 168 ALA B CA 1
ATOM 3173 C C . ALA B 1 168 ? 7.969 -24.859 2.748 1 78.44 168 ALA B C 1
ATOM 3175 O O . ALA B 1 168 ? 7 -24.562 3.443 1 78.44 168 ALA B O 1
ATOM 3176 N N . TYR B 1 169 ? 8.281 -24.172 1.734 1 76.38 169 TYR B N 1
ATOM 3177 C CA . TYR B 1 169 ? 7.508 -23.016 1.3 1 76.38 169 TYR B CA 1
ATOM 3178 C C . TYR B 1 169 ? 6.039 -23.391 1.119 1 76.38 169 TYR B C 1
ATOM 3180 O O . TYR B 1 169 ? 5.152 -22.688 1.604 1 76.38 169 TYR B O 1
ATOM 3188 N N . PHE B 1 170 ? 5.852 -24.422 0.432 1 79.69 170 PHE B N 1
ATOM 3189 C CA . PHE B 1 170 ? 4.477 -24.781 0.096 1 79.69 170 PHE B CA 1
ATOM 3190 C C . PHE B 1 170 ? 3.713 -25.219 1.34 1 79.69 170 PHE B C 1
ATOM 3192 O O . PHE B 1 170 ? 2.533 -24.906 1.494 1 79.69 170 PHE B O 1
ATOM 3199 N N . THR B 1 171 ? 4.375 -25.969 2.205 1 77.06 171 THR B N 1
ATOM 3200 C CA . THR B 1 171 ? 3.701 -26.422 3.414 1 77.06 171 THR B CA 1
ATOM 3201 C C . THR B 1 171 ? 3.309 -25.25 4.301 1 77.06 171 THR B C 1
ATOM 3203 O O . THR B 1 171 ? 2.205 -25.219 4.848 1 77.06 171 THR B O 1
ATOM 3206 N N . ASN B 1 172 ? 4.078 -24.281 4.379 1 77.44 172 ASN B N 1
ATOM 3207 C CA . ASN B 1 172 ? 3.781 -23.062 5.133 1 77.44 172 ASN B CA 1
ATOM 3208 C C . ASN B 1 172 ? 2.682 -22.25 4.461 1 77.44 172 ASN B C 1
ATOM 3210 O O . ASN B 1 172 ? 1.833 -21.672 5.141 1 77.44 172 ASN B O 1
ATOM 3214 N N . ARG B 1 173 ? 2.713 -22.234 3.219 1 78.81 173 ARG B N 1
ATOM 3215 C CA . ARG B 1 173 ? 1.773 -21.406 2.463 1 78.81 173 ARG B CA 1
ATOM 3216 C C . ARG B 1 173 ? 0.361 -21.984 2.545 1 78.81 173 ARG B C 1
ATOM 3218 O O . ARG B 1 173 ? -0.615 -21.234 2.6 1 78.81 173 ARG B O 1
ATOM 3225 N N . ILE B 1 174 ? 0.217 -23.312 2.639 1 75.75 174 ILE B N 1
ATOM 3226 C CA . ILE B 1 174 ? -1.075 -23.984 2.684 1 75.75 174 ILE B CA 1
ATOM 3227 C C . ILE B 1 174 ? -1.859 -23.516 3.906 1 75.75 174 ILE B C 1
ATOM 3229 O O . ILE B 1 174 ? -3.033 -23.156 3.799 1 75.75 174 ILE B O 1
ATOM 3233 N N . ASP B 1 175 ? -1.217 -23.469 5 1 72.62 175 ASP B N 1
ATOM 3234 C CA . ASP B 1 175 ? -1.879 -23.047 6.23 1 72.62 175 ASP B CA 1
ATOM 3235 C C . ASP B 1 175 ? -2.326 -21.594 6.141 1 72.62 175 ASP B C 1
ATOM 3237 O O . ASP B 1 175 ? -3.438 -21.25 6.555 1 72.62 175 ASP B O 1
ATOM 3241 N N . LYS B 1 176 ? -1.552 -20.812 5.543 1 74.88 176 LYS B N 1
ATOM 3242 C CA . LYS B 1 176 ? -1.839 -19.375 5.449 1 74.88 176 LYS B CA 1
ATOM 3243 C C . LYS B 1 176 ? -2.963 -19.109 4.453 1 74.88 176 LYS B C 1
ATOM 3245 O O . LYS B 1 176 ? -3.855 -18.297 4.723 1 74.88 176 LYS B O 1
ATOM 3250 N N . VAL B 1 177 ? -2.965 -19.797 3.439 1 76.56 177 VAL B N 1
ATOM 3251 C CA . VAL B 1 177 ? -3.877 -19.531 2.332 1 76.56 177 VAL B CA 1
ATOM 3252 C C . VAL B 1 177 ? -5.297 -19.938 2.721 1 76.56 177 VAL B C 1
ATOM 3254 O O . VAL B 1 177 ? -6.266 -19.297 2.295 1 76.56 177 VAL B O 1
ATOM 3257 N N . SER B 1 178 ? -5.438 -21.016 3.467 1 74.69 178 SER B N 1
ATOM 3258 C CA . SER B 1 178 ? -6.77 -21.422 3.885 1 74.69 178 SER B CA 1
ATOM 3259 C C . SER B 1 178 ? -7.469 -20.328 4.688 1 74.69 178 SER B C 1
ATOM 3261 O O . SER B 1 178 ? -8.633 -20.016 4.43 1 74.69 178 SER B O 1
ATOM 3263 N N . GLY B 1 179 ? -6.824 -19.766 5.609 1 77.69 179 GLY B N 1
ATOM 3264 C CA . GLY B 1 179 ? -7.375 -18.672 6.391 1 77.69 179 GLY B CA 1
ATOM 3265 C C . GLY B 1 179 ? -7.633 -17.422 5.566 1 77.69 179 GLY B C 1
ATOM 3266 O O . GLY B 1 179 ? -8.672 -16.781 5.711 1 77.69 179 GLY B O 1
ATOM 3267 N N . GLU B 1 180 ? -6.812 -17.188 4.652 1 83 180 GLU B N 1
ATOM 3268 C CA . GLU B 1 180 ? -6.93 -16 3.803 1 83 180 GLU B CA 1
ATOM 3269 C C . GLU B 1 180 ? -8.133 -16.109 2.873 1 83 180 GLU B C 1
ATOM 3271 O O . GLU B 1 180 ? -8.812 -15.109 2.617 1 83 180 GLU B O 1
ATOM 3276 N N . GLY B 1 181 ? -8.328 -17.328 2.357 1 88.94 181 GLY B N 1
ATOM 3277 C CA . GLY B 1 181 ? -9.461 -17.531 1.466 1 88.94 181 GLY B CA 1
ATOM 3278 C C . GLY B 1 181 ? -10.797 -17.234 2.121 1 88.94 181 GLY B C 1
ATOM 3279 O O . GLY B 1 181 ? -11.641 -16.547 1.545 1 88.94 181 GLY B O 1
ATOM 3280 N N . LYS B 1 182 ? -10.945 -17.766 3.291 1 90.56 182 LYS B N 1
ATOM 3281 C CA . LYS B 1 182 ? -12.18 -17.516 4.035 1 90.56 182 LYS B CA 1
ATOM 3282 C C . LYS B 1 182 ? -12.336 -16.047 4.367 1 90.56 182 LYS B C 1
ATOM 3284 O O . LYS B 1 182 ? -13.422 -15.477 4.188 1 90.56 182 LYS B O 1
ATOM 3289 N N . GLY B 1 183 ? -11.281 -15.461 4.801 1 93.25 183 GLY B N 1
ATOM 3290 C CA . GLY B 1 183 ? -11.32 -14.047 5.121 1 93.25 183 GLY B CA 1
ATOM 3291 C C . GLY B 1 183 ? -11.656 -13.172 3.926 1 93.25 183 GLY B C 1
ATOM 3292 O O . GLY B 1 183 ? -12.477 -12.258 4.027 1 93.25 183 GLY B O 1
ATOM 3293 N N . THR B 1 184 ? -11.016 -13.43 2.838 1 96.94 184 THR B N 1
ATOM 3294 C CA . THR B 1 184 ? -11.25 -12.672 1.614 1 96.94 184 THR B CA 1
ATOM 3295 C C . THR B 1 184 ? -12.703 -12.82 1.156 1 96.94 184 THR B C 1
ATOM 3297 O O . THR B 1 184 ? -13.328 -11.844 0.748 1 96.94 184 THR B O 1
ATOM 3300 N N . LEU B 1 185 ? -13.195 -14.047 1.22 1 96.75 185 LEU B N 1
ATOM 3301 C CA . LEU B 1 185 ? -14.586 -14.289 0.84 1 96.75 185 LEU B CA 1
ATOM 3302 C C . LEU B 1 185 ? -15.539 -13.484 1.722 1 96.75 185 LEU B C 1
ATOM 3304 O O . LEU B 1 185 ? -16.484 -12.883 1.226 1 96.75 185 LEU B O 1
ATOM 3308 N N . ASP B 1 186 ? -15.281 -13.484 3.021 1 96.75 186 ASP B N 1
ATOM 3309 C CA . ASP B 1 186 ? -16.109 -12.734 3.961 1 96.75 186 ASP B CA 1
ATOM 3310 C C . ASP B 1 186 ? -16.141 -11.25 3.609 1 96.75 186 ASP B C 1
ATOM 3312 O O . ASP B 1 186 ? -17.203 -10.617 3.625 1 96.75 186 ASP B O 1
ATOM 3316 N N . ILE B 1 187 ? -15 -10.695 3.283 1 97.94 187 ILE B N 1
ATOM 3317 C CA . ILE B 1 187 ? -14.898 -9.281 2.92 1 97.94 187 ILE B CA 1
ATOM 3318 C C . ILE B 1 187 ? -15.742 -9.008 1.679 1 97.94 187 ILE B C 1
ATOM 3320 O O . ILE B 1 187 ? -16.547 -8.07 1.664 1 97.94 187 ILE B O 1
ATOM 3324 N N . VAL B 1 188 ? -15.578 -9.805 0.66 1 98.5 188 VAL B N 1
ATOM 3325 C CA . VAL B 1 188 ? -16.234 -9.578 -0.625 1 98.5 188 VAL B CA 1
ATOM 3326 C C . VAL B 1 188 ? -17.75 -9.711 -0.463 1 98.5 188 VAL B C 1
ATOM 3328 O O . VAL B 1 188 ? -18.5 -8.883 -0.963 1 98.5 188 VAL B O 1
ATOM 3331 N N . VAL B 1 189 ? -18.172 -10.711 0.277 1 98.06 189 VAL B N 1
ATOM 3332 C CA . VAL B 1 189 ? -19.609 -10.938 0.452 1 98.06 189 VAL B CA 1
ATOM 3333 C C . VAL B 1 189 ? -20.219 -9.812 1.279 1 98.06 189 VAL B C 1
ATOM 3335 O O . VAL B 1 189 ? -21.312 -9.352 0.993 1 98.06 189 VAL B O 1
ATOM 3338 N N . ARG B 1 190 ? -19.547 -9.32 2.225 1 97.5 190 ARG B N 1
ATOM 3339 C CA . ARG B 1 190 ? -20.016 -8.266 3.121 1 97.5 190 ARG B CA 1
ATOM 3340 C C . ARG B 1 190 ? -20.109 -6.93 2.396 1 97.5 190 ARG B C 1
ATOM 3342 O O . ARG B 1 190 ? -21.016 -6.133 2.664 1 97.5 190 ARG B O 1
ATOM 3349 N N . HIS B 1 191 ? -19.234 -6.715 1.443 1 98.44 191 HIS B N 1
ATOM 3350 C CA . HIS B 1 191 ? -19.125 -5.359 0.918 1 98.44 191 HIS B CA 1
ATOM 3351 C C . HIS B 1 191 ? -19.703 -5.258 -0.487 1 98.44 191 HIS B C 1
ATOM 3353 O O . HIS B 1 191 ? -20.031 -4.164 -0.953 1 98.44 191 HIS B O 1
ATOM 3359 N N . ALA B 1 192 ? -19.703 -6.379 -1.232 1 98.19 192 ALA B N 1
ATOM 3360 C CA . ALA B 1 192 ? -20.391 -6.371 -2.52 1 98.19 192 ALA B CA 1
ATOM 3361 C C . ALA B 1 192 ? -21.891 -6.551 -2.338 1 98.19 192 ALA B C 1
ATOM 3363 O O . ALA B 1 192 ? -22.422 -7.656 -2.508 1 98.19 192 ALA B O 1
ATOM 3364 N N . VAL B 1 193 ? -22.562 -5.457 -2.148 1 96.06 193 VAL B N 1
ATOM 3365 C CA . VAL B 1 193 ? -23.938 -5.523 -1.698 1 96.06 193 VAL B CA 1
ATOM 3366 C C . VAL B 1 193 ? -24.875 -5.395 -2.895 1 96.06 193 VAL B C 1
ATOM 3368 O O . VAL B 1 193 ? -25.953 -5.992 -2.912 1 96.06 193 VAL B O 1
ATOM 3371 N N . THR B 1 194 ? -24.516 -4.668 -3.916 1 97.56 194 THR B N 1
ATOM 3372 C CA . THR B 1 194 ? -25.375 -4.512 -5.086 1 97.56 194 THR B CA 1
ATOM 3373 C C . THR B 1 194 ? -25.062 -5.566 -6.137 1 97.56 194 THR B C 1
ATOM 3375 O O . THR B 1 194 ? -23.953 -6.113 -6.164 1 97.56 194 THR B O 1
ATOM 3378 N N . ARG B 1 195 ? -26.031 -5.828 -6.98 1 97.56 195 ARG B N 1
ATOM 3379 C CA . ARG B 1 195 ? -25.844 -6.773 -8.078 1 97.56 195 ARG B CA 1
ATOM 3380 C C . ARG B 1 195 ? -24.656 -6.371 -8.945 1 97.56 195 ARG B C 1
ATOM 3382 O O . ARG B 1 195 ? -23.859 -7.223 -9.359 1 97.56 195 ARG B O 1
ATOM 3389 N N . GLU B 1 196 ? -24.531 -5.137 -9.195 1 98.06 196 GLU B N 1
ATOM 3390 C CA . GLU B 1 196 ? -23.422 -4.633 -10.008 1 98.06 196 GLU B CA 1
ATOM 3391 C C . GLU B 1 196 ? -22.078 -4.934 -9.359 1 98.06 196 GLU B C 1
ATOM 3393 O O . GLU B 1 196 ? -21.156 -5.395 -10.023 1 98.06 196 GLU B O 1
ATOM 3398 N N . GLN B 1 197 ? -21.984 -4.656 -8.031 1 98.31 197 GLN B N 1
ATOM 3399 C CA . GLN B 1 197 ? -20.75 -4.945 -7.289 1 98.31 197 GLN B CA 1
ATOM 3400 C C . GLN B 1 197 ? -20.438 -6.441 -7.305 1 98.31 197 GLN B C 1
ATOM 3402 O O . GLN B 1 197 ? -19.281 -6.836 -7.438 1 98.31 197 GLN B O 1
ATOM 3407 N N . GLN B 1 198 ? -21.438 -7.234 -7.148 1 98.56 198 GLN B N 1
ATOM 3408 C CA . GLN B 1 198 ? -21.266 -8.68 -7.152 1 98.56 198 GLN B CA 1
ATOM 3409 C C . GLN B 1 198 ? -20.766 -9.172 -8.508 1 98.56 198 GLN B C 1
ATOM 3411 O O . GLN B 1 198 ? -19.844 -9.992 -8.578 1 98.56 198 GLN B O 1
ATOM 3416 N N . GLU B 1 199 ? -21.297 -8.68 -9.555 1 98.56 199 GLU B N 1
ATOM 3417 C CA . GLU B 1 199 ? -20.875 -9.062 -10.891 1 98.56 199 GLU B CA 1
ATOM 3418 C C . GLU B 1 199 ? -19.438 -8.625 -11.164 1 98.56 199 GLU B C 1
ATOM 3420 O O . GLU B 1 199 ? -18.672 -9.352 -11.805 1 98.56 199 GLU B O 1
ATOM 3425 N N . LYS B 1 200 ? -19.078 -7.465 -10.672 1 98.69 200 LYS B N 1
ATOM 3426 C CA . LYS B 1 200 ? -17.703 -6.988 -10.82 1 98.69 200 LYS B CA 1
ATOM 3427 C C . LYS B 1 200 ? -16.734 -7.859 -10.031 1 98.69 200 LYS B C 1
ATOM 3429 O O . LYS B 1 200 ? -15.602 -8.094 -10.469 1 98.69 200 LYS B O 1
ATOM 3434 N N . ALA B 1 201 ? -17.203 -8.273 -8.844 1 98.69 201 ALA B N 1
ATOM 3435 C CA . ALA B 1 201 ? -16.375 -9.18 -8.055 1 98.69 201 ALA B CA 1
ATOM 3436 C C . ALA B 1 201 ? -16.156 -10.508 -8.789 1 98.69 201 ALA B C 1
ATOM 3438 O O . ALA B 1 201 ? -15.047 -11.031 -8.82 1 98.69 201 ALA B O 1
ATOM 3439 N N . ILE B 1 202 ? -17.203 -11.031 -9.383 1 98.69 202 ILE B N 1
ATOM 3440 C CA . ILE B 1 202 ? -17.125 -12.266 -10.148 1 98.69 202 ILE B CA 1
ATOM 3441 C C . ILE B 1 202 ? -16.172 -12.086 -11.336 1 98.69 202 ILE B C 1
ATOM 3443 O O . ILE B 1 202 ? -15.32 -12.938 -11.594 1 98.69 202 ILE B O 1
ATOM 3447 N N . ALA B 1 203 ? -16.297 -10.984 -11.992 1 98.75 203 ALA B N 1
ATOM 3448 C CA . ALA B 1 203 ? -15.438 -10.68 -13.133 1 98.75 203 ALA B CA 1
ATOM 3449 C C . ALA B 1 203 ? -13.984 -10.555 -12.695 1 98.75 203 ALA B C 1
ATOM 3451 O O . ALA B 1 203 ? -13.078 -10.969 -13.422 1 98.75 203 ALA B O 1
ATOM 3452 N N . ALA B 1 204 ? -13.758 -9.953 -11.555 1 98.81 204 ALA B N 1
ATOM 3453 C CA . ALA B 1 204 ? -12.406 -9.797 -11.031 1 98.81 204 ALA B CA 1
ATOM 3454 C C . ALA B 1 204 ? -11.766 -11.156 -10.75 1 98.81 204 ALA B C 1
ATOM 3456 O O . ALA B 1 204 ? -10.594 -11.375 -11.07 1 98.81 204 ALA B O 1
ATOM 3457 N N . LEU B 1 205 ? -12.547 -12.039 -10.125 1 98.5 205 LEU B N 1
ATOM 3458 C CA . LEU B 1 205 ? -12.055 -13.391 -9.891 1 98.5 205 LEU B CA 1
ATOM 3459 C C . LEU B 1 205 ? -11.75 -14.102 -11.203 1 98.5 205 LEU B C 1
ATOM 3461 O O . LEU B 1 205 ? -10.719 -14.758 -11.336 1 98.5 205 LEU B O 1
ATOM 3465 N N . SER B 1 206 ? -12.633 -13.953 -12.148 1 98.44 206 SER B N 1
ATOM 3466 C CA . SER B 1 206 ? -12.414 -14.516 -13.477 1 98.44 206 SER B CA 1
ATOM 3467 C C . SER B 1 206 ? -11.141 -13.961 -14.109 1 98.44 206 SER B C 1
ATOM 3469 O O . SER B 1 206 ? -10.359 -14.703 -14.703 1 98.44 206 SER B O 1
ATOM 3471 N N . PHE B 1 207 ? -10.969 -12.719 -13.992 1 98.69 207 PHE B N 1
ATOM 3472 C CA . PHE B 1 207 ? -9.758 -12.062 -14.484 1 98.69 207 PHE B CA 1
ATOM 3473 C C . PHE B 1 207 ? -8.516 -12.695 -13.883 1 98.69 207 PHE B C 1
ATOM 3475 O O . PHE B 1 207 ? -7.547 -12.977 -14.594 1 98.69 207 PHE B O 1
ATOM 3482 N N . LYS B 1 208 ? -8.531 -12.906 -12.617 1 98.5 208 LYS B N 1
ATOM 3483 C CA . LYS B 1 208 ? -7.379 -13.492 -11.945 1 98.5 208 LYS B CA 1
ATOM 3484 C C . LYS B 1 208 ? -7.094 -14.898 -12.469 1 98.5 208 LYS B C 1
ATOM 3486 O O . LYS B 1 208 ? -5.934 -15.289 -12.609 1 98.5 208 LYS B O 1
ATOM 3491 N N . THR B 1 209 ? -8.125 -15.695 -12.711 1 97.94 209 THR B N 1
ATOM 3492 C CA . THR B 1 209 ? -7.918 -17.031 -13.281 1 97.94 209 THR B CA 1
ATOM 3493 C C . THR B 1 209 ? -7.277 -16.922 -14.664 1 97.94 209 THR B C 1
ATOM 3495 O O . THR B 1 209 ? -6.43 -17.75 -15.016 1 97.94 209 THR B O 1
ATOM 3498 N N . ASP B 1 210 ? -7.672 -15.914 -15.445 1 98.38 210 ASP B N 1
ATOM 3499 C CA . ASP B 1 210 ? -7.062 -15.68 -16.75 1 98.38 210 ASP B CA 1
ATOM 3500 C C . ASP B 1 210 ? -5.578 -15.344 -16.609 1 98.38 210 ASP B C 1
ATOM 3502 O O . ASP B 1 210 ? -4.758 -15.781 -17.422 1 98.38 210 ASP B O 1
ATOM 3506 N N . VAL B 1 211 ? -5.25 -14.562 -15.602 1 98.69 211 VAL B N 1
ATOM 3507 C CA . VAL B 1 211 ? -3.861 -14.203 -15.336 1 98.69 211 VAL B CA 1
ATOM 3508 C C . VAL B 1 211 ? -3.037 -15.461 -15.07 1 98.69 211 VAL B C 1
ATOM 3510 O O . VAL B 1 211 ? -2.004 -15.672 -15.711 1 98.69 211 VAL B O 1
ATOM 3513 N N . LEU B 1 212 ? -3.537 -16.281 -14.211 1 98.06 212 LEU B N 1
ATOM 3514 C CA . LEU B 1 212 ? -2.82 -17.5 -13.82 1 98.06 212 LEU B CA 1
ATOM 3515 C C . LEU B 1 212 ? -2.693 -18.453 -15 1 98.06 212 LEU B C 1
ATOM 3517 O O . LEU B 1 212 ? -1.615 -19 -15.25 1 98.06 212 LEU B O 1
ATOM 3521 N N . TRP B 1 213 ? -3.773 -18.609 -15.742 1 98.12 213 TRP B N 1
ATOM 3522 C CA . TRP B 1 213 ? -3.766 -19.5 -16.906 1 98.12 213 TRP B CA 1
ATOM 3523 C C . TRP B 1 213 ? -2.777 -19.016 -17.953 1 98.12 213 TRP B C 1
ATOM 3525 O O . TRP B 1 213 ? -2.008 -19.797 -18.5 1 98.12 213 TRP B O 1
ATOM 3535 N N . SER B 1 214 ? -2.795 -17.734 -18.172 1 98.5 214 SER B N 1
ATOM 3536 C CA . SER B 1 214 ? -1.893 -17.125 -19.141 1 98.5 214 SER B CA 1
ATOM 3537 C C . SER B 1 214 ? -0.436 -17.297 -18.719 1 98.5 214 SER B C 1
ATOM 3539 O O . SER B 1 214 ? 0.44 -17.484 -19.562 1 98.5 214 SER B O 1
ATOM 3541 N N . MET B 1 215 ? -0.13 -17.219 -17.469 1 98.62 215 MET B N 1
ATOM 3542 C CA . MET B 1 215 ? 1.223 -17.469 -16.969 1 98.62 215 MET B CA 1
ATOM 3543 C C . MET B 1 215 ? 1.695 -18.859 -17.344 1 98.62 215 MET B C 1
ATOM 3545 O O . MET B 1 215 ? 2.801 -19.031 -17.875 1 98.62 215 MET B O 1
ATOM 3549 N N . LEU B 1 216 ? 0.824 -19.859 -17.156 1 98.25 216 LEU B N 1
ATOM 3550 C CA . LEU B 1 216 ? 1.234 -21.234 -17.422 1 98.25 216 LEU B CA 1
ATOM 3551 C C . LEU B 1 216 ? 1.392 -21.469 -18.906 1 98.25 216 LEU B C 1
ATOM 3553 O O . LEU B 1 216 ? 2.268 -22.219 -19.328 1 98.25 216 LEU B O 1
ATOM 3557 N N . ASP B 1 217 ? 0.489 -20.828 -19.734 1 98.38 217 ASP B N 1
ATOM 3558 C CA . ASP B 1 217 ? 0.698 -20.891 -21.172 1 98.38 217 ASP B CA 1
ATOM 3559 C C . ASP B 1 217 ? 2.1 -20.422 -21.547 1 98.38 217 ASP B C 1
ATOM 3561 O O . ASP B 1 217 ? 2.797 -21.078 -22.328 1 98.38 217 ASP B O 1
ATOM 3565 N N . ALA B 1 218 ? 2.49 -19.344 -21.016 1 98.5 218 ALA B N 1
ATOM 3566 C CA . ALA B 1 218 ? 3.783 -18.734 -21.328 1 98.5 218 ALA B CA 1
ATOM 3567 C C . ALA B 1 218 ? 4.93 -19.594 -20.797 1 98.5 218 ALA B C 1
ATOM 3569 O O . ALA B 1 218 ? 5.953 -19.766 -21.453 1 98.5 218 ALA B O 1
ATOM 3570 N N . ILE B 1 219 ? 4.754 -20.109 -19.594 1 98.44 219 ILE B N 1
ATOM 3571 C CA . ILE B 1 219 ? 5.773 -20.953 -18.969 1 98.44 219 ILE B CA 1
ATOM 3572 C C . ILE B 1 219 ? 5.977 -22.219 -19.797 1 98.44 219 ILE B C 1
ATOM 3574 O O . ILE B 1 219 ? 7.113 -22.609 -20.078 1 98.44 219 ILE B O 1
ATOM 3578 N N . GLU B 1 220 ? 4.863 -22.844 -20.172 1 97.88 220 GLU B N 1
ATOM 3579 C CA . GLU B 1 220 ? 4.949 -24.062 -20.969 1 97.88 220 GLU B CA 1
ATOM 3580 C C . GLU B 1 220 ? 5.703 -23.812 -22.281 1 97.88 220 GLU B C 1
ATOM 3582 O O . GLU B 1 220 ? 6.566 -24.594 -22.656 1 97.88 220 GLU B O 1
ATOM 3587 N N . ARG B 1 221 ? 5.363 -22.734 -22.922 1 97.31 221 ARG B N 1
ATOM 3588 C CA . ARG B 1 221 ? 6.035 -22.406 -24.172 1 97.31 221 ARG B CA 1
ATOM 3589 C C . ARG B 1 221 ? 7.52 -22.125 -23.938 1 97.31 221 ARG B C 1
ATOM 3591 O O . ARG B 1 221 ? 8.367 -22.578 -24.719 1 97.31 221 ARG B O 1
ATOM 3598 N N . ALA B 1 222 ? 7.902 -21.391 -22.922 1 97 222 ALA B N 1
ATOM 3599 C CA . ALA B 1 222 ? 9.289 -21.047 -22.625 1 97 222 ALA B CA 1
ATOM 3600 C C . ALA B 1 222 ? 10.102 -22.281 -22.266 1 97 222 ALA B C 1
ATOM 3602 O O . ALA B 1 222 ? 11.281 -22.375 -22.609 1 97 222 ALA B O 1
ATOM 3603 N N . ALA B 1 223 ? 9.484 -23.188 -21.578 1 95.69 223 ALA B N 1
ATOM 3604 C CA . ALA B 1 223 ? 10.164 -24.406 -21.141 1 95.69 223 ALA B CA 1
ATOM 3605 C C . ALA B 1 223 ? 10.398 -25.359 -22.297 1 95.69 223 ALA B C 1
ATOM 3607 O O . ALA B 1 223 ? 11.281 -26.219 -22.234 1 95.69 223 ALA B O 1
ATOM 3608 N N . ALA B 1 224 ? 9.602 -25.219 -23.344 1 91.31 224 ALA B N 1
ATOM 3609 C CA . ALA B 1 224 ? 9.75 -26.094 -24.516 1 91.31 224 ALA B CA 1
ATOM 3610 C C . ALA B 1 224 ? 10.953 -25.688 -25.344 1 91.31 224 ALA B C 1
ATOM 3612 O O . ALA B 1 224 ? 11.469 -26.469 -26.141 1 91.31 224 ALA B O 1
ATOM 3613 N N . LYS B 1 225 ? 11.312 -24.391 -25.25 1 78.31 225 LYS B N 1
ATOM 3614 C CA . LYS B 1 225 ? 12.422 -23.875 -26.062 1 78.31 225 LYS B CA 1
ATOM 3615 C C . LYS B 1 225 ? 13.766 -24.25 -25.438 1 78.31 225 LYS B C 1
ATOM 3617 O O . LYS B 1 225 ? 14.242 -23.562 -24.531 1 78.31 225 LYS B O 1
ATOM 3622 N N . GLU B 1 226 ? 14.18 -25.625 -25.344 1 63.78 226 GLU B N 1
ATOM 3623 C CA . GLU B 1 226 ? 15.508 -25.938 -24.844 1 63.78 226 GLU B CA 1
ATOM 3624 C C . GLU B 1 226 ? 16.594 -25.344 -25.719 1 63.78 226 GLU B C 1
ATOM 3626 O O . GLU B 1 226 ? 16.453 -25.297 -26.953 1 63.78 226 GLU B O 1
#

Solvent-accessible surface area (backbone atoms only — not comparable to full-atom values): 22812 Å² total; per-residue (Å²): 109,55,71,68,57,44,52,47,56,56,60,63,48,56,83,56,37,49,72,75,35,67,66,48,46,34,44,57,67,41,65,58,50,67,65,37,49,40,39,45,45,40,36,50,42,61,52,56,69,44,44,40,23,28,49,21,19,25,34,33,56,43,91,46,55,72,59,41,53,62,53,48,53,60,31,37,47,31,48,15,93,45,90,86,33,30,47,44,43,37,48,49,48,31,35,38,51,60,70,42,54,65,67,56,48,74,68,45,76,66,45,40,70,50,34,53,53,30,46,49,48,51,38,48,42,17,58,72,42,59,28,65,35,32,52,24,30,56,44,58,33,66,61,41,40,66,52,48,54,48,47,54,55,25,41,57,70,48,37,74,81,46,56,72,78,43,49,44,48,54,65,58,45,37,64,53,34,49,57,46,19,55,50,47,48,52,51,42,63,70,66,36,74,48,58,68,47,39,52,44,26,45,50,26,31,53,49,38,28,50,33,52,38,44,28,50,54,30,41,52,57,54,41,66,64,119,109,54,70,69,56,46,50,48,55,55,59,63,49,56,82,57,37,48,74,75,36,67,66,47,48,35,44,56,67,40,65,57,50,66,66,37,49,40,39,43,44,40,36,50,41,61,52,55,69,44,43,40,23,27,49,22,19,26,35,33,56,43,91,47,57,72,58,40,54,61,51,48,52,59,32,40,46,31,49,15,94,44,90,85,34,33,47,44,42,38,48,49,48,31,35,40,51,60,70,42,55,66,67,56,48,74,69,45,77,66,45,40,70,49,33,53,54,31,47,49,49,52,38,48,42,18,59,71,42,59,30,65,35,32,53,26,30,56,44,58,33,66,60,41,41,65,52,48,54,49,48,54,55,26,41,58,72,47,36,74,82,47,56,70,79,45,50,45,48,55,62,57,45,37,64,53,36,48,58,47,18,54,50,47,48,52,54,42,61,70,65,37,73,47,58,68,46,39,52,44,27,45,49,25,30,51,49,38,28,50,33,52,40,44,27,50,56,29,41,51,55,54,41,66,65,120

Organism: Amycolatopsis orientalis (NCBI:txid31958)

Nearest PDB structures (foldseek):
  1otw-assembly1_A  TM=9.769E-01  e=2.327E-18  Klebsiella pneumoniae
  4ny7-assembly1_B  TM=9.790E-01  e=2.377E-17  Klebsiella pneumoniae subsp. pneumoniae MGH 78578
  5vrc-assembly2_B  TM=9.444E-01  e=8.105E-15  Methylorubrum extorquens AM1
  5vrc-assembly1_A  TM=9.422E-01  e=1.372E-14  Methylorubrum extorquens AM1
  5vrc-assembly2_D  TM=9.393E-01  e=5.340E-14  Methylorubrum extorquens AM1

Radius of gyration: 24.89 Å; Cα contacts (8 Å, |Δi|>4): 628; chains: 2; bounding box: 56×72×55 Å

Secondary structure (DSSP, 8-state):
--HHHHHHHHHGGGGGSGGGSHHHHHHHTT---HHHHHHHHHHHHHHHHHHHHHHHHHHHH---HHHHHHHHHHHHHHH-SSTT-SHHHHHHHHHHHTT--HHHHHTTTT--HHHHHHHHHHHHHHHHS-HHHHHHGGGGHHHHHHHHHHHHHHHHHH-TTS-GGGGHHHHHHHHHHHHHHHHHHHHHHHH--SHHHHHHHHHHHHHHHHHHHHHHHHHHHHHH--/--HHHHHHHHHGGGGGSGGGSHHHHHHHTT---HHHHHHHHHHHHHHHHHHHHHHHHHHHH---HHHHHHHHHHHHHHH-SSTT-SHHHHHHHHHHHTT--HHHHHTTTT--HHHHHHHHHHHHHHHHS-HHHHHHGGGGHHHHHHHHHHHHHHHHHH-TTS-GGGGHHHHHHHHHHHHHHHHHHHHHHHH--SHHHHHHHHHHHHHHHHHHHHHHHHHHHHHH--

Foldseek 3Di:
DPLVVLVCLLVVCLVLACCPPPLNVCLLVLNDDLLLVLLVLLQVLVLLVCVLLLLVLLLVQDPDVVVNVVSVVRNCQACPPDPCHHLSNLSLLLSVLSPDDSVCSVVSPSHFPLSVVLSVVLSVCSNPDHSLLNLLLLLCLVNVLVSLVSSLVSCVVNPVSGDNVSSVSSVVVNVVSNVSNVVSSVSNSVPQDDPVSSVSSSVSNSSSSVSNNSSVVRSVVSSVPD/DPLVVLVCLLVVCLVLACCPPPLNVCLLVLNDDLLLVLLVLLQVLVLLVCVLLLLVLLLVQDPDVVVNVVSVVRNCQACPPDPCHHLSNLSLLLSVLSPDDSVCSVVSPSHFPLSVVLSVVLSVCSNPDHSLLNLLLLLCLVNVLVSLVSSLVSCVVNPVSGDNVSSVSSVVVNVVSNVSNVVSSVSNSVPQDDPVSSVSSSVSNSSSSVSNNSSVVRSVVSSVPD

InterPro domains:
  IPR004305 Thiaminase-2/PQQC [PF03070] (9-217)
  IPR011845 Coenzyme PQQ biosynthesis protein C [MF_00654] (1-226)
  IPR011845 Coenzyme PQQ biosynthesis protein C [TIGR02111] (2-222)
  IPR016084 Haem oxygenase-like, multi-helical [G3DSA:1.20.910.10] (1-226)
  IPR016084 Haem oxygenase-like, multi-helical [SSF48613] (1-223)
  IPR039068 Pyrroloquinoline-quinone synthase-like [PTHR40279] (15-220)

Sequence (452 aa):
MSSSDFIAALRGLSHRYWGTHPFHQRMHGGELSEHELKIWAANRWYYQCVLPQKDAAIISNCPLPEIRREWLDRIVYHDGAQAGDGGIERWLRLCTAVGLDREEVLDQRHVAPGVRFAVDAYVNFARTKPWLEAVASGLTEMFAGHLMQRRVADMLANYPWIAREDLAYFTNRIDKVSGEGKGTLDIVVRHAVTREQQEKAIAALSFKTDVLWSMLDAIERAAAKEMSSSDFIAALRGLSHRYWGTHPFHQRMHGGELSEHELKIWAANRWYYQCVLPQKDAAIISNCPLPEIRREWLDRIVYHDGAQAGDGGIERWLRLCTAVGLDREEVLDQRHVAPGVRFAVDAYVNFARTKPWLEAVASGLTEMFAGHLMQRRVADMLANYPWIAREDLAYFTNRIDKVSGEGKGTLDIVVRHAVTREQQEKAIAALSFKTDVLWSMLDAIERAAAKE

pLDDT: mean 93.84, std 6.42, range [63.78, 98.81]

=== Feature glossary ===
Reading guide. The protein is described through the following features:

Foldseek 3Di. A 3Di character summarizes, for each residue, the relative orientation of the Cα frame of its nearest spatial neighbor. Because it encodes fold topology rather than chemistry, 3Di alignments detect remote structural similarity that sequence alignment misses.

Contact-map, Ramachandran, and PAE plots. Plot images: a contact map (which residues are close in 3D, as an N×N binary image), a Ramachandran scatter (backbone torsion angles, revealing secondary-structure composition at a glance), and — for AlphaFold structures — a PAE heatmap (pairwise prediction confidence).

Radius of gyration, Cα contacts, bounding box. Radius of gyration (Rg) is the root-mean-square distance of Cα atoms from their centroid — a single number for overall size and compactness. A globular domain of N residues has Rg ≈ 2.2·N^0.38 Å; an extended or disordered chain has a much larger Rg. The Cα contact count is the number of residue pairs whose Cα atoms are within 8 Å and are more than four positions apart in sequence — a standard proxy for tertiary packing density. The bounding box is the smallest axis-aligned box enclosing all Cα atoms.

Secondary structure (8-state, DSSP). Eight-state secondary structure (DSSP): H is the canonical α-helix, G the tighter 3₁₀-helix, I the wider π-helix; E/B are β-structure, T and S are turns and bends, and '-' is everything else. DSSP derives these from the pattern of main-chain N–H···O=C hydrogen bonds, not from the sequence.

B-factor. B-factor (Debye–Waller factor) reflects atomic displacement in the crystal lattice. It is an experimental observable (units Å²), not a prediction; low values mean the atom is pinned down, high values mean it moves or is heterogeneous across the crystal.

pLDDT. pLDDT is the predicted lDDT-Cα score: AlphaFold's confidence that the local environment of each residue (all inter-atomic distances within 15 Å) is correctly placed. It is a per-residue number between 0 and 100, with higher meaning more reliable.

Nearest PDB structures. Nearest PDB neighbors are the top structural matches found by Foldseek when searching this structure against the entire Protein Data Bank. Each hit reports a TM-score (0 to 1; >0.5 almost always implies the same fold) and an E-value. These are *structural* homologs — they may share no detectable sequence similarity.

Solvent-accessible surface area. Accessible surface area quantifies burial. A residue with SASA near zero is packed into the hydrophobic core; one with SASA >100 Å² sits on the surface. Computed here via the Shrake–Rupley numerical algorithm with a 1.4 Å probe.

Rendered structure images. Structure images are PyMOL renders from six orthogonal camera directions. Cartoon representation draws helices as coils and strands as arrows; sticks shows the backbone as bonds; surface shows the solvent-excluded envelope. Rainbow coloring maps sequence position to hue (blue→red, N→C); chain coloring assigns a distinct color per polypeptide.

Backbone torsions (φ/ψ). φ (phi) and ψ (psi) are the two rotatable backbone dihedrals per residue: φ is the C(i-1)–N–Cα–C torsion, ψ is the N–Cα–C–N(i+1) torsion, both in degrees on (−180°, 180°]. α-helical residues cluster near (−60°, −45°); β-strand residues near (−120°, +130°). A Ramachandran plot is simply a scatter of (φ, ψ) for every residue.

Predicted aligned error. Predicted Aligned Error (PAE) is an AlphaFold confidence matrix: entry (i, j) is the expected error in the position of residue j, in ångströms, when the prediction is superimposed on the true structure at residue i. Low PAE within a block of residues means that block is internally rigid and well-predicted; high PAE between two blocks means their relative placement is uncertain even if each block individually is confident.

mmCIF coordinates. Structure coordinates are given as an mmCIF _atom_site loop: one row per atom with element, residue name, chain id, sequence number, and x/y/z position in Å. Only the four main-chain atoms per residue are included here; side chains are omitted to keep the record compact.

InterPro / GO / CATH / organism. Database cross-references. InterPro integrates a dozen domain/family signature databases into unified entries with residue-range hits. GO terms attach function/process/location labels with evidence codes. CATH codes position the fold in a four-level structural taxonomy. Organism is the NCBI-taxonomy species name.

Secondary structure (3-state, P-SEA). SS3 is a coarse helix/strand/coil call (letters a/b/c) made by the P-SEA algorithm from inter-Cα distances and dihedrals. It is less detailed than DSSP but needs only Cα positions.

Sequence. Sequence gives the chain of amino acids in standard one-letter code (A=alanine, C=cysteine, …, Y=tyrosine), read N→C. It is the only feature that is directly encoded by the gene; all structural features are derived from the folded form of this sequence.